Protein AF-0000000069327013 (afdb_homodimer)

InterPro domains:
  IPR001828 Receptor, ligand binding region [PF01094] (124-262)
  IPR028082 Periplasmic binding protein-like I [SSF53822] (98-302)
  IPR052612 Atrial Natriuretic Peptide Clearance Receptor [PTHR44755] (91-295)

Foldseek 3Di:
DPVVVVVCVVVVVVVVVVVVVVPPPPPPPDDPVVVVVVVVVVVVVVVCCVVPPPPQPLFLDDDDDDQLLAQKHFDPPPPDPPPPPDDDDPDDCCVVRDIQGEAEEEEEAACDVLAPPHCVNCVVVVVVVVVVCVVVVVDPPSHHYHYHYAHQNLPQVRLQVSLVCCCPVVVHQAYEDDQAQSNRQVSQQCQCVRGGNGHAYEYQHHAFCLCVDDAPHSPRRRHNYHHPHDHHLLVVLVVVVVVCVVVVNQEEEDEWEQQPPCRHRHHRVRVRSVVRNVVVSVVVNRHYHYDYPPPDDDDPVVVCCVVVVVVPVVPPPPD/DPVVVVVCVVVVVVVVVVVVVVPPPPDPDDDPVVVVVVVVVVVVVVVCVVVPPPPQVLFLDDDDFDQLLAQKHFDPPPPDPPPPPDDDDPDDVCVVRDIQGEAEEEEEAACDVLAPPHCVNCVVVVVVVVVVCVVVVVDPPSHHYHYHYAHQNLPQVRLQVSLVCCCPVVVHQAYEDDQAQSNRQVSQQCQCVRGGNGHAYEYQHNAFCLCVDDAPHSPRRRHRYHHPHDHHLLVVLVVVVVVCVVVVNQEEEDEWEQQPPCRHRHHRVRVRSVVRNVVVSVVVNRHYHYDYPPPPDDDPVVVCCVVVVVVPVVPPPPD

Solvent-accessible surface area (backbone atoms only — not comparable to full-atom values): 34914 Å² total; per-residue (Å²): 120,68,72,64,49,56,59,52,43,54,56,44,47,51,48,44,51,52,46,53,64,62,57,56,73,82,65,82,83,64,56,72,63,60,55,50,50,49,49,50,49,51,51,46,49,51,48,48,47,61,67,61,43,64,78,71,68,71,55,61,35,92,57,86,83,57,80,63,69,48,48,61,40,75,47,78,73,72,73,68,82,69,78,80,70,82,81,76,88,76,71,85,74,73,73,73,79,46,63,50,30,43,47,35,35,26,34,35,23,22,67,54,73,70,29,67,65,8,37,78,67,43,50,62,53,52,53,52,49,50,52,49,36,56,74,68,52,75,51,56,86,74,44,43,78,42,82,44,81,35,69,20,70,58,29,43,37,46,27,36,48,42,52,47,44,32,44,66,76,62,31,36,63,34,34,38,37,34,36,19,39,65,15,26,51,58,40,28,34,31,20,36,60,37,67,35,65,29,33,46,27,36,22,64,33,52,34,48,50,77,71,69,49,79,40,90,44,76,85,25,65,43,17,51,49,43,65,72,39,82,67,34,39,48,58,53,35,50,51,51,50,51,51,29,58,71,70,66,52,59,70,46,74,43,82,36,41,43,64,35,63,35,35,66,34,23,75,43,26,29,49,46,47,48,52,38,32,50,54,54,30,53,75,68,70,34,48,72,45,87,38,65,66,71,63,76,78,75,53,63,66,53,53,44,44,50,58,50,38,64,65,46,57,68,69,69,65,74,128,122,66,74,66,48,55,57,53,42,54,57,46,47,51,48,44,50,53,44,53,65,60,56,56,74,81,66,83,84,66,59,74,63,60,53,50,52,51,49,50,50,50,51,48,50,50,46,49,49,60,68,61,42,64,78,70,70,72,54,62,35,90,57,83,83,56,80,63,68,47,48,61,40,75,47,77,71,73,75,68,83,69,78,81,69,81,78,76,84,73,66,85,73,72,74,72,75,47,63,50,28,43,47,35,36,26,33,35,23,22,66,54,73,70,29,68,68,7,36,77,67,44,49,62,54,50,54,51,47,49,52,51,35,56,74,67,53,73,50,58,86,74,45,43,80,43,83,42,81,36,69,20,70,60,28,44,38,44,28,36,48,42,53,46,45,32,44,65,77,63,33,38,63,33,33,40,38,33,37,19,39,65,15,25,50,59,41,28,33,32,19,35,60,37,67,35,66,29,34,46,26,36,22,64,33,53,37,49,49,79,70,70,50,78,42,87,42,75,85,24,66,44,17,51,50,42,66,72,38,82,66,36,37,48,60,53,35,52,51,50,50,51,52,29,58,72,70,66,50,60,70,47,77,43,81,34,41,45,64,35,64,35,35,64,33,22,75,43,26,29,48,45,46,48,52,37,34,50,55,54,30,53,74,68,69,36,49,71,44,86,41,65,66,72,65,79,74,77,52,63,66,53,53,44,42,51,57,48,37,63,65,42,55,67,69,69,63,76,126

Nearest PDB structures (foldseek):
  4gnr-assembly1_A  TM=6.647E-01  e=6.139E-07  Streptococcus pneumoniae str. Canada MDR_19A
  3n0x-assembly1_A  TM=6.031E-01  e=2.361E-06  Rhodopseudomonas palustris
  3nnd-assembly2_B  TM=5.227E-01  e=4.193E-05  Rhodopseudomonas palustris
  3nnd-assembly3_C  TM=5.342E-01  e=2.797E-04  Rhodopseudomonas palustris
  3nnd-assembly2_A  TM=5.214E-01  e=2.631E-04  Rhodopseudomonas palustris

Secondary structure (DSSP, 8-state):
-HHHHHHHHHHHHHHHHHHHHHT----TTS-HHHHHHHHHHHHHHHHHHHHHS------SS--PPPGGG-SEEE------------------------EEEEEEEEEE--S-TTSTT-HHHHHHHHHHHHHHHHHHTSS-TTEEEEEEEE--TT-HHHHHHHHHHHHHTS--SEEE---SHHHHHHHHHHHTTSTTT---EEES---SGGGGS--SSTTSTTTTEEE-----HHHHHHHHHHHHHHHT--EEEEEE-TTTTHHHH-TTHHHHHHHHHHHHHHHTT-EEEEEES-S-SS-HHHHHHHHHHHHHTTT----/--HHHHHHHHHHHHHHHHHHHHT----TT--HHHHHHHHHHHHHHHHHHHHHS------SS--PPPGGG-SEEE------------------------EEEEEEEEEE--S-TTSTT-HHHHHHHHHHHHHHHHHHTSS-TTEEEEEEEE--TT-HHHHHHHHHHHHHTS--SEEE---SHHHHHHHHHHHTTSTTT---EEES---SGGGGS--SSTTSTTTTEEE-----HHHHHHHHHHHHHHHT--EEEEEE-TTTTHHHH-TTHHHHHHHHHHHHHHHTT-EEEEEES-S-SS-HHHHHHHHHHHHHTTT----

Structure (mmCIF, N/CA/C/O backbone):
data_AF-0000000069327013-model_v1
#
loop_
_entity.id
_entity.type
_entity.pdbx_description
1 polymer 'Uncharacterized protein'
#
loop_
_atom_site.group_PDB
_atom_site.id
_atom_site.type_symbol
_atom_site.label_atom_id
_atom_site.label_alt_id
_atom_site.label_comp_id
_atom_site.label_asym_id
_atom_site.label_entity_id
_atom_site.label_seq_id
_atom_site.pdbx_PDB_ins_code
_atom_site.Cartn_x
_atom_site.Cartn_y
_atom_site.Cartn_z
_atom_site.occupancy
_atom_site.B_iso_or_equiv
_atom_site.auth_seq_id
_atom_site.auth_comp_id
_atom_site.auth_asym_id
_atom_site.auth_atom_id
_atom_site.pdbx_PDB_model_num
ATOM 1 N N . MET A 1 1 ? -34.188 -6.18 1.264 1 25.59 1 MET A N 1
ATOM 2 C CA . MET A 1 1 ? -35.094 -6.238 2.393 1 25.59 1 MET A CA 1
ATOM 3 C C . MET A 1 1 ? -34.781 -7.426 3.297 1 25.59 1 MET A C 1
ATOM 5 O O . MET A 1 1 ? -34.906 -7.328 4.52 1 25.59 1 MET A O 1
ATOM 9 N N . ALA A 1 2 ? -34.188 -8.484 2.586 1 28.56 2 ALA A N 1
ATOM 10 C CA . ALA A 1 2 ? -34.094 -9.742 3.324 1 28.56 2 ALA A CA 1
ATOM 11 C C . ALA A 1 2 ? -32.875 -9.75 4.25 1 28.56 2 ALA A C 1
ATOM 13 O O . ALA A 1 2 ? -32.906 -10.352 5.324 1 28.56 2 ALA A O 1
ATOM 14 N N . LYS A 1 3 ? -31.766 -9.195 3.703 1 30.3 3 LYS A N 1
ATOM 15 C CA . LYS A 1 3 ? -30.516 -9.359 4.434 1 30.3 3 LYS A CA 1
ATOM 16 C C . LYS A 1 3 ? -30.484 -8.492 5.688 1 30.3 3 LYS A C 1
ATOM 18 O O . LYS A 1 3 ? -29.688 -8.734 6.602 1 30.3 3 LYS A O 1
ATOM 23 N N . TRP A 1 4 ? -31.219 -7.348 5.637 1 32.84 4 TRP A N 1
ATOM 24 C CA . TRP A 1 4 ? -31.406 -6.527 6.828 1 32.84 4 TRP A CA 1
ATOM 25 C C . TRP A 1 4 ? -32.094 -7.316 7.93 1 32.84 4 TRP A C 1
ATOM 27 O O . TRP A 1 4 ? -31.859 -7.082 9.117 1 32.84 4 TRP A O 1
ATOM 37 N N . GLU A 1 5 ? -32.906 -8.328 7.52 1 32.25 5 GLU A N 1
ATOM 38 C CA . GLU A 1 5 ? -33.75 -9.039 8.469 1 32.25 5 GLU A CA 1
ATOM 39 C C . GLU A 1 5 ? -32.906 -9.969 9.359 1 32.25 5 GLU A C 1
ATOM 41 O O . GLU A 1 5 ? -33.188 -10.094 10.555 1 32.25 5 GLU A O 1
ATOM 46 N N . LYS A 1 6 ? -31.844 -10.555 8.773 1 35.06 6 LYS A N 1
ATOM 47 C CA . LYS A 1 6 ? -31.156 -11.547 9.586 1 35.06 6 LYS A CA 1
ATOM 48 C C . LYS A 1 6 ? -30.266 -10.883 10.633 1 35.06 6 LYS A C 1
ATOM 50 O O . LYS A 1 6 ? -30.031 -11.445 11.703 1 35.06 6 LYS A O 1
ATOM 55 N N . PHE A 1 7 ? -29.688 -9.758 10.336 1 34.44 7 PHE A N 1
ATOM 56 C CA . PHE A 1 7 ? -28.844 -9.086 11.32 1 34.44 7 PHE A CA 1
ATOM 57 C C . PHE A 1 7 ? -29.672 -8.57 12.484 1 34.44 7 PHE A C 1
ATOM 59 O O . PHE A 1 7 ? -29.234 -8.617 13.641 1 34.44 7 PHE A O 1
ATOM 66 N N . ASN A 1 8 ? -30.906 -8.117 12.117 1 34.62 8 ASN A N 1
ATOM 67 C CA . ASN A 1 8 ? -31.797 -7.672 13.188 1 34.62 8 ASN A CA 1
ATOM 68 C C . ASN A 1 8 ? -32.219 -8.828 14.094 1 34.62 8 ASN A C 1
ATOM 70 O O . ASN A 1 8 ? -32.5 -8.625 15.273 1 34.62 8 ASN A O 1
ATOM 74 N N . VAL A 1 9 ? -32.156 -10.031 13.438 1 38.47 9 VAL A N 1
ATOM 75 C CA . VAL A 1 9 ? -32.688 -11.164 14.203 1 38.47 9 VAL A CA 1
ATOM 76 C C . VAL A 1 9 ? -31.656 -11.586 15.258 1 38.47 9 VAL A C 1
ATOM 78 O O . VAL A 1 9 ? -32.031 -11.922 16.391 1 38.47 9 VAL A O 1
ATOM 81 N N . LYS A 1 10 ? -30.312 -11.523 14.82 1 38.97 10 LYS A N 1
ATOM 82 C CA . LYS A 1 10 ? -29.344 -12.016 15.797 1 38.97 10 LYS A CA 1
ATOM 83 C C . LYS A 1 10 ? -29.203 -11.047 16.969 1 38.97 10 LYS A C 1
ATOM 85 O O . LYS A 1 10 ? -29.062 -11.469 18.109 1 38.97 10 LYS A O 1
ATOM 90 N N . MET A 1 11 ? -29.219 -9.773 16.672 1 38.34 11 MET A N 1
ATOM 91 C CA . MET A 1 11 ? -29.203 -8.805 17.766 1 38.34 11 MET A CA 1
ATOM 92 C C . MET A 1 11 ? -30.469 -8.883 18.594 1 38.34 11 MET A C 1
ATOM 94 O O . MET A 1 11 ? -30.422 -8.766 19.828 1 38.34 11 MET A O 1
ATOM 98 N N . ILE A 1 12 ? -31.594 -9.125 17.828 1 39.12 12 ILE A N 1
ATOM 99 C CA . ILE A 1 12 ? -32.875 -9.25 18.516 1 39.12 12 ILE A CA 1
ATOM 100 C C . ILE A 1 12 ? -32.875 -10.539 19.344 1 39.12 12 ILE A C 1
ATOM 102 O O . ILE A 1 12 ? -33.344 -10.547 20.484 1 39.12 12 ILE A O 1
ATOM 106 N N . GLU A 1 13 ? -32.281 -11.586 18.766 1 43.72 13 GLU A N 1
ATOM 107 C CA . GLU A 1 13 ? -32.25 -12.844 19.5 1 43.72 13 GLU A CA 1
ATOM 108 C C . GLU A 1 13 ? -31.375 -12.734 20.734 1 43.72 13 GLU A C 1
ATOM 110 O O . GLU A 1 13 ? -31.703 -13.266 21.797 1 43.72 13 GLU A O 1
ATOM 115 N N . GLN A 1 14 ? -30.312 -11.945 20.609 1 44.19 14 GLN A N 1
ATOM 116 C CA . GLN A 1 14 ? -29.484 -11.75 21.797 1 44.19 14 GLN A CA 1
ATOM 117 C C . GLN A 1 14 ? -30.203 -10.891 22.828 1 44.19 14 GLN A C 1
ATOM 119 O O . GLN A 1 14 ? -30.062 -11.133 24.031 1 44.19 14 GLN A O 1
ATOM 124 N N . SER A 1 15 ? -30.953 -9.938 22.266 1 43.88 15 SER A N 1
ATOM 125 C CA . SER A 1 15 ? -31.734 -9.117 23.188 1 43.88 15 SER A CA 1
ATOM 126 C C . SER A 1 15 ? -32.844 -9.93 23.859 1 43.88 15 SER A C 1
ATOM 128 O O . SER A 1 15 ? -33.125 -9.734 25.031 1 43.88 15 SER A O 1
ATOM 130 N N . ILE A 1 16 ? -33.406 -10.836 23.031 1 42.12 16 ILE A N 1
ATOM 131 C CA . ILE A 1 16 ? -34.469 -11.68 23.594 1 42.12 16 ILE A CA 1
ATOM 132 C C . ILE A 1 16 ? -33.875 -12.625 24.625 1 42.12 16 ILE A C 1
ATOM 134 O O . ILE A 1 16 ? -34.469 -12.836 25.688 1 42.12 16 ILE A O 1
ATOM 138 N N . PHE A 1 17 ? -32.719 -13.156 24.297 1 42.41 17 PHE A N 1
ATOM 139 C CA . PHE A 1 17 ? -32.094 -14.055 25.266 1 42.41 17 PHE A CA 1
ATOM 140 C C . PHE A 1 17 ? -31.766 -13.312 26.547 1 42.41 17 PHE A C 1
ATOM 142 O O . PHE A 1 17 ? -31.969 -13.836 27.641 1 42.41 17 PHE A O 1
ATOM 149 N N . LEU A 1 18 ? -31.328 -12.062 26.391 1 40.06 18 LEU A N 1
ATOM 150 C CA . LEU A 1 18 ? -31.062 -11.266 27.578 1 40.06 18 LEU A CA 1
ATOM 151 C C . LEU A 1 18 ? -32.344 -10.93 28.312 1 40.06 18 LEU A C 1
ATOM 153 O O . LEU A 1 18 ? -32.406 -10.953 29.547 1 40.06 18 LEU A O 1
ATOM 157 N N . ARG A 1 19 ? -33.375 -10.641 27.5 1 40.34 19 ARG A N 1
ATOM 158 C CA . ARG A 1 19 ? -34.656 -10.359 28.125 1 40.34 19 ARG A CA 1
ATOM 159 C C . ARG A 1 19 ? -35.219 -11.609 28.797 1 40.34 19 ARG A C 1
ATOM 161 O O . ARG A 1 19 ? -35.844 -11.516 29.844 1 40.34 19 ARG A O 1
ATOM 168 N N . GLN A 1 20 ? -35.031 -12.742 28.047 1 38.72 20 GLN A N 1
ATOM 169 C CA . GLN A 1 20 ? -35.562 -13.969 28.641 1 38.72 20 GLN A CA 1
ATOM 170 C C . GLN A 1 20 ? -34.812 -14.305 29.938 1 38.72 20 GLN A C 1
ATOM 172 O O . GLN A 1 20 ? -35.406 -14.883 30.859 1 38.72 20 GLN A O 1
ATOM 177 N N . LEU A 1 21 ? -33.5 -14.039 29.906 1 38.72 21 LEU A N 1
ATOM 178 C CA . LEU A 1 21 ? -32.812 -14.273 31.172 1 38.72 21 LEU A CA 1
ATOM 179 C C . LEU A 1 21 ? -33.375 -13.398 32.281 1 38.72 21 LEU A C 1
ATOM 181 O O . LEU A 1 21 ? -33.438 -13.812 33.438 1 38.72 21 LEU A O 1
ATOM 185 N N . PHE A 1 22 ? -33.75 -12.133 31.828 1 41.22 22 PHE A N 1
ATOM 186 C CA . PHE A 1 22 ? -34.281 -11.242 32.875 1 41.22 22 PHE A CA 1
ATOM 187 C C . PHE A 1 22 ? -35.719 -11.609 33.219 1 41.22 22 PHE A C 1
ATOM 189 O O . PHE A 1 22 ? -36.219 -11.188 34.25 1 41.22 22 PHE A O 1
ATOM 196 N N . CYS A 1 23 ? -36.469 -12.062 32.188 1 35.5 23 CYS A N 1
ATOM 197 C CA . CYS A 1 23 ? -37.844 -12.359 32.562 1 35.5 23 CYS A CA 1
ATOM 198 C C . CYS A 1 23 ? -37.906 -13.547 33.5 1 35.5 23 CYS A C 1
ATOM 200 O O . CYS A 1 23 ? -38.906 -14.258 33.562 1 35.5 23 CYS A O 1
ATOM 202 N N . CYS A 1 24 ? -36.781 -14.133 33.875 1 36.44 24 CYS A N 1
ATOM 203 C CA . CYS A 1 24 ? -37.062 -15.094 34.938 1 36.44 24 CYS A CA 1
ATOM 204 C C . CYS A 1 24 ? -38.031 -14.516 35.938 1 36.44 24 CYS A C 1
ATOM 206 O O . CYS A 1 24 ? -37.875 -13.383 36.406 1 36.44 24 CYS A O 1
ATOM 208 N N . HIS A 1 25 ? -39.281 -15.016 35.844 1 34.75 25 HIS A N 1
ATOM 209 C CA . HIS A 1 25 ? -40.438 -14.898 36.688 1 34.75 25 HIS A CA 1
ATOM 210 C C . HIS A 1 25 ? -40.062 -14.898 38.156 1 34.75 25 HIS A C 1
ATOM 212 O O . HIS A 1 25 ? -39.438 -15.852 38.656 1 34.75 25 HIS A O 1
ATOM 218 N N . TRP A 1 26 ? -39.812 -13.695 38.75 1 35.34 26 TRP A N 1
ATOM 219 C CA . TRP A 1 26 ? -39.875 -13.43 40.188 1 35.34 26 TRP A CA 1
ATOM 220 C C . TRP A 1 26 ? -41.125 -14.086 40.781 1 35.34 26 TRP A C 1
ATOM 222 O O . TRP A 1 26 ? -42.25 -13.586 40.625 1 35.34 26 TRP A O 1
ATOM 232 N N . SER A 1 27 ? -41.438 -15.375 40.531 1 33.5 27 SER A N 1
ATOM 233 C CA . SER A 1 27 ? -42.5 -15.922 41.375 1 33.5 27 SER A CA 1
ATOM 234 C C . SER A 1 27 ? -42.188 -15.648 42.844 1 33.5 27 SER A C 1
ATOM 236 O O . SER A 1 27 ? -41.031 -15.578 43.25 1 33.5 27 SER A O 1
ATOM 238 N N . ARG A 1 28 ? -43.25 -15.164 43.656 1 38.41 28 ARG A N 1
ATOM 239 C CA . ARG A 1 28 ? -43.469 -14.734 45.031 1 38.41 28 ARG A CA 1
ATOM 240 C C . ARG A 1 28 ? -42.75 -15.641 46.031 1 38.41 28 ARG A C 1
ATOM 242 O O . ARG A 1 28 ? -42.219 -15.164 47.031 1 38.41 28 ARG A O 1
ATOM 249 N N . LYS A 1 29 ? -43.188 -17.016 46.094 1 39 29 LYS A N 1
ATOM 250 C CA . LYS A 1 29 ? -42.969 -17.719 47.344 1 39 29 LYS A CA 1
ATOM 251 C C . LYS A 1 29 ? -41.5 -18.094 47.562 1 39 29 LYS A C 1
ATOM 253 O O . LYS A 1 29 ? -41.188 -18.938 48.406 1 39 29 LYS A O 1
ATOM 258 N N . ARG A 1 30 ? -40.625 -17.781 46.625 1 43.84 30 ARG A N 1
ATOM 259 C CA . ARG A 1 30 ? -39.406 -18.516 46.875 1 43.84 30 ARG A CA 1
ATOM 260 C C . ARG A 1 30 ? -38.625 -17.891 48.031 1 43.84 30 ARG A C 1
ATOM 262 O O . ARG A 1 30 ? -38.688 -16.688 48.25 1 43.84 30 ARG A O 1
ATOM 269 N N . LYS A 1 31 ? -38.125 -18.828 48.969 1 53.44 31 LYS A N 1
ATOM 270 C CA . LYS A 1 31 ? -37.344 -18.578 50.188 1 53.44 31 LYS A CA 1
ATOM 271 C C . LYS A 1 31 ? -36.188 -17.609 49.938 1 53.44 31 LYS A C 1
ATOM 273 O O . LYS A 1 31 ? -35.656 -17.594 48.812 1 53.44 31 LYS A O 1
ATOM 278 N N . PRO A 1 32 ? -36.094 -16.5 50.781 1 55.97 32 PRO A N 1
ATOM 279 C CA . PRO A 1 32 ? -35.125 -15.414 50.688 1 55.97 32 PRO A CA 1
ATOM 280 C C . PRO A 1 32 ? -33.75 -15.898 50.281 1 55.97 32 PRO A C 1
ATOM 282 O O . PRO A 1 32 ? -33 -15.18 49.594 1 55.97 32 PRO A O 1
ATOM 285 N N . GLY A 1 33 ? -33.469 -17.172 50.531 1 58.16 33 GLY A N 1
ATOM 286 C CA . GLY A 1 33 ? -32.125 -17.656 50.281 1 58.16 33 GLY A CA 1
ATOM 287 C C . GLY A 1 33 ? -31.828 -17.828 48.812 1 58.16 33 GLY A C 1
ATOM 288 O O . GLY A 1 33 ? -30.703 -17.547 48.375 1 58.16 33 GLY A O 1
ATOM 289 N N . LYS A 1 34 ? -32.875 -18.359 48.062 1 61.66 34 LYS A N 1
ATOM 290 C CA . LYS A 1 34 ? -32.625 -18.641 46.656 1 61.66 34 LYS A CA 1
ATOM 291 C C . LYS A 1 34 ? -32.531 -17.344 45.844 1 61.66 34 LYS A C 1
ATOM 293 O O . LYS A 1 34 ? -31.812 -17.281 44.875 1 61.66 34 LYS A O 1
ATOM 298 N N . ILE A 1 35 ? -33.188 -16.234 46.438 1 61.16 35 ILE A N 1
ATOM 299 C CA . ILE A 1 35 ? -33.094 -14.945 45.781 1 61.16 35 ILE A CA 1
ATOM 300 C C . ILE A 1 35 ? -31.688 -14.383 45.906 1 61.16 35 ILE A C 1
ATOM 302 O O . ILE A 1 35 ? -31.125 -13.844 44.938 1 61.16 35 ILE A O 1
ATOM 306 N N . ILE A 1 36 ? -31.156 -14.641 47.094 1 67.56 36 ILE A N 1
ATOM 307 C CA . ILE A 1 36 ? -29.812 -14.164 47.344 1 67.56 36 ILE A CA 1
ATOM 308 C C . ILE A 1 36 ? -28.828 -14.938 46.469 1 67.56 36 ILE A C 1
ATOM 310 O O . ILE A 1 36 ? -27.891 -14.359 45.875 1 67.56 36 ILE A O 1
ATOM 314 N N . LEU A 1 37 ? -29.125 -16.234 46.281 1 65.81 37 LEU A N 1
ATOM 315 C CA . LEU A 1 37 ? -28.25 -17.062 45.469 1 65.81 37 LEU A CA 1
ATOM 316 C C . LEU A 1 37 ? -28.344 -16.688 44 1 65.81 37 LEU A C 1
ATOM 318 O O . LEU A 1 37 ? -27.328 -16.625 43.281 1 65.81 37 LEU A O 1
ATOM 322 N N . HIS A 1 38 ? -29.531 -16.328 43.625 1 72.38 38 HIS A N 1
ATOM 323 C CA . HIS A 1 38 ? -29.703 -15.914 42.219 1 72.38 38 HIS A CA 1
ATOM 324 C C . HIS A 1 38 ? -29.125 -14.523 42 1 72.38 38 HIS A C 1
ATOM 326 O O . HIS A 1 38 ? -28.562 -14.25 40.938 1 72.38 38 HIS A O 1
ATOM 332 N N . MET A 1 39 ? -29.219 -13.68 43.031 1 71.75 39 MET A N 1
ATOM 333 C CA . MET A 1 39 ? -28.641 -12.352 42.906 1 71.75 39 MET A CA 1
ATOM 334 C C . MET A 1 39 ? -27.109 -12.422 42.875 1 71.75 39 MET A C 1
ATOM 336 O O . MET A 1 39 ? -26.469 -11.727 42.094 1 71.75 39 MET A O 1
ATOM 340 N N . VAL A 1 40 ? -26.609 -13.281 43.688 1 73.56 40 VAL A N 1
ATOM 341 C CA . VAL A 1 40 ? -25.156 -13.453 43.719 1 73.56 40 VAL A CA 1
ATOM 342 C C . VAL A 1 40 ? -24.688 -14.086 42.406 1 73.56 40 VAL A C 1
ATOM 344 O O . VAL A 1 40 ? -23.672 -13.688 41.844 1 73.56 40 VAL A O 1
ATOM 347 N N . ALA A 1 41 ? -25.453 -15.016 41.906 1 74.12 41 ALA A N 1
ATOM 348 C CA . ALA A 1 41 ? -25.109 -15.664 40.625 1 74.12 41 ALA A CA 1
ATOM 349 C C . ALA A 1 41 ? -25.172 -14.688 39.469 1 74.12 41 ALA A C 1
ATOM 351 O O . ALA A 1 41 ? -24.312 -14.695 38.594 1 74.12 41 ALA A O 1
ATOM 352 N N . THR A 1 42 ? -26.156 -13.773 39.531 1 74.5 42 THR A N 1
ATOM 353 C CA . THR A 1 42 ? -26.266 -12.758 38.469 1 74.5 42 THR A CA 1
ATOM 354 C C . THR A 1 42 ? -25.141 -11.742 38.594 1 74.5 42 THR A C 1
ATOM 356 O O . THR A 1 42 ? -24.562 -11.328 37.562 1 74.5 42 THR A O 1
ATOM 359 N N . VAL A 1 43 ? -24.828 -11.391 39.812 1 73.56 43 VAL A N 1
ATOM 360 C CA . VAL A 1 43 ? -23.734 -10.445 40.031 1 73.56 43 VAL A CA 1
ATOM 361 C C . VAL A 1 43 ? -22.422 -11.094 39.625 1 73.56 43 VAL A C 1
ATOM 363 O O . VAL A 1 43 ? -21.578 -10.461 38.969 1 73.56 43 VAL A O 1
ATOM 366 N N . LEU A 1 44 ? -22.25 -12.352 39.875 1 71.69 44 LEU A N 1
ATOM 367 C CA . LEU A 1 44 ? -21.047 -13.07 39.5 1 71.69 44 LEU A CA 1
ATOM 368 C C . LEU A 1 44 ? -20.953 -13.219 38 1 71.69 44 LEU A C 1
ATOM 370 O O . LEU A 1 44 ? -19.875 -13.086 37.406 1 71.69 44 LEU A O 1
ATOM 374 N N . LEU A 1 45 ? -22.031 -13.445 37.344 1 71.88 45 LEU A N 1
ATOM 375 C CA . LEU A 1 45 ? -22.062 -13.555 35.906 1 71.88 45 LEU A CA 1
ATOM 376 C C . LEU A 1 45 ? -21.734 -12.211 35.25 1 71.88 45 LEU A C 1
ATOM 378 O O . LEU A 1 45 ? -21.016 -12.156 34.25 1 71.88 45 LEU A O 1
ATOM 382 N N . VAL A 1 46 ? -22.219 -11.141 35.875 1 71.56 46 VAL A N 1
ATOM 383 C CA . VAL A 1 46 ? -21.906 -9.812 35.375 1 71.56 46 VAL A CA 1
ATOM 384 C C . VAL A 1 46 ? -20.422 -9.508 35.625 1 71.56 46 VAL A C 1
ATOM 386 O O . VAL A 1 46 ? -19.75 -8.953 34.75 1 71.56 46 VAL A O 1
ATOM 389 N N . ILE A 1 47 ? -19.953 -9.906 36.719 1 67.06 47 ILE A N 1
ATOM 390 C CA . ILE A 1 47 ? -18.547 -9.688 37.062 1 67.06 47 ILE A CA 1
ATOM 391 C C . ILE A 1 47 ? -17.672 -10.555 36.156 1 67.06 47 ILE A C 1
ATOM 393 O O . ILE A 1 47 ? -16.641 -10.094 35.625 1 67.06 47 ILE A O 1
ATOM 397 N N . ILE A 1 48 ? -17.969 -11.797 35.969 1 65.31 48 ILE A N 1
ATOM 398 C CA . ILE A 1 48 ? -17.219 -12.656 35.062 1 65.31 48 ILE A CA 1
ATOM 399 C C . ILE A 1 48 ? -17.328 -12.117 33.625 1 65.31 48 ILE A C 1
ATOM 401 O O . ILE A 1 48 ? -16.344 -12.109 32.906 1 65.31 48 ILE A O 1
ATOM 405 N N . GLY A 1 49 ? -18.5 -11.711 33.25 1 61.5 49 GLY A N 1
ATOM 406 C CA . GLY A 1 49 ? -18.641 -11.07 31.969 1 61.5 49 GLY A CA 1
ATOM 407 C C . GLY A 1 49 ? -17.797 -9.82 31.812 1 61.5 49 GLY A C 1
ATOM 408 O O . GLY A 1 49 ? -17.188 -9.602 30.766 1 61.5 49 GLY A O 1
ATOM 409 N N . ALA A 1 50 ? -17.844 -8.992 32.875 1 62.69 50 ALA A N 1
ATOM 410 C CA . ALA A 1 50 ? -17.031 -7.777 32.844 1 62.69 50 ALA A CA 1
ATOM 411 C C . ALA A 1 50 ? -15.539 -8.117 32.875 1 62.69 50 ALA A C 1
ATOM 413 O O . ALA A 1 50 ? -14.727 -7.426 32.281 1 62.69 50 ALA A O 1
ATOM 414 N N . LEU A 1 51 ? -15.156 -9.094 33.625 1 58 51 LEU A N 1
ATOM 415 C CA . LEU A 1 51 ? -13.758 -9.508 33.719 1 58 51 LEU A CA 1
ATOM 416 C C . LEU A 1 51 ? -13.312 -10.219 32.469 1 58 51 LEU A C 1
ATOM 418 O O . LEU A 1 51 ? -12.133 -10.164 32.094 1 58 51 LEU A O 1
ATOM 422 N N . VAL A 1 52 ? -14.188 -11.016 31.969 1 55.59 52 VAL A N 1
ATOM 423 C CA . VAL A 1 52 ? -13.836 -11.758 30.766 1 55.59 52 VAL A CA 1
ATOM 424 C C . VAL A 1 52 ? -13.984 -10.867 29.531 1 55.59 52 VAL A C 1
ATOM 426 O O . VAL A 1 52 ? -13.617 -11.25 28.422 1 55.59 52 VAL A O 1
ATOM 429 N N . LEU A 1 53 ? -14.703 -9.812 29.672 1 49.94 53 LEU A N 1
ATOM 430 C CA . LEU A 1 53 ? -14.695 -8.961 28.484 1 49.94 53 LEU A CA 1
ATOM 431 C C . LEU A 1 53 ? -13.289 -8.453 28.188 1 49.94 53 LEU A C 1
ATOM 433 O O . LEU A 1 53 ? -12.688 -7.754 29 1 49.94 53 LEU A O 1
ATOM 437 N N . PRO A 1 54 ? -12.555 -9.211 27.516 1 48.56 54 PRO A N 1
ATOM 438 C CA . PRO A 1 54 ? -11.297 -8.562 27.141 1 48.56 54 PRO A CA 1
ATOM 439 C C . PRO A 1 54 ? -11.477 -7.098 26.766 1 48.56 54 PRO A C 1
ATOM 441 O O . PRO A 1 54 ? -12.5 -6.727 26.188 1 48.56 54 PRO A O 1
ATOM 444 N N . THR A 1 55 ? -11.078 -6.188 27.578 1 47.59 55 THR A N 1
ATOM 445 C CA . THR A 1 55 ? -10.953 -4.836 27.047 1 47.59 55 THR A CA 1
ATOM 446 C C . THR A 1 55 ? -10.5 -4.871 25.578 1 47.59 55 THR A C 1
ATOM 448 O O . THR A 1 55 ? -9.367 -5.262 25.297 1 47.59 55 THR A O 1
ATOM 451 N N . VAL A 1 56 ? -11.32 -5.305 24.75 1 48.25 56 VAL A N 1
ATOM 452 C CA . VAL A 1 56 ? -10.992 -5.145 23.328 1 48.25 56 VAL A CA 1
ATOM 453 C C . VAL A 1 56 ? -10.414 -3.754 23.094 1 48.25 56 VAL A C 1
ATOM 455 O O . VAL A 1 56 ? -11.117 -2.748 23.234 1 48.25 56 VAL A O 1
ATOM 458 N N . ARG A 1 57 ? -9.297 -3.484 23.672 1 49.44 57 ARG A N 1
ATOM 459 C CA . ARG A 1 57 ? -8.68 -2.236 23.234 1 49.44 57 ARG A CA 1
ATOM 460 C C . ARG A 1 57 ? -8.68 -2.131 21.719 1 49.44 57 ARG A C 1
ATOM 462 O O . ARG A 1 57 ? -8.117 -2.986 21.031 1 49.44 57 ARG A O 1
ATOM 469 N N . GLY A 1 58 ? -9.68 -1.624 21.188 1 54.91 58 GLY A N 1
ATOM 470 C CA . GLY A 1 58 ? -9.891 -1.356 19.766 1 54.91 58 GLY A CA 1
ATOM 471 C C . GLY A 1 58 ? -8.727 -0.626 19.125 1 54.91 58 GLY A C 1
ATOM 472 O O . GLY A 1 58 ? -8.781 -0.296 17.938 1 54.91 58 GLY A O 1
ATOM 473 N N . GLU A 1 59 ? -7.633 -0.315 19.891 1 66.81 59 GLU A N 1
ATOM 474 C CA . GLU A 1 59 ? -6.594 0.528 19.312 1 66.81 59 GLU A CA 1
ATOM 475 C C . GLU A 1 59 ? -5.496 -0.315 18.656 1 66.81 59 GLU A C 1
ATOM 477 O O . GLU A 1 59 ? -4.914 -1.186 19.312 1 66.81 59 GLU A O 1
ATOM 482 N N . CYS A 1 60 ? -5.445 -0.162 17.375 1 80.31 60 CYS A N 1
ATOM 483 C CA . CYS A 1 60 ? -4.414 -0.91 16.656 1 80.31 60 CYS A CA 1
ATOM 484 C C . CYS A 1 60 ? -3.057 -0.233 16.797 1 80.31 60 CYS A C 1
ATOM 486 O O . CYS A 1 60 ? -2.018 -0.883 16.656 1 80.31 60 CYS A O 1
ATOM 488 N N . ARG A 1 61 ? -3.119 1.107 17.047 1 80.94 61 ARG A N 1
ATOM 489 C CA . ARG A 1 61 ? -1.887 1.88 17.156 1 80.94 61 ARG A CA 1
ATOM 490 C C . ARG A 1 61 ? -2.07 3.07 18.094 1 80.94 61 ARG A C 1
ATOM 492 O O . ARG A 1 61 ? -3.104 3.744 18.062 1 80.94 61 ARG A O 1
ATOM 499 N N . ARG A 1 62 ? -1.096 3.297 18.891 1 78.88 62 ARG A N 1
ATOM 500 C CA . ARG A 1 62 ? -1.155 4.441 19.797 1 78.88 62 ARG A CA 1
ATOM 501 C C . ARG A 1 62 ? -0.506 5.668 19.172 1 78.88 62 ARG A C 1
ATOM 503 O O . ARG A 1 62 ? 0.651 5.617 18.75 1 78.88 62 ARG A O 1
ATOM 510 N N . GLN A 1 63 ? -1.297 6.695 18.922 1 80.31 63 GLN A N 1
ATOM 511 C CA . GLN A 1 63 ? -0.809 7.957 18.375 1 80.31 63 GLN A CA 1
ATOM 512 C C . GLN A 1 63 ? -1.457 9.148 19.078 1 80.31 63 GLN A C 1
ATOM 514 O O . GLN A 1 63 ? -2.486 8.992 19.75 1 80.31 63 GLN A O 1
ATOM 519 N N . ASP A 1 64 ? -0.782 10.211 19 1 80.81 64 ASP A N 1
ATOM 520 C CA . ASP A 1 64 ? -1.371 11.445 19.5 1 80.81 64 ASP A CA 1
ATOM 521 C C . ASP A 1 64 ? -2.541 11.891 18.625 1 80.81 64 ASP A C 1
ATOM 523 O O . ASP A 1 64 ? -2.498 11.758 17.406 1 80.81 64 ASP A O 1
ATOM 527 N N . VAL A 1 65 ? -3.518 12.398 19.344 1 83.06 65 VAL A N 1
ATOM 528 C CA . VAL A 1 65 ? -4.715 12.836 18.641 1 83.06 65 VAL A CA 1
ATOM 529 C C . VAL A 1 65 ? -4.523 14.266 18.125 1 83.06 65 VAL A C 1
ATOM 531 O O . VAL A 1 65 ? -4.047 15.133 18.859 1 83.06 65 VAL A O 1
ATOM 534 N N . ARG A 1 66 ? -4.824 14.453 16.922 1 84.12 66 ARG A N 1
ATOM 535 C CA . ARG A 1 66 ? -4.789 15.789 16.328 1 84.12 66 ARG A CA 1
ATOM 536 C C . ARG A 1 66 ? -6.105 16.516 16.562 1 84.12 66 ARG A C 1
ATOM 538 O O . ARG A 1 66 ? -7.168 15.898 16.625 1 84.12 66 ARG A O 1
ATOM 545 N N . GLU A 1 67 ? -6.031 17.797 16.578 1 82.44 67 GLU A N 1
ATOM 546 C CA . GLU A 1 67 ? -7.211 18.609 16.844 1 82.44 67 GLU A CA 1
ATOM 547 C C . GLU A 1 67 ? -8.234 18.484 15.711 1 82.44 67 GLU A C 1
ATOM 549 O O . GLU A 1 67 ? -9.445 18.484 15.961 1 82.44 67 GLU A O 1
ATOM 554 N N . CYS A 1 68 ? -7.719 18.172 14.547 1 85.81 68 CYS A N 1
ATOM 555 C CA . CYS A 1 68 ? -8.617 18.172 13.391 1 85.81 68 CYS A CA 1
ATOM 556 C C . CYS A 1 68 ? -9.391 16.875 13.297 1 85.81 68 CYS A C 1
ATOM 558 O O . CYS A 1 68 ? -10.312 16.75 12.484 1 85.81 68 CYS A O 1
ATOM 560 N N . GLU A 1 69 ? -9.016 15.93 14.102 1 90.19 69 GLU A N 1
ATOM 561 C CA . GLU A 1 69 ? -9.672 14.625 14.039 1 90.19 69 GLU A CA 1
ATOM 562 C C . GLU A 1 69 ? -11.086 14.688 14.617 1 90.19 69 GLU A C 1
ATOM 564 O O . GLU A 1 69 ? -11.906 13.812 14.352 1 90.19 69 GLU A O 1
ATOM 569 N N . ALA A 1 70 ? -11.328 15.734 15.391 1 91.56 70 ALA A N 1
ATOM 570 C CA . ALA A 1 70 ? -12.656 15.883 15.984 1 91.56 70 ALA A CA 1
ATOM 571 C C . ALA A 1 70 ? -13.664 16.391 14.953 1 91.56 70 ALA A C 1
ATOM 573 O O . ALA A 1 70 ? -13.32 17.219 14.102 1 91.56 70 ALA A O 1
ATOM 574 N N . ILE A 1 71 ? -14.891 15.891 15.031 1 93.31 71 ILE A N 1
ATOM 575 C CA . ILE A 1 71 ? -15.953 16.312 14.125 1 93.31 71 ILE A CA 1
ATOM 576 C C . ILE A 1 71 ? -16.391 17.734 14.484 1 93.31 71 ILE A C 1
ATOM 578 O O . ILE A 1 71 ? -16.672 18.547 13.602 1 93.31 71 ILE A O 1
ATOM 582 N N . CYS A 1 72 ? -16.438 17.969 15.82 1 92.62 72 CYS A N 1
ATOM 583 C CA . CYS A 1 72 ? -16.828 19.297 16.297 1 92.62 72 CYS A CA 1
ATOM 584 C C . CYS A 1 72 ? -15.656 20 16.938 1 92.62 72 CYS A C 1
ATOM 586 O O . CYS A 1 72 ? -15.016 19.469 17.844 1 92.62 72 CYS A O 1
ATOM 588 N N . VAL A 1 73 ? -15.258 21.172 16.453 1 89 73 VAL A N 1
ATOM 589 C CA . VAL A 1 73 ? -14.164 21.969 16.984 1 89 73 VAL A CA 1
ATOM 590 C C . VAL A 1 73 ? -14.703 23.328 17.469 1 89 73 VAL A C 1
ATOM 592 O O . VAL A 1 73 ? -15.594 23.906 16.844 1 89 73 VAL A O 1
ATOM 595 N N . PRO A 1 74 ? -14.172 23.766 18.578 1 86 74 PRO A N 1
ATOM 596 C CA . PRO A 1 74 ? -14.641 25.047 19.078 1 86 74 PRO A CA 1
ATOM 597 C C . PRO A 1 74 ? -14.195 26.219 18.203 1 86 74 PRO A C 1
ATOM 599 O O . PRO A 1 74 ? -13.086 26.203 17.672 1 86 74 PRO A O 1
ATOM 602 N N . ILE A 1 75 ? -15.086 27.047 17.844 1 79.75 75 ILE A N 1
ATOM 603 C CA . ILE A 1 75 ? -14.742 28.25 17.094 1 79.75 75 ILE A CA 1
ATOM 604 C C . ILE A 1 75 ? -14.102 29.266 18.031 1 79.75 75 ILE A C 1
ATOM 606 O O . ILE A 1 75 ? -14.656 29.578 19.094 1 79.75 75 ILE A O 1
ATOM 610 N N . PRO A 1 76 ? -12.82 29.469 17.719 1 69.44 76 PRO A N 1
ATOM 611 C CA . PRO A 1 76 ? -12.203 30.453 18.609 1 69.44 76 PRO A CA 1
ATOM 612 C C . PRO A 1 76 ? -13.008 31.75 18.688 1 69.44 76 PRO A C 1
ATOM 614 O O . PRO A 1 76 ? -13.602 32.188 17.688 1 69.44 76 PRO A O 1
ATOM 617 N N . SER A 1 77 ? -13.602 32.031 19.75 1 59.88 77 SER A N 1
ATOM 618 C CA . SER A 1 77 ? -14.25 33.312 19.969 1 59.88 77 SER A CA 1
ATOM 619 C C . SER A 1 77 ? -13.328 34.469 19.578 1 59.88 77 SER A C 1
ATOM 621 O O . SER A 1 77 ? -12.156 34.5 19.953 1 59.88 77 SER A O 1
ATOM 623 N N . PHE A 1 78 ? -13.398 34.844 18.344 1 52.53 78 PHE A N 1
ATOM 624 C CA . PHE A 1 78 ? -12.688 36.094 18.109 1 52.53 78 PHE A CA 1
ATOM 625 C C . PHE A 1 78 ? -12.961 37.062 19.234 1 52.53 78 PHE A C 1
ATOM 627 O O . PHE A 1 78 ? -14.117 37.375 19.547 1 52.53 78 PHE A O 1
ATOM 634 N N . GLU A 1 79 ? -12.273 37.094 20.297 1 45.41 79 GLU A N 1
ATOM 635 C CA . GLU A 1 79 ? -12.344 38.25 21.156 1 45.41 79 GLU A CA 1
ATOM 636 C C . GLU A 1 79 ? -12.352 39.562 20.344 1 45.41 79 GLU A C 1
ATOM 638 O O . GLU A 1 79 ? -11.383 39.844 19.641 1 45.41 79 GLU A O 1
ATOM 643 N N . GLY A 1 80 ? -13.352 39.938 19.672 1 41.12 80 GLY A N 1
ATOM 644 C CA . GLY A 1 80 ? -13.391 41.344 19.328 1 41.12 80 GLY A CA 1
ATOM 645 C C . GLY A 1 80 ? -12.914 42.25 20.438 1 41.12 80 GLY A C 1
ATOM 646 O O . GLY A 1 80 ? -13.094 41.938 21.625 1 41.12 80 GLY A O 1
ATOM 647 N N . GLY A 1 81 ? -11.781 42.938 20.312 1 38.84 81 GLY A N 1
ATOM 648 C CA . GLY A 1 81 ? -11.391 44.125 21.047 1 38.84 81 GLY A CA 1
ATOM 649 C C . GLY A 1 81 ? -12.562 45.031 21.375 1 38.84 81 GLY A C 1
ATOM 650 O O . GLY A 1 81 ? -12.93 45.906 20.594 1 38.84 81 GLY A O 1
ATOM 651 N N . VAL A 1 82 ? -13.703 44.625 21.875 1 36.62 82 VAL A N 1
ATOM 652 C CA . VAL A 1 82 ? -14.539 45.719 22.391 1 36.62 82 VAL A CA 1
ATOM 653 C C . VAL A 1 82 ? -13.727 46.594 23.359 1 36.62 82 VAL A C 1
ATOM 655 O O . VAL A 1 82 ? -13.062 46.062 24.266 1 36.62 82 VAL A O 1
ATOM 658 N N . MET A 1 83 ? -13.312 47.781 22.906 1 36.97 83 MET A N 1
ATOM 659 C CA . MET A 1 83 ? -13.062 48.938 23.766 1 36.97 83 MET A CA 1
ATOM 660 C C . MET A 1 83 ? -14.039 48.938 24.938 1 36.97 83 MET A C 1
ATOM 662 O O . MET A 1 83 ? -15.25 48.906 24.75 1 36.97 83 MET A O 1
ATOM 666 N N . LYS A 1 84 ? -13.641 48.5 26.141 1 38.5 84 LYS A N 1
ATOM 667 C CA . LYS A 1 84 ? -14.195 48.656 27.484 1 38.5 84 LYS A CA 1
ATOM 668 C C . LYS A 1 84 ? -14.828 50.062 27.656 1 38.5 84 LYS A C 1
ATOM 670 O O . LYS A 1 84 ? -14.133 51.031 27.938 1 38.5 84 LYS A O 1
ATOM 675 N N . ASN A 1 85 ? -15.688 50.562 26.781 1 31.03 85 ASN A N 1
ATOM 676 C CA . ASN A 1 85 ? -16.344 51.594 27.547 1 31.03 85 ASN A CA 1
ATOM 677 C C . ASN A 1 85 ? -16.969 51.062 28.828 1 31.03 85 ASN A C 1
ATOM 679 O O . ASN A 1 85 ? -17.344 49.906 28.906 1 31.03 85 ASN A O 1
ATOM 683 N N . ASN A 1 86 ? -16.922 51.75 30.078 1 29.09 86 ASN A N 1
ATOM 684 C CA . ASN A 1 86 ? -17.25 51.688 31.5 1 29.09 86 ASN A CA 1
ATOM 685 C C . ASN A 1 86 ? -18.656 51.125 31.719 1 29.09 86 ASN A C 1
ATOM 687 O O . ASN A 1 86 ? -19.172 51.156 32.844 1 29.09 86 ASN A O 1
ATOM 691 N N . SER A 1 87 ? -19.656 51.406 30.922 1 30.75 87 SER A N 1
ATOM 692 C CA . SER A 1 87 ? -20.922 51.344 31.656 1 30.75 87 SER A CA 1
ATOM 693 C C . SER A 1 87 ? -21.141 49.938 32.219 1 30.75 87 SER A C 1
ATOM 695 O O . SER A 1 87 ? -20.562 48.969 31.719 1 30.75 87 SER A O 1
ATOM 697 N N . THR A 1 88 ? -22.094 49.656 33.188 1 30.17 88 THR A N 1
ATOM 698 C CA . THR A 1 88 ? -22.562 48.781 34.25 1 30.17 88 THR A CA 1
ATOM 699 C C . THR A 1 88 ? -22.812 47.375 33.719 1 30.17 88 THR A C 1
ATOM 701 O O . THR A 1 88 ? -22.75 46.406 34.469 1 30.17 88 THR A O 1
ATOM 704 N N . SER A 1 89 ? -23.828 47.188 32.75 1 33.16 89 SER A N 1
ATOM 705 C CA . SER A 1 89 ? -24.688 46.031 32.875 1 33.16 89 SER A CA 1
ATOM 706 C C . SER A 1 89 ? -23.906 44.719 32.625 1 33.16 89 SER A C 1
ATOM 708 O O . SER A 1 89 ? -23.188 44.625 31.641 1 33.16 89 SER A O 1
ATOM 710 N N . VAL A 1 90 ? -23.531 43.969 33.656 1 32.5 90 VAL A N 1
ATOM 711 C CA . VAL A 1 90 ? -22.984 42.656 33.969 1 32.5 90 VAL A CA 1
ATOM 712 C C . VAL A 1 90 ? -23.453 41.656 32.938 1 32.5 90 VAL A C 1
ATOM 714 O O . VAL A 1 90 ? -22.891 40.562 32.812 1 32.5 90 VAL A O 1
ATOM 717 N N . SER A 1 91 ? -24.797 41.719 32.594 1 33.84 91 SER A N 1
ATOM 718 C CA . SER A 1 91 ? -25.453 40.406 32.562 1 33.84 91 SER A CA 1
ATOM 719 C C . SER A 1 91 ? -24.75 39.438 31.641 1 33.84 91 SER A C 1
ATOM 721 O O . SER A 1 91 ? -24.406 38.312 32.031 1 33.84 91 SER A O 1
ATOM 723 N N . ALA A 1 92 ? -25.406 39.219 30.359 1 34.81 92 ALA A N 1
ATOM 724 C CA . ALA A 1 92 ? -25.625 37.969 29.641 1 34.81 92 ALA A CA 1
ATOM 725 C C . ALA A 1 92 ? -24.344 37.531 28.938 1 34.81 92 ALA A C 1
ATOM 727 O O . ALA A 1 92 ? -23.906 38.156 27.984 1 34.81 92 ALA A O 1
ATOM 728 N N . GLN A 1 93 ? -23.344 37.188 29.625 1 35.25 93 GLN A N 1
ATOM 729 C CA . GLN A 1 93 ? -22.172 36.406 29.234 1 35.25 93 GLN A CA 1
ATOM 730 C C . GLN A 1 93 ? -22.531 35.375 28.188 1 35.25 93 GLN A C 1
ATOM 732 O O . GLN A 1 93 ? -22.938 34.25 28.516 1 35.25 93 GLN A O 1
ATOM 737 N N . LEU A 1 94 ? -23.562 35.438 27.406 1 36.16 94 LEU A N 1
ATOM 738 C CA . LEU A 1 94 ? -23.781 34.375 26.422 1 36.16 94 LEU A CA 1
ATOM 739 C C . LEU A 1 94 ? -22.484 34 25.719 1 36.16 94 LEU A C 1
ATOM 741 O O . LEU A 1 94 ? -21.984 34.75 24.875 1 36.16 94 LEU A O 1
ATOM 745 N N . GLU A 1 95 ? -21.328 33.812 26.328 1 41.03 95 GLU A N 1
ATOM 746 C CA . GLU A 1 95 ? -20.156 33.125 25.797 1 41.03 95 GLU A CA 1
ATOM 747 C C . GLU A 1 95 ? -20.547 32 24.828 1 41.03 95 GLU A C 1
ATOM 749 O O . GLU A 1 95 ? -20.844 30.891 25.25 1 41.03 95 GLU A O 1
ATOM 754 N N . THR A 1 96 ? -21.578 31.984 24.016 1 45.72 96 THR A N 1
ATOM 755 C CA . THR A 1 96 ? -22.031 30.922 23.125 1 45.72 96 THR A CA 1
ATOM 756 C C . THR A 1 96 ? -20.844 30.234 22.453 1 45.72 96 THR A C 1
ATOM 758 O O . THR A 1 96 ? -20.125 30.875 21.672 1 45.72 96 THR A O 1
ATOM 761 N N . ASN A 1 97 ? -19.953 29.484 23.078 1 53.19 97 ASN A N 1
ATOM 762 C CA . ASN A 1 97 ? -18.984 28.5 22.594 1 53.19 97 ASN A CA 1
ATOM 763 C C . ASN A 1 97 ? -19.438 27.859 21.281 1 53.19 97 ASN A C 1
ATOM 765 O O . ASN A 1 97 ? -20.328 27.016 21.281 1 53.19 97 ASN A O 1
ATOM 769 N N . GLN A 1 98 ? -19.531 28.516 20.172 1 72.88 98 GLN A N 1
ATOM 770 C CA . GLN A 1 98 ? -19.969 28.031 18.875 1 72.88 98 GLN A CA 1
ATOM 771 C C . GLN A 1 98 ? -19.047 26.938 18.359 1 72.88 98 GLN A C 1
ATOM 773 O O . GLN A 1 98 ? -17.828 27.016 18.531 1 72.88 98 GLN A O 1
ATOM 778 N N . TRP A 1 99 ? -19.625 25.688 18.297 1 83.31 99 TRP A N 1
ATOM 779 C CA . TRP A 1 99 ? -18.938 24.531 17.734 1 83.31 99 TRP A CA 1
ATOM 780 C C . TRP A 1 99 ? -19.172 24.438 16.234 1 83.31 99 TRP A C 1
ATOM 782 O O . TRP A 1 99 ? -20.281 24.688 15.758 1 83.31 99 TRP A O 1
ATOM 792 N N . LYS A 1 100 ? -18.125 24.422 15.484 1 89.38 100 LYS A N 1
ATOM 793 C CA . LYS A 1 100 ? -18.219 24.062 14.078 1 89.38 100 LYS A CA 1
ATOM 794 C C . LYS A 1 100 ? -18.094 22.547 13.883 1 89.38 100 LYS A C 1
ATOM 796 O O . LYS A 1 100 ? -17.047 21.969 14.211 1 89.38 100 LYS A O 1
ATOM 801 N N . CYS A 1 101 ? -19.188 21.969 13.461 1 93.62 101 CYS A N 1
ATOM 802 C CA . CYS A 1 101 ? -19.203 20.516 13.297 1 93.62 101 CYS A CA 1
ATOM 803 C C . CYS A 1 101 ? -19.234 20.141 11.828 1 93.62 101 CYS A C 1
ATOM 805 O O . CYS A 1 101 ? -20.094 20.609 11.078 1 93.62 101 CYS A O 1
ATOM 807 N N . GLU A 1 102 ? -18.281 19.312 11.43 1 95.69 102 GLU A N 1
ATOM 808 C CA . GLU A 1 102 ? -18.188 18.906 10.031 1 95.69 102 GLU A CA 1
ATOM 809 C C . GLU A 1 102 ? -17.75 17.453 9.914 1 95.69 102 GLU A C 1
ATOM 811 O O . GLU A 1 102 ? -16.781 17.031 10.547 1 95.69 102 GLU A O 1
ATOM 816 N N . LEU A 1 103 ? -18.531 16.719 9.211 1 96.38 103 LEU A N 1
ATOM 817 C CA . LEU A 1 103 ? -18.156 15.352 8.844 1 96.38 103 LEU A CA 1
ATOM 818 C C . LEU A 1 103 ? -17.469 15.32 7.488 1 96.38 103 LEU A C 1
ATOM 820 O O . LEU A 1 103 ? -18.094 15.594 6.461 1 96.38 103 LEU A O 1
ATOM 824 N N . ARG A 1 104 ? -16.188 14.984 7.484 1 97.75 104 ARG A N 1
ATOM 825 C CA . ARG A 1 104 ? -15.406 14.945 6.258 1 97.75 104 ARG A CA 1
ATOM 826 C C . ARG A 1 104 ? -15.305 13.523 5.719 1 97.75 104 ARG A C 1
ATOM 828 O O . ARG A 1 104 ? -14.773 12.633 6.391 1 97.75 104 ARG A O 1
ATOM 835 N N . ILE A 1 105 ? -15.828 13.328 4.539 1 97.75 105 ILE A N 1
ATOM 836 C CA . ILE A 1 105 ? -15.852 12.016 3.904 1 97.75 105 ILE A CA 1
ATOM 837 C C . ILE A 1 105 ? -14.906 12 2.709 1 97.75 105 ILE A C 1
ATOM 839 O O . ILE A 1 105 ? -15.078 12.773 1.763 1 97.75 105 ILE A O 1
ATOM 843 N N . ILE A 1 106 ? -13.914 11.133 2.799 1 98.31 106 ILE A N 1
ATOM 844 C CA . ILE A 1 106 ? -12.961 10.969 1.705 1 98.31 106 ILE A CA 1
ATOM 845 C C . ILE A 1 106 ? -13.516 9.977 0.685 1 98.31 106 ILE A C 1
ATOM 847 O O . ILE A 1 106 ? -13.836 8.836 1.03 1 98.31 106 ILE A O 1
ATOM 851 N N . VAL A 1 107 ? -13.672 10.398 -0.56 1 98.38 107 VAL A N 1
ATOM 852 C CA . VAL A 1 107 ? -14.164 9.539 -1.626 1 98.38 107 VAL A CA 1
ATOM 853 C C . VAL A 1 107 ? -13.047 9.242 -2.617 1 98.38 107 VAL A C 1
ATOM 855 O O . VAL A 1 107 ? -12.547 10.148 -3.291 1 98.38 107 VAL A O 1
ATOM 858 N N . ILE A 1 108 ? -12.625 8 -2.67 1 98.19 108 ILE A N 1
ATOM 859 C CA . ILE A 1 108 ? -11.562 7.586 -3.58 1 98.19 108 ILE A CA 1
ATOM 860 C C . ILE A 1 108 ? -12.148 6.723 -4.695 1 98.19 108 ILE A C 1
ATOM 862 O O . ILE A 1 108 ? -12.383 5.527 -4.508 1 98.19 108 ILE A O 1
ATOM 866 N N . LEU A 1 109 ? -12.359 7.336 -5.855 1 97.62 109 LEU A N 1
ATOM 867 C CA . LEU A 1 109 ? -12.953 6.68 -7.016 1 97.62 109 LEU A CA 1
ATOM 868 C C . LEU A 1 109 ? -12.289 7.148 -8.305 1 97.62 109 LEU A C 1
ATOM 870 O O . LEU A 1 109 ? -11.883 8.312 -8.414 1 97.62 109 LEU A O 1
ATOM 874 N N . PRO A 1 110 ? -12.18 6.23 -9.258 1 96.06 110 PRO A N 1
ATOM 875 C CA . PRO A 1 110 ? -11.602 6.66 -10.531 1 96.06 110 PRO A CA 1
ATOM 876 C C . PRO A 1 110 ? -12.508 7.629 -11.289 1 96.06 110 PRO A C 1
ATOM 878 O O . PRO A 1 110 ? -13.734 7.508 -11.242 1 96.06 110 PRO A O 1
ATOM 881 N N . ALA A 1 111 ? -11.867 8.516 -12.008 1 94.69 111 ALA A N 1
ATOM 882 C CA . ALA A 1 111 ? -12.609 9.469 -12.828 1 94.69 111 ALA A CA 1
ATOM 883 C C . ALA A 1 111 ? -13.039 8.828 -14.148 1 94.69 111 ALA A C 1
ATOM 885 O O . ALA A 1 111 ? -14.016 9.266 -14.773 1 94.69 111 ALA A O 1
ATOM 886 N N . ASN A 1 112 ? -12.336 7.82 -14.5 1 90.94 112 ASN A N 1
ATOM 887 C CA . ASN A 1 112 ? -12.617 7.121 -15.75 1 90.94 112 ASN A CA 1
ATOM 888 C C . ASN A 1 112 ? -13.938 6.367 -15.688 1 90.94 112 ASN A C 1
ATOM 890 O O . ASN A 1 112 ? -14.102 5.461 -14.859 1 90.94 112 ASN A O 1
ATOM 894 N N . THR A 1 113 ? -14.797 6.539 -16.641 1 90.31 113 THR A N 1
ATOM 895 C CA . THR A 1 113 ? -16.156 6 -16.609 1 90.31 113 THR A CA 1
ATOM 896 C C . THR A 1 113 ? -16.188 4.574 -17.156 1 90.31 113 THR A C 1
ATOM 898 O O . THR A 1 113 ? -17.234 3.932 -17.156 1 90.31 113 THR A O 1
ATOM 901 N N . SER A 1 114 ? -15.031 4.082 -17.5 1 88.62 114 SER A N 1
ATOM 902 C CA . SER A 1 114 ? -14.969 2.682 -17.906 1 88.62 114 SER A CA 1
ATOM 903 C C . SER A 1 114 ? -15.211 1.751 -16.719 1 88.62 114 SER A C 1
ATOM 905 O O . SER A 1 114 ? -15.578 0.589 -16.906 1 88.62 114 SER A O 1
ATOM 907 N N . ILE A 1 115 ? -15 2.332 -15.617 1 89.81 115 ILE A N 1
ATOM 908 C CA . ILE A 1 115 ? -15.289 1.589 -14.398 1 89.81 115 ILE A CA 1
ATOM 909 C C . ILE A 1 115 ? -16.719 1.88 -13.938 1 89.81 115 ILE A C 1
ATOM 911 O O . ILE A 1 115 ? -17.156 3.029 -13.969 1 89.81 115 ILE A O 1
ATOM 915 N N . GLU A 1 116 ? -17.469 0.892 -13.555 1 88.19 116 GLU A N 1
ATOM 916 C CA . GLU A 1 116 ? -18.859 1.056 -13.164 1 88.19 116 GLU A CA 1
ATOM 917 C C . GLU A 1 116 ? -19 2.012 -11.984 1 88.19 116 GLU A C 1
ATOM 919 O O . GLU A 1 116 ? -19.797 2.953 -12.023 1 88.19 116 GLU A O 1
ATOM 924 N N . ALA A 1 117 ? -18.25 1.764 -10.969 1 91 117 ALA A N 1
ATOM 925 C CA . ALA A 1 117 ? -18.281 2.623 -9.789 1 91 117 ALA A CA 1
ATOM 926 C C . ALA A 1 117 ? -17.266 3.748 -9.898 1 91 117 ALA A C 1
ATOM 928 O O . ALA A 1 117 ? -16.312 3.818 -9.109 1 91 117 ALA A O 1
ATOM 929 N N . SER A 1 118 ? -17.5 4.652 -10.867 1 94.38 118 SER A N 1
ATOM 930 C CA . SER A 1 118 ? -16.625 5.801 -11.094 1 94.38 118 SER A CA 1
ATOM 931 C C . SER A 1 118 ? -17.188 7.055 -10.438 1 94.38 118 SER A C 1
ATOM 933 O O . SER A 1 118 ? -18.375 7.109 -10.094 1 94.38 118 SER A O 1
ATOM 935 N N . SER A 1 119 ? -16.312 8.023 -10.25 1 95.81 119 SER A N 1
ATOM 936 C CA . SER A 1 119 ? -16.672 9.234 -9.516 1 95.81 119 SER A CA 1
ATOM 937 C C . SER A 1 119 ? -17.844 9.961 -10.188 1 95.81 119 SER A C 1
ATOM 939 O O . SER A 1 119 ? -18.812 10.328 -9.523 1 95.81 119 SER A O 1
ATOM 941 N N . PRO A 1 120 ? -17.812 10.164 -11.516 1 95.44 120 PRO A N 1
ATOM 942 C CA . PRO A 1 120 ? -18.922 10.867 -12.148 1 95.44 120 PRO A CA 1
ATOM 943 C C . PRO A 1 120 ? -20.25 10.133 -12 1 95.44 120 PRO A C 1
ATOM 945 O O . PRO A 1 120 ? -21.312 10.758 -11.953 1 95.44 120 PRO A O 1
ATOM 948 N N . ARG A 1 121 ? -20.25 8.867 -11.922 1 93.75 121 ARG A N 1
ATOM 949 C CA . ARG A 1 121 ? -21.453 8.07 -11.805 1 93.75 121 ARG A CA 1
ATOM 950 C C . ARG A 1 121 ? -21.938 8.008 -10.352 1 93.75 121 ARG A C 1
ATOM 952 O O . ARG A 1 121 ? -23.141 7.938 -10.094 1 93.75 121 ARG A O 1
ATOM 959 N N . VAL A 1 122 ? -21.047 8.039 -9.453 1 94.38 122 VAL A N 1
ATOM 960 C CA . VAL A 1 122 ? -21.359 7.848 -8.039 1 94.38 122 VAL A CA 1
ATOM 961 C C . VAL A 1 122 ? -21.734 9.188 -7.406 1 94.38 122 VAL A C 1
ATOM 963 O O . VAL A 1 122 ? -22.531 9.242 -6.473 1 94.38 122 VAL A O 1
ATOM 966 N N . HIS A 1 123 ? -21.188 10.266 -7.895 1 95.31 123 HIS A N 1
ATOM 967 C CA . HIS A 1 123 ? -21.344 11.594 -7.301 1 95.31 123 HIS A CA 1
ATOM 968 C C . HIS A 1 123 ? -22.828 11.953 -7.145 1 95.31 123 HIS A C 1
ATOM 970 O O . HIS A 1 123 ? -23.266 12.344 -6.059 1 95.31 123 HIS A O 1
ATOM 976 N N . PRO A 1 124 ? -23.641 11.812 -8.172 1 94.94 124 PRO A N 1
ATOM 977 C CA . PRO A 1 124 ? -25.047 12.148 -8.016 1 94.94 124 PRO A CA 1
ATOM 978 C C . PRO A 1 124 ? -25.75 11.281 -6.965 1 94.94 124 PRO A C 1
ATOM 980 O O . PRO A 1 124 ? -26.672 11.75 -6.285 1 94.94 124 PRO A O 1
ATOM 983 N N . VAL A 1 125 ? -25.375 10.055 -6.887 1 94.06 125 VAL A N 1
ATOM 984 C CA . VAL A 1 125 ? -25.953 9.141 -5.91 1 94.06 125 VAL A CA 1
ATOM 985 C C . VAL A 1 125 ? -25.625 9.609 -4.496 1 94.06 125 VAL A C 1
ATOM 987 O O . VAL A 1 125 ? -26.453 9.539 -3.596 1 94.06 125 VAL A O 1
ATOM 990 N N . LEU A 1 126 ? -24.391 10.086 -4.289 1 95.19 126 LEU A N 1
ATOM 991 C CA . LEU A 1 126 ? -23.969 10.578 -2.982 1 95.19 126 LEU A CA 1
ATOM 992 C C . LEU A 1 126 ? -24.75 11.828 -2.594 1 95.19 126 LEU A C 1
ATOM 994 O O . LEU A 1 126 ? -25.094 12.016 -1.425 1 95.19 126 LEU A O 1
ATOM 998 N N . LEU A 1 127 ? -25.031 12.664 -3.574 1 94.81 127 LEU A N 1
ATOM 999 C CA . LEU A 1 127 ? -25.828 13.859 -3.303 1 94.81 127 LEU A CA 1
ATOM 1000 C C . LEU A 1 127 ? -27.25 13.5 -2.896 1 94.81 127 LEU A C 1
ATOM 1002 O O . LEU A 1 127 ? -27.812 14.102 -1.978 1 94.81 127 LEU A O 1
ATOM 1006 N N . LYS A 1 128 ? -27.781 12.523 -3.584 1 95.88 128 LYS A N 1
ATOM 1007 C CA . LYS A 1 128 ? -29.109 12.039 -3.213 1 95.88 128 LYS A CA 1
ATOM 1008 C C . LYS A 1 128 ? -29.109 11.422 -1.818 1 95.88 128 LYS A C 1
ATOM 1010 O O . LYS A 1 128 ? -30.062 11.586 -1.057 1 95.88 128 LYS A O 1
ATOM 1015 N N . ALA A 1 129 ? -28.094 10.68 -1.526 1 94.31 129 ALA A N 1
ATOM 1016 C CA . ALA A 1 129 ? -27.938 10.078 -0.205 1 94.31 129 ALA A CA 1
ATOM 1017 C C . ALA A 1 129 ? -27.875 11.148 0.882 1 94.31 129 ALA A C 1
ATOM 1019 O O . ALA A 1 129 ? -28.438 10.969 1.969 1 94.31 129 ALA A O 1
ATOM 1020 N N . GLU A 1 130 ? -27.125 12.195 0.598 1 95.81 130 GLU A N 1
ATOM 1021 C CA . GLU A 1 130 ? -27.047 13.289 1.562 1 95.81 130 GLU A CA 1
ATOM 1022 C C . GLU A 1 130 ? -28.422 13.891 1.844 1 95.81 130 GLU A C 1
ATOM 1024 O O . GLU A 1 130 ? -28.75 14.188 2.994 1 95.81 130 GLU A O 1
ATOM 1029 N N . ASP A 1 131 ? -29.203 14.094 0.782 1 95.19 131 ASP A N 1
ATOM 1030 C CA . ASP A 1 131 ? -30.562 14.594 0.936 1 95.19 131 ASP A CA 1
ATOM 1031 C C . ASP A 1 131 ? -31.391 13.68 1.835 1 95.19 131 ASP A C 1
ATOM 1033 O O . ASP A 1 131 ? -32.125 14.148 2.691 1 95.19 131 ASP A O 1
ATOM 1037 N N . TYR A 1 132 ? -31.266 12.414 1.558 1 94.81 132 TYR A N 1
ATOM 1038 C CA . TYR A 1 132 ? -31.984 11.414 2.346 1 94.81 132 TYR A CA 1
ATOM 1039 C C . TYR A 1 132 ? -31.562 11.469 3.809 1 94.81 132 TYR A C 1
ATOM 1041 O O . TYR A 1 132 ? -32.406 11.398 4.707 1 94.81 132 TYR A O 1
ATOM 1049 N N . ILE A 1 133 ? -30.266 11.555 4.098 1 93.94 133 ILE A N 1
ATOM 1050 C CA . ILE A 1 133 ? -29.703 11.625 5.441 1 93.94 133 ILE A CA 1
ATOM 1051 C C . ILE A 1 133 ? -30.266 12.836 6.18 1 93.94 133 ILE A C 1
ATOM 1053 O O . ILE A 1 133 ? -30.625 12.742 7.352 1 93.94 133 ILE A O 1
ATOM 1057 N N . ARG A 1 134 ? -30.375 13.945 5.441 1 94.75 134 ARG A N 1
ATOM 1058 C CA . ARG A 1 134 ? -30.906 15.172 6.027 1 94.75 134 ARG A CA 1
ATOM 1059 C C . ARG A 1 134 ? -32.406 15.055 6.285 1 94.75 134 ARG A C 1
ATOM 1061 O O . ARG A 1 134 ? -32.875 15.453 7.352 1 94.75 134 ARG A O 1
ATOM 1068 N N . ALA A 1 135 ? -33.094 14.477 5.383 1 94.81 135 ALA A N 1
ATOM 1069 C CA . ALA A 1 135 ? -34.531 14.328 5.492 1 94.81 135 ALA A CA 1
ATOM 1070 C C . ALA A 1 135 ? -34.906 13.414 6.66 1 94.81 135 ALA A C 1
ATOM 1072 O O . ALA A 1 135 ? -35.875 13.672 7.375 1 94.81 135 ALA A O 1
ATOM 1073 N N . GLN A 1 136 ? -34.094 12.367 6.848 1 94.56 136 GLN A N 1
ATOM 1074 C CA . GLN A 1 136 ? -34.375 11.391 7.895 1 94.56 136 GLN A CA 1
ATOM 1075 C C . GLN A 1 136 ? -33.688 11.781 9.203 1 94.56 136 GLN A C 1
ATOM 1077 O O . GLN A 1 136 ? -33.844 11.094 10.219 1 94.56 136 GLN A O 1
ATOM 1082 N N . GLN A 1 137 ? -32.906 12.805 9.195 1 92 137 GLN A N 1
ATOM 1083 C CA . GLN A 1 137 ? -32.219 13.328 10.367 1 92 137 GLN A CA 1
ATOM 1084 C C . GLN A 1 137 ? -31.297 12.273 10.984 1 92 137 GLN A C 1
ATOM 1086 O O . GLN A 1 137 ? -31.281 12.086 12.203 1 92 137 GLN A O 1
ATOM 1091 N N . ILE A 1 138 ? -30.703 11.516 10.094 1 92 138 ILE A N 1
ATOM 1092 C CA . ILE A 1 138 ? -29.719 10.531 10.539 1 92 138 ILE A CA 1
ATOM 1093 C C . ILE A 1 138 ? -28.516 11.242 11.133 1 92 138 ILE A C 1
ATOM 1095 O O . ILE A 1 138 ? -28 10.836 12.18 1 92 138 ILE A O 1
ATOM 1099 N N . ILE A 1 139 ? -28.016 12.312 10.5 1 92.38 139 ILE A N 1
ATOM 1100 C CA . ILE A 1 139 ? -26.969 13.219 10.977 1 92.38 139 ILE A CA 1
ATOM 1101 C C . ILE A 1 139 ? -27.594 14.57 11.328 1 92.38 139 ILE A C 1
ATOM 1103 O O . ILE A 1 139 ? -28.344 15.141 10.539 1 92.38 139 ILE A O 1
ATOM 1107 N N . PRO A 1 140 ? -27.297 14.969 12.562 1 91.19 140 PRO A N 1
ATOM 1108 C CA . PRO A 1 140 ? -27.875 16.25 12.969 1 91.19 140 PRO A CA 1
ATOM 1109 C C . PRO A 1 140 ? -27.609 17.375 11.961 1 91.19 140 PRO A C 1
ATOM 1111 O O . PRO A 1 140 ? -26.547 17.391 11.328 1 91.19 140 PRO A O 1
ATOM 1114 N N . SER A 1 141 ? -28.516 18.281 11.867 1 90.06 141 SER A N 1
ATOM 1115 C CA . SER A 1 141 ? -28.422 19.375 10.906 1 90.06 141 SER A CA 1
ATOM 1116 C C . SER A 1 141 ? -27.266 20.297 11.227 1 90.06 141 SER A C 1
ATOM 1118 O O . SER A 1 141 ? -26.766 21.016 10.352 1 90.06 141 SER A O 1
ATOM 1120 N N . SER A 1 142 ? -26.781 20.219 12.484 1 90.06 142 SER A N 1
ATOM 1121 C CA . SER A 1 142 ? -25.703 21.094 12.906 1 90.06 142 SER A CA 1
ATOM 1122 C C . SER A 1 142 ? -24.359 20.594 12.406 1 90.06 142 SER A C 1
ATOM 1124 O O . SER A 1 142 ? -23.359 21.312 12.445 1 90.06 142 SER A O 1
ATOM 1126 N N . VAL A 1 143 ? -24.391 19.391 11.883 1 93.75 143 VAL A N 1
ATOM 1127 C CA . VAL A 1 143 ? -23.141 18.812 11.406 1 93.75 143 VAL A CA 1
ATOM 1128 C C . VAL A 1 143 ? -23.094 18.891 9.875 1 93.75 143 VAL A C 1
ATOM 1130 O O . VAL A 1 143 ? -23.891 18.266 9.195 1 93.75 143 VAL A O 1
ATOM 1133 N N . ALA A 1 144 ? -22.172 19.672 9.344 1 95 144 ALA A N 1
ATOM 1134 C CA . ALA A 1 144 ? -22 19.781 7.895 1 95 144 ALA A CA 1
ATOM 1135 C C . ALA A 1 144 ? -21.328 18.531 7.332 1 95 144 ALA A C 1
ATOM 1137 O O . ALA A 1 144 ? -20.516 17.891 8.008 1 95 144 ALA A O 1
ATOM 1138 N N . ILE A 1 145 ? -21.75 18.156 6.113 1 95.81 145 ILE A N 1
ATOM 1139 C CA . ILE A 1 145 ? -21.109 17.047 5.418 1 95.81 145 ILE A CA 1
ATOM 1140 C C . ILE A 1 145 ? -20.25 17.562 4.277 1 95.81 145 ILE A C 1
ATOM 1142 O O . ILE A 1 145 ? -20.719 18.297 3.412 1 95.81 145 ILE A O 1
ATOM 1146 N N . ARG A 1 146 ? -18.984 17.25 4.324 1 96.38 146 ARG A N 1
ATOM 1147 C CA . ARG A 1 146 ? -18.047 17.641 3.266 1 96.38 146 ARG A CA 1
ATOM 1148 C C . ARG A 1 146 ? -17.531 16.422 2.51 1 96.38 146 ARG A C 1
ATOM 1150 O O . ARG A 1 146 ? -16.922 15.531 3.104 1 96.38 146 ARG A O 1
ATOM 1157 N N . TRP A 1 147 ? -17.781 16.438 1.206 1 96.75 147 TRP A N 1
ATOM 1158 C CA . TRP A 1 147 ? -17.281 15.375 0.328 1 96.75 147 TRP A CA 1
ATOM 1159 C C . TRP A 1 147 ? -15.938 15.766 -0.28 1 96.75 147 TRP A C 1
ATOM 1161 O O . TRP A 1 147 ? -15.82 16.812 -0.932 1 96.75 147 TRP A O 1
ATOM 1171 N N . ILE A 1 148 ? -14.922 14.969 -0.059 1 97.31 148 ILE A N 1
ATOM 1172 C CA . ILE A 1 148 ? -13.602 15.227 -0.62 1 97.31 148 ILE A CA 1
ATOM 1173 C C . ILE A 1 148 ? -13.234 14.117 -1.603 1 97.31 148 ILE A C 1
ATOM 1175 O O . ILE A 1 148 ? -12.992 12.977 -1.2 1 97.31 148 ILE A O 1
ATOM 1179 N N . PHE A 1 149 ? -13.102 14.484 -2.867 1 97.31 149 PHE A N 1
ATOM 1180 C CA . PHE A 1 149 ? -12.938 13.484 -3.922 1 97.31 149 PHE A CA 1
ATOM 1181 C C . PHE A 1 149 ? -11.477 13.367 -4.332 1 97.31 149 PHE A C 1
ATOM 1183 O O . PHE A 1 149 ? -10.781 14.375 -4.453 1 97.31 149 PHE A O 1
ATOM 1190 N N . TYR A 1 150 ? -11.016 12.156 -4.453 1 96.81 150 TYR A N 1
ATOM 1191 C CA . TYR A 1 150 ? -9.703 11.812 -4.992 1 96.81 150 TYR A CA 1
ATOM 1192 C C . TYR A 1 150 ? -9.828 10.828 -6.145 1 96.81 150 TYR A C 1
ATOM 1194 O O . TYR A 1 150 ? -10.641 9.906 -6.094 1 96.81 150 TYR A O 1
ATOM 1202 N N . ASP A 1 151 ? -9 11.031 -7.176 1 95.56 151 ASP A N 1
ATOM 1203 C CA . ASP A 1 151 ? -8.953 10.133 -8.32 1 95.56 151 ASP A CA 1
ATOM 1204 C C . ASP A 1 151 ? -7.789 9.148 -8.195 1 95.56 151 ASP A C 1
ATOM 1206 O O . ASP A 1 151 ? -6.625 9.523 -8.359 1 95.56 151 ASP A O 1
ATOM 1210 N N . ASP A 1 152 ? -8.094 7.859 -8.016 1 94.5 152 ASP A N 1
ATOM 1211 C CA . ASP A 1 152 ? -7.023 6.883 -7.84 1 94.5 152 ASP A CA 1
ATOM 1212 C C . ASP A 1 152 ? -6.633 6.25 -9.172 1 94.5 152 ASP A C 1
ATOM 1214 O O . ASP A 1 152 ? -5.633 5.539 -9.266 1 94.5 152 ASP A O 1
ATOM 1218 N N . LYS A 1 153 ? -7.434 6.465 -10.266 1 93.19 153 LYS A N 1
ATOM 1219 C CA . LYS A 1 153 ? -7.168 5.918 -11.594 1 93.19 153 LYS A CA 1
ATOM 1220 C C . LYS A 1 153 ? -6.977 4.406 -11.531 1 93.19 153 LYS A C 1
ATOM 1222 O O . LYS A 1 153 ? -6.156 3.85 -12.266 1 93.19 153 LYS A O 1
ATOM 1227 N N . CYS A 1 154 ? -7.582 3.789 -10.492 1 93.12 154 CYS A N 1
ATOM 1228 C CA . CYS A 1 154 ? -7.504 2.352 -10.25 1 93.12 154 CYS A CA 1
ATOM 1229 C C . CYS A 1 154 ? -6.055 1.903 -10.102 1 93.12 154 CYS A C 1
ATOM 1231 O O . CYS A 1 154 ? -5.688 0.81 -10.531 1 93.12 154 CYS A O 1
ATOM 1233 N N . ASP A 1 155 ? -5.242 2.854 -9.617 1 92.69 155 ASP A N 1
ATOM 1234 C CA . ASP A 1 155 ? -3.836 2.59 -9.336 1 92.69 155 ASP A CA 1
ATOM 1235 C C . ASP A 1 155 ? -3.592 2.451 -7.84 1 92.69 155 ASP A C 1
ATOM 1237 O O . ASP A 1 155 ? -4.07 3.268 -7.047 1 92.69 155 ASP A O 1
ATOM 1241 N N . GLN A 1 156 ? -2.855 1.417 -7.484 1 93.62 156 GLN A N 1
ATOM 1242 C CA . GLN A 1 156 ? -2.633 1.099 -6.078 1 93.62 156 GLN A CA 1
ATOM 1243 C C . GLN A 1 156 ? -1.934 2.248 -5.359 1 93.62 156 GLN A C 1
ATOM 1245 O O . GLN A 1 156 ? -2.316 2.615 -4.246 1 93.62 156 GLN A O 1
ATOM 1250 N N . ALA A 1 157 ? -0.92 2.791 -5.992 1 94.06 157 ALA A N 1
ATOM 1251 C CA . ALA A 1 157 ? -0.124 3.848 -5.375 1 94.06 157 ALA A CA 1
ATOM 1252 C C . ALA A 1 157 ? -0.939 5.129 -5.215 1 94.06 157 ALA A C 1
ATOM 1254 O O . ALA A 1 157 ? -0.912 5.766 -4.16 1 94.06 157 ALA A O 1
ATOM 1255 N N . ARG A 1 158 ? -1.691 5.438 -6.227 1 93.56 158 ARG A N 1
ATOM 1256 C CA . ARG A 1 158 ? -2.508 6.645 -6.188 1 93.56 158 ARG A CA 1
ATOM 1257 C C . ARG A 1 158 ? -3.602 6.535 -5.129 1 93.56 158 ARG A C 1
ATOM 1259 O O . ARG A 1 158 ? -3.914 7.512 -4.445 1 93.56 158 ARG A O 1
ATOM 1266 N N . ALA A 1 159 ? -4.172 5.371 -5.039 1 97 159 ALA A N 1
ATOM 1267 C CA . ALA A 1 159 ? -5.203 5.156 -4.027 1 97 159 ALA A CA 1
ATOM 1268 C C . ALA A 1 159 ? -4.641 5.34 -2.621 1 97 159 ALA A C 1
ATOM 1270 O O . ALA A 1 159 ? -5.27 5.977 -1.772 1 97 159 ALA A O 1
ATOM 1271 N N . THR A 1 160 ? -3.482 4.781 -2.395 1 96.81 160 THR A N 1
ATOM 1272 C CA . THR A 1 160 ? -2.84 4.871 -1.088 1 96.81 160 THR A CA 1
ATOM 1273 C C . THR A 1 160 ? -2.506 6.32 -0.746 1 96.81 160 THR A C 1
ATOM 1275 O O . THR A 1 160 ? -2.777 6.781 0.365 1 96.81 160 THR A O 1
ATOM 1278 N N . VAL A 1 161 ? -1.99 7.027 -1.687 1 95.06 161 VAL A N 1
ATOM 1279 C CA . VAL A 1 161 ? -1.619 8.422 -1.459 1 95.06 161 VAL A CA 1
ATOM 1280 C C . VAL A 1 161 ? -2.875 9.266 -1.259 1 95.06 161 VAL A C 1
ATOM 1282 O O . VAL A 1 161 ? -2.877 10.211 -0.466 1 95.06 161 VAL A O 1
ATOM 1285 N N . SER A 1 162 ? -3.906 8.898 -1.955 1 96 162 SER A N 1
ATOM 1286 C CA . SER A 1 162 ? -5.18 9.586 -1.755 1 96 162 SER A CA 1
ATOM 1287 C C . SER A 1 162 ? -5.676 9.422 -0.323 1 96 162 SER A C 1
ATOM 1289 O O . SER A 1 162 ? -6.176 10.375 0.278 1 96 162 SER A O 1
ATOM 1291 N N . ALA A 1 163 ? -5.539 8.203 0.162 1 96.94 163 ALA A N 1
ATOM 1292 C CA . ALA A 1 163 ? -5.906 7.953 1.553 1 96.94 163 ALA A CA 1
ATOM 1293 C C . ALA A 1 163 ? -5.012 8.742 2.508 1 96.94 163 ALA A C 1
ATOM 1295 O O . ALA A 1 163 ? -5.484 9.289 3.502 1 96.94 163 ALA A O 1
ATOM 1296 N N . MET A 1 164 ? -3.779 8.773 2.146 1 93.44 164 MET A N 1
ATOM 1297 C CA . MET A 1 164 ? -2.799 9.516 2.936 1 93.44 164 MET A CA 1
ATOM 1298 C C . MET A 1 164 ? -3.139 11.008 2.969 1 93.44 164 MET A C 1
ATOM 1300 O O . MET A 1 164 ? -3.197 11.609 4.043 1 93.44 164 MET A O 1
ATOM 1304 N N . ASP A 1 165 ? -3.377 11.578 1.837 1 92.62 165 ASP A N 1
ATOM 1305 C CA . ASP A 1 165 ? -3.721 12.992 1.745 1 92.62 165 ASP A CA 1
ATOM 1306 C C . ASP A 1 165 ? -5.066 13.273 2.41 1 92.62 165 ASP A C 1
ATOM 1308 O O . ASP A 1 165 ? -5.211 14.266 3.129 1 92.62 165 ASP A O 1
ATOM 1312 N N . GLY A 1 166 ? -6 12.406 2.184 1 95.06 166 GLY A N 1
ATOM 1313 C CA . GLY A 1 166 ? -7.336 12.578 2.732 1 95.06 166 GLY A CA 1
ATOM 1314 C C . GLY A 1 166 ? -7.363 12.57 4.25 1 95.06 166 GLY A C 1
ATOM 1315 O O . GLY A 1 166 ? -8.117 13.32 4.867 1 95.06 166 GLY A O 1
ATOM 1316 N N . THR A 1 167 ? -6.527 11.797 4.844 1 93.69 167 THR A N 1
ATOM 1317 C CA . THR A 1 167 ? -6.527 11.688 6.301 1 93.69 167 THR A CA 1
ATOM 1318 C C . THR A 1 167 ? -5.484 12.625 6.91 1 93.69 167 THR A C 1
ATOM 1320 O O . THR A 1 167 ? -5.664 13.117 8.023 1 93.69 167 THR A O 1
ATOM 1323 N N . GLY A 1 168 ? -4.457 12.859 6.199 1 88.88 168 GLY A N 1
ATOM 1324 C CA . GLY A 1 168 ? -3.395 13.719 6.703 1 88.88 168 GLY A CA 1
ATOM 1325 C C . GLY A 1 168 ? -3.693 15.195 6.535 1 88.88 168 GLY A C 1
ATOM 1326 O O . GLY A 1 168 ? -3.699 15.953 7.512 1 88.88 168 GLY A O 1
ATOM 1327 N N . ARG A 1 169 ? -3.945 15.562 5.348 1 87.44 169 ARG A N 1
ATOM 1328 C CA . ARG A 1 169 ? -4.18 16.969 5.016 1 87.44 169 ARG A CA 1
ATOM 1329 C C . ARG A 1 169 ? -5.621 17.359 5.309 1 87.44 169 ARG A C 1
ATOM 1331 O O . ARG A 1 169 ? -5.867 18.422 5.91 1 87.44 169 ARG A O 1
ATOM 1338 N N . ASP A 1 170 ? -6.516 16.453 5.023 1 92.12 170 ASP A N 1
ATOM 1339 C CA . ASP A 1 170 ? -7.926 16.828 5.074 1 92.12 170 ASP A CA 1
ATOM 1340 C C . ASP A 1 170 ? -8.586 16.312 6.348 1 92.12 170 ASP A C 1
ATOM 1342 O O . ASP A 1 170 ? -9.727 16.672 6.652 1 92.12 170 ASP A O 1
ATOM 1346 N N . CYS A 1 171 ? -7.938 15.492 7.098 1 93.94 171 CYS A N 1
ATOM 1347 C CA . CYS A 1 171 ? -8.43 14.945 8.359 1 93.94 171 CYS A CA 1
ATOM 1348 C C . CYS A 1 171 ? -9.781 14.273 8.164 1 93.94 171 CYS A C 1
ATOM 1350 O O . CYS A 1 171 ? -10.727 14.539 8.914 1 93.94 171 CYS A O 1
ATOM 1352 N N . GLY A 1 172 ? -9.844 13.43 7.188 1 96.69 172 GLY A N 1
ATOM 1353 C CA . GLY A 1 172 ? -11.078 12.719 6.898 1 96.69 172 GLY A CA 1
ATOM 1354 C C . GLY A 1 172 ? -11.484 11.758 8 1 96.69 172 GLY A C 1
ATOM 1355 O O . GLY A 1 172 ? -10.625 11.242 8.727 1 96.69 172 GLY A O 1
ATOM 1356 N N . HIS A 1 173 ? -12.828 11.492 8.086 1 96.81 173 HIS A N 1
ATOM 1357 C CA . HIS A 1 173 ? -13.352 10.656 9.164 1 96.81 173 HIS A CA 1
ATOM 1358 C C . HIS A 1 173 ? -13.75 9.281 8.648 1 96.81 173 HIS A C 1
ATOM 1360 O O . HIS A 1 173 ? -13.852 8.328 9.422 1 96.81 173 HIS A O 1
ATOM 1366 N N . VAL A 1 174 ? -14.031 9.203 7.336 1 97.38 174 VAL A N 1
ATOM 1367 C CA . VAL A 1 174 ? -14.445 7.961 6.695 1 97.38 174 VAL A CA 1
ATOM 1368 C C . VAL A 1 174 ? -13.969 7.941 5.246 1 97.38 174 VAL A C 1
ATOM 1370 O O . VAL A 1 174 ? -13.867 8.984 4.602 1 97.38 174 VAL A O 1
ATOM 1373 N N . ILE A 1 175 ? -13.602 6.777 4.773 1 98.25 175 ILE A N 1
ATOM 1374 C CA . ILE A 1 175 ? -13.195 6.617 3.383 1 98.25 175 ILE A CA 1
ATOM 1375 C C . ILE A 1 175 ? -14.258 5.828 2.621 1 98.25 175 ILE A C 1
ATOM 1377 O O . ILE A 1 175 ? -14.656 4.746 3.051 1 98.25 175 ILE A O 1
ATOM 1381 N N . LEU A 1 176 ? -14.773 6.383 1.572 1 97.88 176 LEU A N 1
ATOM 1382 C CA . LEU A 1 176 ? -15.648 5.695 0.632 1 97.88 176 LEU A CA 1
ATOM 1383 C C . LEU A 1 176 ? -14.883 5.273 -0.617 1 97.88 176 LEU A C 1
ATOM 1385 O O . LEU A 1 176 ? -14.227 6.098 -1.258 1 97.88 176 LEU A O 1
ATOM 1389 N N . GLY A 1 177 ? -14.945 4.074 -0.938 1 95.75 177 GLY A N 1
ATOM 1390 C CA . GLY A 1 177 ? -14.078 3.492 -1.945 1 95.75 177 GLY A CA 1
ATOM 1391 C C . GLY A 1 177 ? -12.844 2.836 -1.358 1 95.75 177 GLY A C 1
ATOM 1392 O O . GLY A 1 177 ? -12.781 2.586 -0.152 1 95.75 177 GLY A O 1
ATOM 1393 N N . PRO A 1 178 ? -11.898 2.551 -2.264 1 96.75 178 PRO A N 1
ATOM 1394 C CA . PRO A 1 178 ? -11.82 2.535 -3.727 1 96.75 178 PRO A CA 1
ATOM 1395 C C . PRO A 1 178 ? -12.742 1.497 -4.355 1 96.75 178 PRO A C 1
ATOM 1397 O O . PRO A 1 178 ? -13.266 0.627 -3.658 1 96.75 178 PRO A O 1
ATOM 1400 N N . ALA A 1 179 ? -12.945 1.639 -5.668 1 93.81 179 ALA A N 1
ATOM 1401 C CA . ALA A 1 179 ? -13.867 0.751 -6.375 1 93.81 179 ALA A CA 1
ATOM 1402 C C . ALA A 1 179 ? -13.117 -0.404 -7.031 1 93.81 179 ALA A C 1
ATOM 1404 O O . ALA A 1 179 ? -13.711 -1.44 -7.344 1 93.81 179 ALA A O 1
ATOM 1405 N N . CYS A 1 180 ? -11.859 -0.243 -7.285 1 93.62 180 CYS A N 1
ATOM 1406 C CA . CYS A 1 180 ? -11.047 -1.282 -7.906 1 93.62 180 CYS A CA 1
ATOM 1407 C C . CYS A 1 180 ? -10.328 -2.117 -6.852 1 93.62 180 CYS A C 1
ATOM 1409 O O . CYS A 1 180 ? -9.773 -1.576 -5.895 1 93.62 180 CYS A O 1
ATOM 1411 N N . ASP A 1 181 ? -10.242 -3.426 -7.035 1 92.44 181 ASP A N 1
ATOM 1412 C CA . ASP A 1 181 ? -9.734 -4.336 -6.016 1 92.44 181 ASP A CA 1
ATOM 1413 C C . ASP A 1 181 ? -8.258 -4.07 -5.727 1 92.44 181 ASP A C 1
ATOM 1415 O O . ASP A 1 181 ? -7.836 -4.074 -4.566 1 92.44 181 ASP A O 1
ATOM 1419 N N . LEU A 1 182 ? -7.512 -3.867 -6.734 1 91.19 182 LEU A N 1
ATOM 1420 C CA . LEU A 1 182 ? -6.086 -3.648 -6.543 1 91.19 182 LEU A CA 1
ATOM 1421 C C . LEU A 1 182 ? -5.832 -2.346 -5.789 1 91.19 182 LEU A C 1
ATOM 1423 O O . LEU A 1 182 ? -4.848 -2.232 -5.051 1 91.19 182 LEU A O 1
ATOM 1427 N N . SER A 1 183 ? -6.707 -1.366 -5.953 1 94.94 183 SER A N 1
ATOM 1428 C CA . SER A 1 183 ? -6.621 -0.099 -5.234 1 94.94 183 SER A CA 1
ATOM 1429 C C . SER A 1 183 ? -7.176 -0.228 -3.82 1 94.94 183 SER A C 1
ATOM 1431 O O . SER A 1 183 ? -6.68 0.413 -2.893 1 94.94 183 SER A O 1
ATOM 1433 N N . LEU A 1 184 ? -8.141 -1.04 -3.684 1 95.75 184 LEU A N 1
ATOM 1434 C CA . LEU A 1 184 ? -8.828 -1.209 -2.408 1 95.75 184 LEU A CA 1
ATOM 1435 C C . LEU A 1 184 ? -7.918 -1.88 -1.385 1 95.75 184 LEU A C 1
ATOM 1437 O O . LEU A 1 184 ? -7.918 -1.506 -0.21 1 95.75 184 LEU A O 1
ATOM 1441 N N . ALA A 1 185 ? -7.137 -2.814 -1.823 1 94.81 185 ALA A N 1
ATOM 1442 C CA . ALA A 1 185 ? -6.363 -3.666 -0.923 1 94.81 185 ALA A CA 1
ATOM 1443 C C . ALA A 1 185 ? -5.418 -2.838 -0.061 1 94.81 185 ALA A C 1
ATOM 1445 O O . ALA A 1 185 ? -5.484 -2.883 1.169 1 94.81 185 ALA A O 1
ATOM 1446 N N . PRO A 1 186 ? -4.613 -1.99 -0.643 1 95.81 186 PRO A N 1
ATOM 1447 C CA . PRO A 1 186 ? -3.689 -1.231 0.206 1 95.81 186 PRO A CA 1
ATOM 1448 C C . PRO A 1 186 ? -4.402 -0.207 1.084 1 95.81 186 PRO A C 1
ATOM 1450 O O . PRO A 1 186 ? -4 0.017 2.229 1 95.81 186 PRO A O 1
ATOM 1453 N N . VAL A 1 187 ? -5.391 0.411 0.607 1 97.25 187 VAL A N 1
ATOM 1454 C CA . VAL A 1 187 ? -6.129 1.403 1.382 1 97.25 187 VAL A CA 1
ATOM 1455 C C . VAL A 1 187 ? -6.789 0.732 2.584 1 97.25 187 VAL A C 1
ATOM 1457 O O . VAL A 1 187 ? -6.711 1.239 3.705 1 97.25 187 VAL A O 1
ATOM 1460 N N . ALA A 1 188 ? -7.422 -0.413 2.35 1 96.12 188 ALA A N 1
ATOM 1461 C CA . ALA A 1 188 ? -8.102 -1.148 3.414 1 96.12 188 ALA A CA 1
ATOM 1462 C C . ALA A 1 188 ? -7.102 -1.674 4.441 1 96.12 188 ALA A C 1
ATOM 1464 O O . ALA A 1 188 ? -7.414 -1.769 5.629 1 96.12 188 ALA A O 1
ATOM 1465 N N . ARG A 1 189 ? -5.926 -1.992 3.984 1 94.44 189 ARG A N 1
ATOM 1466 C CA . ARG A 1 189 ? -4.898 -2.504 4.887 1 94.44 189 ARG A CA 1
ATOM 1467 C C . ARG A 1 189 ? -4.43 -1.423 5.852 1 94.44 189 ARG A C 1
ATOM 1469 O O . ARG A 1 189 ? -4.176 -1.699 7.027 1 94.44 189 ARG A O 1
ATOM 1476 N N . ILE A 1 190 ? -4.312 -0.181 5.387 1 95.56 190 ILE A N 1
ATOM 1477 C CA . ILE A 1 190 ? -3.725 0.853 6.23 1 95.56 190 ILE A CA 1
ATOM 1478 C C . ILE A 1 190 ? -4.82 1.517 7.066 1 95.56 190 ILE A C 1
ATOM 1480 O O . ILE A 1 190 ? -4.527 2.223 8.031 1 95.56 190 ILE A O 1
ATOM 1484 N N . GLY A 1 191 ? -6.102 1.241 6.734 1 94.75 191 GLY A N 1
ATOM 1485 C CA . GLY A 1 191 ? -7.211 1.868 7.434 1 94.75 191 GLY A CA 1
ATOM 1486 C C . GLY A 1 191 ? -7.152 1.674 8.938 1 94.75 191 GLY A C 1
ATOM 1487 O O . GLY A 1 191 ? -7.449 2.598 9.703 1 94.75 191 GLY A O 1
ATOM 1488 N N . ARG A 1 192 ? -6.68 0.553 9.383 1 92.44 192 ARG A N 1
ATOM 1489 C CA . ARG A 1 192 ? -6.664 0.214 10.805 1 92.44 192 ARG A CA 1
ATOM 1490 C C . ARG A 1 192 ? -5.562 0.975 11.539 1 92.44 192 ARG A C 1
ATOM 1492 O O . ARG A 1 192 ? -5.602 1.104 12.766 1 92.44 192 ARG A O 1
ATOM 1499 N N . PHE A 1 193 ? -4.629 1.555 10.789 1 92.06 193 PHE A N 1
ATOM 1500 C CA . PHE A 1 193 ? -3.488 2.205 11.422 1 92.06 193 PHE A CA 1
ATOM 1501 C C . PHE A 1 193 ? -3.568 3.719 11.266 1 92.06 193 PHE A C 1
ATOM 1503 O O . PHE A 1 193 ? -2.666 4.441 11.688 1 92.06 193 PHE A O 1
ATOM 1510 N N . ILE A 1 194 ? -4.613 4.129 10.57 1 91.88 194 ILE A N 1
ATOM 1511 C CA . ILE A 1 194 ? -4.82 5.57 10.438 1 91.88 194 ILE A CA 1
ATOM 1512 C C . ILE A 1 194 ? -5.449 6.121 11.711 1 91.88 194 ILE A C 1
ATOM 1514 O O . ILE A 1 194 ? -6.449 5.59 12.203 1 91.88 194 ILE A O 1
ATOM 1518 N N . TYR A 1 195 ? -4.883 7.176 12.273 1 88.56 195 TYR A N 1
ATOM 1519 C CA . TYR A 1 195 ? -5.297 7.742 13.555 1 88.56 195 TYR A CA 1
ATOM 1520 C C . TYR A 1 195 ? -5.109 6.734 14.68 1 88.56 195 TYR A C 1
ATOM 1522 O O . TYR A 1 195 ? -4.289 5.82 14.57 1 88.56 195 TYR A O 1
ATOM 1530 N N . ASN A 1 196 ? -5.645 6.891 15.805 1 83.19 196 ASN A N 1
ATOM 1531 C CA . ASN A 1 196 ? -5.496 5.996 16.953 1 83.19 196 ASN A CA 1
ATOM 1532 C C . ASN A 1 196 ? -6.434 4.797 16.844 1 83.19 196 ASN A C 1
ATOM 1534 O O . ASN A 1 196 ? -6.066 3.682 17.219 1 83.19 196 ASN A O 1
ATOM 1538 N N . ASP A 1 197 ? -7.57 5.047 16.266 1 82.81 197 ASP A N 1
ATOM 1539 C CA . ASP A 1 197 ? -8.594 4.008 16.281 1 82.81 197 ASP A CA 1
ATOM 1540 C C . ASP A 1 197 ? -8.859 3.469 14.875 1 82.81 197 ASP A C 1
ATOM 1542 O O . ASP A 1 197 ? -9.75 2.639 14.68 1 82.81 197 ASP A O 1
ATOM 1546 N N . GLY A 1 198 ? -8.148 3.939 13.93 1 90.44 198 GLY A N 1
ATOM 1547 C CA . GLY A 1 198 ? -8.406 3.521 12.562 1 90.44 198 GLY A CA 1
ATOM 1548 C C . GLY A 1 198 ? -9.469 4.363 11.875 1 90.44 198 GLY A C 1
ATOM 1549 O O . GLY A 1 198 ? -10.062 5.254 12.492 1 90.44 198 GLY A O 1
ATOM 1550 N N . ILE A 1 199 ? -9.641 4.152 10.656 1 94.25 199 ILE A N 1
ATOM 1551 C CA . ILE A 1 199 ? -10.641 4.836 9.852 1 94.25 199 ILE A CA 1
ATOM 1552 C C . ILE A 1 199 ? -11.469 3.814 9.07 1 94.25 199 ILE A C 1
ATOM 1554 O O . ILE A 1 199 ? -10.914 2.91 8.445 1 94.25 199 ILE A O 1
ATOM 1558 N N . PRO A 1 200 ? -12.773 3.859 9.18 1 95.31 200 PRO A N 1
ATOM 1559 C CA . PRO A 1 200 ? -13.586 2.918 8.406 1 95.31 200 PRO A CA 1
ATOM 1560 C C . PRO A 1 200 ? -13.469 3.129 6.898 1 95.31 200 PRO A C 1
ATOM 1562 O O . PRO A 1 200 ? -13.43 4.27 6.434 1 95.31 200 PRO A O 1
ATOM 1565 N N . VAL A 1 201 ? -13.32 2.047 6.199 1 97.25 201 VAL A N 1
ATOM 1566 C CA . VAL A 1 201 ? -13.297 2.027 4.742 1 97.25 201 VAL A CA 1
ATOM 1567 C C . VAL A 1 201 ? -14.539 1.308 4.215 1 97.25 201 VAL A C 1
ATOM 1569 O O . VAL A 1 201 ? -14.719 0.114 4.461 1 97.25 201 VAL A O 1
ATOM 1572 N N . ILE A 1 202 ? -15.398 2.047 3.51 1 96.25 202 ILE A N 1
ATOM 1573 C CA . ILE A 1 202 ? -16.656 1.498 3.008 1 96.25 202 ILE A CA 1
ATOM 1574 C C . ILE A 1 202 ? -16.609 1.42 1.482 1 96.25 202 ILE A C 1
ATOM 1576 O O . ILE A 1 202 ? -16.266 2.398 0.814 1 96.25 202 ILE A O 1
ATOM 1580 N N . THR A 1 203 ? -16.891 0.304 0.979 1 95.06 203 THR A N 1
ATOM 1581 C CA . THR A 1 203 ? -16.859 0.161 -0.472 1 95.06 203 THR A CA 1
ATOM 1582 C C . THR A 1 203 ? -17.938 -0.802 -0.943 1 95.06 203 THR A C 1
ATOM 1584 O O . THR A 1 203 ? -18.359 -1.695 -0.199 1 95.06 203 THR A O 1
ATOM 1587 N N . GLY A 1 204 ? -18.484 -0.511 -2.104 1 89.69 204 GLY A N 1
ATOM 1588 C CA . GLY A 1 204 ? -19.391 -1.454 -2.75 1 89.69 204 GLY A CA 1
ATOM 1589 C C . GLY A 1 204 ? -18.656 -2.535 -3.527 1 89.69 204 GLY A C 1
ATOM 1590 O O . GLY A 1 204 ? -19.281 -3.455 -4.055 1 89.69 204 GLY A O 1
ATOM 1591 N N . ALA A 1 205 ? -17.375 -2.428 -3.545 1 90.5 205 ALA A N 1
ATOM 1592 C CA . ALA A 1 205 ? -16.531 -3.352 -4.309 1 90.5 205 ALA A CA 1
ATOM 1593 C C . ALA A 1 205 ? -15.867 -4.379 -3.396 1 90.5 205 ALA A C 1
ATOM 1595 O O . ALA A 1 205 ? -16.484 -4.863 -2.445 1 90.5 205 ALA A O 1
ATOM 1596 N N . GLY A 1 206 ? -14.648 -4.832 -3.783 1 89.75 206 GLY A N 1
ATOM 1597 C CA . GLY A 1 206 ? -14 -5.879 -3.014 1 89.75 206 GLY A CA 1
ATOM 1598 C C . GLY A 1 206 ? -14.484 -7.273 -3.373 1 89.75 206 GLY A C 1
ATOM 1599 O O . GLY A 1 206 ? -15.047 -7.973 -2.533 1 89.75 206 GLY A O 1
ATOM 1600 N N . TYR A 1 207 ? -14.141 -7.68 -4.473 1 87.88 207 TYR A N 1
ATOM 1601 C CA . TYR A 1 207 ? -14.719 -8.891 -5.039 1 87.88 207 TYR A CA 1
ATOM 1602 C C . TYR A 1 207 ? -13.867 -10.109 -4.711 1 87.88 207 TYR A C 1
ATOM 1604 O O . TYR A 1 207 ? -14.359 -11.242 -4.715 1 87.88 207 TYR A O 1
ATOM 1612 N N . THR A 1 208 ? -12.688 -9.891 -4.48 1 87.56 208 THR A N 1
ATOM 1613 C CA . THR A 1 208 ? -11.758 -10.992 -4.242 1 87.56 208 THR A CA 1
ATOM 1614 C C . THR A 1 208 ? -11.992 -11.609 -2.865 1 87.56 208 THR A C 1
ATOM 1616 O O . THR A 1 208 ? -12.445 -10.93 -1.943 1 87.56 208 THR A O 1
ATOM 1619 N N . PHE A 1 209 ? -11.68 -12.82 -2.691 1 84.44 209 PHE A N 1
ATOM 1620 C CA . PHE A 1 209 ? -12 -13.594 -1.498 1 84.44 209 PHE A CA 1
ATOM 1621 C C . PHE A 1 209 ? -11.25 -13.055 -0.284 1 84.44 209 PHE A C 1
ATOM 1623 O O . PHE A 1 209 ? -11.703 -13.227 0.853 1 84.44 209 PHE A O 1
ATOM 1630 N N . ASP A 1 210 ? -10.18 -12.383 -0.441 1 84.81 210 ASP A N 1
ATOM 1631 C CA . ASP A 1 210 ? -9.383 -11.852 0.663 1 84.81 210 ASP A CA 1
ATOM 1632 C C . ASP A 1 210 ? -10.188 -10.852 1.491 1 84.81 210 ASP A C 1
ATOM 1634 O O . ASP A 1 210 ? -10.008 -10.758 2.707 1 84.81 210 ASP A O 1
ATOM 1638 N N . PHE A 1 211 ? -11.062 -10.195 0.835 1 88.56 211 PHE A N 1
ATOM 1639 C CA . PHE A 1 211 ? -11.812 -9.117 1.479 1 88.56 211 PHE A CA 1
ATOM 1640 C C . PHE A 1 211 ? -12.953 -9.672 2.32 1 88.56 211 PHE A C 1
ATOM 1642 O O . PHE A 1 211 ? -13.586 -8.938 3.084 1 88.56 211 PHE A O 1
ATOM 1649 N N . GLU A 1 212 ? -13.188 -10.961 2.186 1 79.88 212 GLU A N 1
ATOM 1650 C CA . GLU A 1 212 ? -14.305 -11.578 2.883 1 79.88 212 GLU A CA 1
ATOM 1651 C C . GLU A 1 212 ? -13.836 -12.328 4.125 1 79.88 212 GLU A C 1
ATOM 1653 O O . GLU A 1 212 ? -14.656 -12.828 4.902 1 79.88 212 GLU A O 1
ATOM 1658 N N . GLN A 1 213 ? -12.594 -12.367 4.336 1 80.94 213 GLN A N 1
ATOM 1659 C CA . GLN A 1 213 ? -12.047 -13.07 5.488 1 80.94 213 GLN A CA 1
ATOM 1660 C C . GLN A 1 213 ? -12.391 -12.352 6.789 1 80.94 213 GLN A C 1
ATOM 1662 O O . GLN A 1 213 ? -12.914 -11.234 6.766 1 80.94 213 GLN A O 1
ATOM 1667 N N . ASN A 1 214 ? -12.148 -13.062 7.875 1 79.19 214 ASN A N 1
ATOM 1668 C CA . ASN A 1 214 ? -12.438 -12.492 9.188 1 79.19 214 ASN A CA 1
ATOM 1669 C C . ASN A 1 214 ? -11.703 -11.172 9.398 1 79.19 214 ASN A C 1
ATOM 1671 O O . ASN A 1 214 ? -10.516 -11.055 9.086 1 79.19 214 ASN A O 1
ATOM 1675 N N . LYS A 1 215 ? -12.523 -10.219 9.914 1 83.25 215 LYS A N 1
ATOM 1676 C CA . LYS A 1 215 ? -11.984 -8.867 10.086 1 83.25 215 LYS A CA 1
ATOM 1677 C C . LYS A 1 215 ? -12.43 -8.266 11.414 1 83.25 215 LYS A C 1
ATOM 1679 O O . LYS A 1 215 ? -12.711 -7.074 11.5 1 83.25 215 LYS A O 1
ATOM 1684 N N . THR A 1 216 ? -12.375 -8.984 12.469 1 78.12 216 THR A N 1
ATOM 1685 C CA . THR A 1 216 ? -12.945 -8.539 13.734 1 78.12 216 THR A CA 1
ATOM 1686 C C . THR A 1 216 ? -11.852 -8.047 14.68 1 78.12 216 THR A C 1
ATOM 1688 O O . THR A 1 216 ? -12.141 -7.418 15.695 1 78.12 216 THR A O 1
ATOM 1691 N N . ARG A 1 217 ? -10.641 -8.359 14.32 1 84.5 217 ARG A N 1
ATOM 1692 C CA . ARG A 1 217 ? -9.539 -7.961 15.195 1 84.5 217 ARG A CA 1
ATOM 1693 C C . ARG A 1 217 ? -8.531 -7.094 14.445 1 84.5 217 ARG A C 1
ATOM 1695 O O . ARG A 1 217 ? -8.438 -7.164 13.211 1 84.5 217 ARG A O 1
ATOM 1702 N N . CYS A 1 218 ? -7.727 -6.371 15.125 1 84 218 CYS A N 1
ATOM 1703 C CA . CYS A 1 218 ? -6.703 -5.496 14.562 1 84 218 CYS A CA 1
ATOM 1704 C C . CYS A 1 218 ? -5.668 -6.297 13.781 1 84 218 CYS A C 1
ATOM 1706 O O . CYS A 1 218 ? -5.043 -5.777 12.859 1 84 218 CYS A O 1
ATOM 1708 N N . GLU A 1 219 ? -5.551 -7.52 14.117 1 82.06 219 GLU A N 1
ATOM 1709 C CA . GLU A 1 219 ? -4.547 -8.367 13.477 1 82.06 219 GLU A CA 1
ATOM 1710 C C . GLU A 1 219 ? -5.016 -8.836 12.102 1 82.06 219 GLU A C 1
ATOM 1712 O O . GLU A 1 219 ? -4.207 -9.281 11.289 1 82.06 219 GLU A O 1
ATOM 1717 N N . ASP A 1 220 ? -6.293 -8.609 11.891 1 86.69 220 ASP A N 1
ATOM 1718 C CA . ASP A 1 220 ? -6.828 -9.016 10.594 1 86.69 220 ASP A CA 1
ATOM 1719 C C . ASP A 1 220 ? -6.473 -7.996 9.516 1 86.69 220 ASP A C 1
ATOM 1721 O O . ASP A 1 220 ? -6.523 -6.789 9.75 1 86.69 220 ASP A O 1
ATOM 1725 N N . GLU A 1 221 ? -6.117 -8.453 8.398 1 88.12 221 GLU A N 1
ATOM 1726 C CA . GLU A 1 221 ? -5.562 -7.637 7.324 1 88.12 221 GLU A CA 1
ATOM 1727 C C . GLU A 1 221 ? -6.516 -6.508 6.941 1 88.12 221 GLU A C 1
ATOM 1729 O O . GLU A 1 221 ? -6.086 -5.379 6.691 1 88.12 221 GLU A O 1
ATOM 1734 N N . PHE A 1 222 ? -7.758 -6.777 6.859 1 92.69 222 PHE A N 1
ATOM 1735 C CA . PHE A 1 222 ? -8.727 -5.797 6.395 1 92.69 222 PHE A CA 1
ATOM 1736 C C . PHE A 1 222 ? -9.727 -5.449 7.496 1 92.69 222 PHE A C 1
ATOM 1738 O O . PHE A 1 222 ? -10.93 -5.41 7.254 1 92.69 222 PHE A O 1
ATOM 1745 N N . TYR A 1 223 ? -9 -5.082 8.609 1 88.81 223 TYR A N 1
ATOM 1746 C CA . TYR A 1 223 ? -9.781 -4.633 9.758 1 88.81 223 TYR A CA 1
ATOM 1747 C C . TYR A 1 223 ? -10.492 -3.32 9.445 1 88.81 223 TYR A C 1
ATOM 1749 O O . TYR A 1 223 ? -9.93 -2.432 8.812 1 88.81 223 TYR A O 1
ATOM 1757 N N . LEU A 1 224 ? -11.734 -3.086 9.555 1 92.19 224 LEU A N 1
ATOM 1758 C CA . LEU A 1 224 ? -12.578 -1.901 9.453 1 92.19 224 LEU A CA 1
ATOM 1759 C C . LEU A 1 224 ? -13.102 -1.727 8.031 1 92.19 224 LEU A C 1
ATOM 1761 O O . LEU A 1 224 ? -13.719 -0.708 7.715 1 92.19 224 LEU A O 1
ATOM 1765 N N . LEU A 1 225 ? -12.625 -2.645 7.105 1 94.31 225 LEU A N 1
ATOM 1766 C CA . LEU A 1 225 ? -13.227 -2.635 5.777 1 94.31 225 LEU A CA 1
ATOM 1767 C C . LEU A 1 225 ? -14.672 -3.125 5.828 1 94.31 225 LEU A C 1
ATOM 1769 O O . LEU A 1 225 ? -14.945 -4.195 6.379 1 94.31 225 LEU A O 1
ATOM 1773 N N . ILE A 1 226 ? -15.547 -2.344 5.367 1 92.25 226 ILE A N 1
ATOM 1774 C CA . ILE A 1 226 ? -16.953 -2.707 5.281 1 92.25 226 ILE A CA 1
ATOM 1775 C C . ILE A 1 226 ? -17.375 -2.791 3.814 1 92.25 226 ILE A C 1
ATOM 1777 O O . ILE A 1 226 ? -17.328 -1.794 3.092 1 92.25 226 ILE A O 1
ATOM 1781 N N . ARG A 1 227 ? -17.719 -3.898 3.393 1 91.06 227 ARG A N 1
ATOM 1782 C CA . ARG A 1 227 ? -18.203 -4.109 2.031 1 91.06 227 ARG A CA 1
ATOM 1783 C C . ARG A 1 227 ? -19.719 -4.07 1.973 1 91.06 227 ARG A C 1
ATOM 1785 O O . ARG A 1 227 ? -20.391 -4.781 2.727 1 91.06 227 ARG A O 1
ATOM 1792 N N . THR A 1 228 ? -20.172 -3.297 1.126 1 86.88 228 THR A N 1
ATOM 1793 C CA . THR A 1 228 ? -21.625 -3.186 0.99 1 86.88 228 THR A CA 1
ATOM 1794 C C . THR A 1 228 ? -22.109 -3.92 -0.256 1 86.88 228 THR A C 1
ATOM 1796 O O . THR A 1 228 ? -23.312 -4.145 -0.423 1 86.88 228 THR A O 1
ATOM 1799 N N . GLY A 1 229 ? -21.188 -4.344 -1.065 1 80.5 229 GLY A N 1
ATOM 1800 C CA . GLY A 1 229 ? -21.562 -5.031 -2.289 1 80.5 229 GLY A CA 1
ATOM 1801 C C . GLY A 1 229 ? -21.844 -6.508 -2.084 1 80.5 229 GLY A C 1
ATOM 1802 O O . GLY A 1 229 ? -21.234 -7.141 -1.21 1 80.5 229 GLY A O 1
ATOM 1803 N N . TRP A 1 230 ? -22.641 -7.043 -2.984 1 74.06 230 TRP A N 1
ATOM 1804 C CA . TRP A 1 230 ? -23.062 -8.438 -2.873 1 74.06 230 TRP A CA 1
ATOM 1805 C C . TRP A 1 230 ? -22.172 -9.344 -3.723 1 74.06 230 TRP A C 1
ATOM 1807 O O . TRP A 1 230 ? -21.984 -10.516 -3.398 1 74.06 230 TRP A O 1
ATOM 1817 N N . LEU A 1 231 ? -21.688 -8.773 -4.707 1 79.56 231 LEU A N 1
ATOM 1818 C CA . LEU A 1 231 ? -20.906 -9.586 -5.637 1 79.56 231 LEU A CA 1
ATOM 1819 C C . LEU A 1 231 ? -19.562 -9.969 -5.027 1 79.56 231 LEU A C 1
ATOM 1821 O O . LEU A 1 231 ? -18.906 -9.141 -4.391 1 79.56 231 LEU A O 1
ATOM 1825 N N . SER A 1 232 ? -19.266 -11.273 -5.051 1 84.44 232 SER A N 1
ATOM 1826 C CA . SER A 1 232 ? -18 -11.812 -4.578 1 84.44 232 SER A CA 1
ATOM 1827 C C . SER A 1 232 ? -17.516 -12.945 -5.477 1 84.44 232 SER A C 1
ATOM 1829 O O . SER A 1 232 ? -18.297 -13.789 -5.91 1 84.44 232 SER A O 1
ATOM 1831 N N . PHE A 1 233 ? -16.281 -12.875 -5.789 1 85.62 233 PHE A N 1
ATOM 1832 C CA . PHE A 1 233 ? -15.703 -13.938 -6.605 1 85.62 233 PHE A CA 1
ATOM 1833 C C . PHE A 1 233 ? -15.766 -15.273 -5.875 1 85.62 233 PHE A C 1
ATOM 1835 O O . PHE A 1 233 ? -15.844 -16.328 -6.508 1 85.62 233 PHE A O 1
ATOM 1842 N N . GLN A 1 234 ? -15.828 -15.172 -4.594 1 84 234 GLN A N 1
ATOM 1843 C CA . GLN A 1 234 ? -15.953 -16.391 -3.789 1 84 234 GLN A CA 1
ATOM 1844 C C . GLN A 1 234 ? -17.297 -17.062 -4.027 1 84 234 GLN A C 1
ATOM 1846 O O . GLN A 1 234 ? -17.375 -18.281 -4.145 1 84 234 GLN A O 1
ATOM 1851 N N . ARG A 1 235 ? -18.297 -16.266 -4.043 1 80 235 ARG A N 1
ATOM 1852 C CA . ARG A 1 235 ? -19.625 -16.812 -4.297 1 80 235 ARG A CA 1
ATOM 1853 C C . ARG A 1 235 ? -19.703 -17.438 -5.684 1 80 235 ARG A C 1
ATOM 1855 O O . ARG A 1 235 ? -20.344 -18.484 -5.867 1 80 235 ARG A O 1
ATOM 1862 N N . ILE A 1 236 ? -19.078 -16.797 -6.609 1 82.81 236 ILE A N 1
ATOM 1863 C CA . ILE A 1 236 ? -19.031 -17.328 -7.965 1 82.81 236 ILE A CA 1
ATOM 1864 C C . ILE A 1 236 ? -18.281 -18.656 -7.961 1 82.81 236 ILE A C 1
ATOM 1866 O O . ILE A 1 236 ? -18.688 -19.609 -8.625 1 82.81 236 ILE A O 1
ATOM 1870 N N . ALA A 1 237 ? -17.203 -18.719 -7.207 1 85.25 237 ALA A N 1
ATOM 1871 C CA . ALA A 1 237 ? -16.422 -19.938 -7.098 1 85.25 237 ALA A CA 1
ATOM 1872 C C . ALA A 1 237 ? -17.25 -21.078 -6.523 1 85.25 237 ALA A C 1
ATOM 1874 O O . ALA A 1 237 ? -17.234 -22.203 -7.039 1 85.25 237 ALA A O 1
ATOM 1875 N N . TYR A 1 238 ? -18.078 -20.797 -5.543 1 85.75 238 TYR A N 1
ATOM 1876 C CA . TYR A 1 238 ? -18.922 -21.812 -4.93 1 85.75 238 TYR A CA 1
ATOM 1877 C C . TYR A 1 238 ? -20 -22.297 -5.898 1 85.75 238 TYR A C 1
ATOM 1879 O O . TYR A 1 238 ? -20.312 -23.484 -5.938 1 85.75 238 TYR A O 1
ATOM 1887 N N . PHE A 1 239 ? -20.516 -21.453 -6.66 1 86.62 239 PHE A N 1
ATOM 1888 C CA . PHE A 1 239 ? -21.484 -21.812 -7.68 1 86.62 239 PHE A CA 1
ATOM 1889 C C . PHE A 1 239 ? -20.875 -22.781 -8.688 1 86.62 239 PHE A C 1
ATOM 1891 O O . PHE A 1 239 ? -21.5 -23.781 -9.055 1 86.62 239 PHE A O 1
ATOM 1898 N N . MET A 1 240 ? -19.656 -22.438 -9.039 1 85.06 240 MET A N 1
ATOM 1899 C CA . MET A 1 240 ? -18.969 -23.281 -10.008 1 85.06 240 MET A CA 1
ATOM 1900 C C . MET A 1 240 ? -18.688 -24.656 -9.422 1 85.06 240 MET A C 1
ATOM 1902 O O . MET A 1 240 ? -18.859 -25.672 -10.094 1 85.06 240 MET A O 1
ATOM 1906 N N . ILE A 1 241 ? -18.281 -24.688 -8.219 1 88 241 ILE A N 1
ATOM 1907 C CA . ILE A 1 241 ? -18 -25.953 -7.543 1 88 241 ILE A CA 1
ATOM 1908 C C . ILE A 1 241 ? -19.266 -26.797 -7.461 1 88 241 ILE A C 1
ATOM 1910 O O . ILE A 1 241 ? -19.234 -28 -7.715 1 88 241 ILE A O 1
ATOM 1914 N N . ASP A 1 242 ? -20.375 -26.094 -7.121 1 88.19 242 ASP A N 1
ATOM 1915 C CA . ASP A 1 242 ? -21.656 -26.797 -7.051 1 88.19 242 ASP A CA 1
ATOM 1916 C C . ASP A 1 242 ? -22.031 -27.391 -8.406 1 88.19 242 ASP A C 1
ATOM 1918 O O . ASP A 1 242 ? -22.547 -28.5 -8.484 1 88.19 242 ASP A O 1
ATOM 1922 N N . LEU A 1 243 ? -21.781 -26.641 -9.414 1 87.5 243 LEU A N 1
ATOM 1923 C CA . LEU A 1 243 ? -22.047 -27.109 -10.766 1 87.5 243 LEU A CA 1
ATOM 1924 C C . LEU A 1 243 ? -21.188 -28.312 -11.117 1 87.5 243 LEU A C 1
ATOM 1926 O O . LEU A 1 243 ? -21.656 -29.281 -11.703 1 87.5 243 LEU A O 1
ATOM 1930 N N . LEU A 1 244 ? -19.875 -28.25 -10.742 1 86.56 244 LEU A N 1
ATOM 1931 C CA . LEU A 1 244 ? -18.938 -29.344 -11.016 1 86.56 244 LEU A CA 1
ATOM 1932 C C . LEU A 1 244 ? -19.328 -30.609 -10.258 1 86.56 244 LEU A C 1
ATOM 1934 O O . LEU A 1 244 ? -19.266 -31.703 -10.805 1 86.56 244 LEU A O 1
ATOM 1938 N N . LYS A 1 245 ? -19.75 -30.422 -9.039 1 88.12 245 LYS A N 1
ATOM 1939 C CA . LYS A 1 245 ? -20.172 -31.562 -8.227 1 88.12 245 LYS A CA 1
ATOM 1940 C C . LYS A 1 245 ? -21.453 -32.156 -8.773 1 88.12 245 LYS A C 1
ATOM 1942 O O . LYS A 1 245 ? -21.609 -33.406 -8.781 1 88.12 245 LYS A O 1
ATOM 1947 N N . HIS A 1 246 ? -22.297 -31.297 -9.156 1 89 246 HIS A N 1
ATOM 1948 C CA . HIS A 1 246 ? -23.562 -31.75 -9.703 1 89 246 HIS A CA 1
ATOM 1949 C C . HIS A 1 246 ? -23.359 -32.656 -10.914 1 89 246 HIS A C 1
ATOM 1951 O O . HIS A 1 246 ? -24.031 -33.688 -11.062 1 89 246 HIS A O 1
ATOM 1957 N N . PHE A 1 247 ? -22.453 -32.281 -11.758 1 88.88 247 PHE A N 1
ATOM 1958 C CA . PHE A 1 247 ? -22.188 -33.031 -12.992 1 88.88 247 PHE A CA 1
ATOM 1959 C C . PHE A 1 247 ? -21.047 -34 -12.797 1 88.88 247 PHE A C 1
ATOM 1961 O O . PHE A 1 247 ? -20.656 -34.719 -13.734 1 88.88 247 PHE A O 1
ATOM 1968 N N . LYS A 1 248 ? -20.375 -34.031 -11.648 1 86.88 248 LYS A N 1
ATOM 1969 C CA . LYS A 1 248 ? -19.312 -34.938 -11.266 1 86.88 248 LYS A CA 1
ATOM 1970 C C . LYS A 1 248 ? -18.062 -34.688 -12.109 1 86.88 248 LYS A C 1
ATOM 1972 O O . LYS A 1 248 ? -17.469 -35.656 -12.625 1 86.88 248 LYS A O 1
ATOM 1977 N N . TRP A 1 249 ? -17.875 -33.5 -12.414 1 82.56 249 TRP A N 1
ATOM 1978 C CA . TRP A 1 249 ? -16.625 -33.125 -13.078 1 82.56 249 TRP A CA 1
ATOM 1979 C C . TRP A 1 249 ? -15.523 -32.875 -12.055 1 82.56 249 TRP A C 1
ATOM 1981 O O . TRP A 1 249 ? -15.766 -32.281 -11.008 1 82.56 249 TRP A O 1
ATOM 1991 N N . ASN A 1 250 ? -14.32 -33.375 -12.242 1 77.19 250 ASN A N 1
ATOM 1992 C CA . ASN A 1 250 ? -13.25 -33.188 -11.266 1 77.19 250 ASN A CA 1
ATOM 1993 C C . ASN A 1 250 ? -12.07 -32.406 -11.867 1 77.19 250 ASN A C 1
ATOM 1995 O O . ASN A 1 250 ? -11.109 -32.094 -11.164 1 77.19 250 ASN A O 1
ATOM 1999 N N . ARG A 1 251 ? -12.188 -32.125 -13.156 1 75.62 251 ARG A N 1
ATOM 2000 C CA . ARG A 1 251 ? -11.125 -31.375 -13.812 1 75.62 251 ARG A CA 1
ATOM 2001 C C . ARG A 1 251 ? -11.688 -30.188 -14.586 1 75.62 251 ARG A C 1
ATOM 2003 O O . ARG A 1 251 ? -12.719 -30.312 -15.258 1 75.62 251 ARG A O 1
ATOM 2010 N N . VAL A 1 252 ? -11.078 -29.047 -14.375 1 77.69 252 VAL A N 1
ATOM 2011 C CA . VAL A 1 252 ? -11.586 -27.844 -15.023 1 77.69 252 VAL A CA 1
ATOM 2012 C C . VAL A 1 252 ? -10.438 -27.078 -15.664 1 77.69 252 VAL A C 1
ATOM 2014 O O . VAL A 1 252 ? -9.344 -26.984 -15.086 1 77.69 252 VAL A O 1
ATOM 2017 N N . VAL A 1 253 ? -10.625 -26.703 -16.906 1 73.94 253 VAL A N 1
ATOM 2018 C CA . VAL A 1 253 ? -9.695 -25.812 -17.594 1 73.94 253 VAL A CA 1
ATOM 2019 C C . VAL A 1 253 ? -10.297 -24.422 -17.703 1 73.94 253 VAL A C 1
ATOM 2021 O O . VAL A 1 253 ? -11.422 -24.266 -18.172 1 73.94 253 VAL A O 1
ATOM 2024 N N . TYR A 1 254 ? -9.562 -23.438 -17.234 1 73.38 254 TYR A N 1
ATOM 2025 C CA . TYR A 1 254 ? -10.047 -22.062 -17.266 1 73.38 254 TYR A CA 1
ATOM 2026 C C . TYR A 1 254 ? -9.32 -21.25 -18.328 1 73.38 254 TYR A C 1
ATOM 2028 O O . TYR A 1 254 ? -8.086 -21.172 -18.344 1 73.38 254 TYR A O 1
ATOM 2036 N N . PHE A 1 255 ? -10.18 -20.766 -19.219 1 70 255 PHE A N 1
ATOM 2037 C CA . PHE A 1 255 ? -9.688 -19.766 -20.156 1 70 255 PHE A CA 1
ATOM 2038 C C . PHE A 1 255 ? -10.031 -18.359 -19.672 1 70 255 PHE A C 1
ATOM 2040 O O . PHE A 1 255 ? -11.188 -18.078 -19.344 1 70 255 PHE A O 1
ATOM 2047 N N . TYR A 1 256 ? -8.898 -17.656 -19.453 1 70.19 256 TYR A N 1
ATOM 2048 C CA . TYR A 1 256 ? -9.234 -16.328 -18.938 1 70.19 256 TYR A CA 1
ATOM 2049 C C . TYR A 1 256 ? -8.398 -15.258 -19.625 1 70.19 256 TYR A C 1
ATOM 2051 O O . TYR A 1 256 ? -7.332 -15.547 -20.172 1 70.19 256 TYR A O 1
ATOM 2059 N N . GLU A 1 257 ? -9.102 -14.148 -19.703 1 70.62 257 GLU A N 1
ATOM 2060 C CA . GLU A 1 257 ? -8.414 -12.93 -20.094 1 70.62 257 GLU A CA 1
ATOM 2061 C C . GLU A 1 257 ? -7.965 -12.117 -18.891 1 70.62 257 GLU A C 1
ATOM 2063 O O . GLU A 1 257 ? -8.797 -11.672 -18.094 1 70.62 257 GLU A O 1
ATOM 2068 N N . ARG A 1 258 ? -6.633 -11.945 -18.797 1 70.06 258 ARG A N 1
ATOM 2069 C CA . ARG A 1 258 ? -6.062 -11.312 -17.625 1 70.06 258 ARG A CA 1
ATOM 2070 C C . ARG A 1 258 ? -6.691 -9.945 -17.375 1 70.06 258 ARG A C 1
ATOM 2072 O O . ARG A 1 258 ? -6.953 -9.57 -16.234 1 70.06 258 ARG A O 1
ATOM 2079 N N . HIS A 1 259 ? -7.004 -9.273 -18.438 1 70.44 259 HIS A N 1
ATOM 2080 C CA . HIS A 1 259 ? -7.508 -7.914 -18.297 1 70.44 259 HIS A CA 1
ATOM 2081 C C . HIS A 1 259 ? -8.992 -7.836 -18.641 1 70.44 259 HIS A C 1
ATOM 2083 O O . HIS A 1 259 ? -9.523 -6.754 -18.906 1 70.44 259 HIS A O 1
ATOM 2089 N N . GLY A 1 260 ? -9.609 -9 -18.609 1 71.44 260 GLY A N 1
ATOM 2090 C CA . GLY A 1 260 ? -11.039 -9.008 -18.859 1 71.44 260 GLY A CA 1
ATOM 2091 C C . GLY A 1 260 ? -11.844 -8.414 -17.719 1 71.44 260 GLY A C 1
ATOM 2092 O O . GLY A 1 260 ? -11.352 -8.312 -16.594 1 71.44 260 GLY A O 1
ATOM 2093 N N . TYR A 1 261 ? -13.039 -7.934 -18.062 1 74.5 261 TYR A N 1
ATOM 2094 C CA . TYR A 1 261 ? -13.984 -7.414 -17.078 1 74.5 261 TYR A CA 1
ATOM 2095 C C . TYR A 1 261 ? -13.375 -6.262 -16.297 1 74.5 261 TYR A C 1
ATOM 2097 O O . TYR A 1 261 ? -13.531 -6.18 -15.078 1 74.5 261 TYR A O 1
ATOM 2105 N N . PHE A 1 262 ? -12.617 -5.496 -16.984 1 81.25 262 PHE A N 1
ATOM 2106 C CA . PHE A 1 262 ? -11.953 -4.305 -16.469 1 81.25 262 PHE A CA 1
ATOM 2107 C C . PHE A 1 262 ? -12.961 -3.379 -15.789 1 81.25 262 PHE A C 1
ATOM 2109 O O . PHE A 1 262 ? -12.633 -2.707 -14.812 1 81.25 262 PHE A O 1
ATOM 2116 N N . ASN A 1 263 ? -14.164 -3.408 -16.156 1 82.06 263 ASN A N 1
ATOM 2117 C CA . ASN A 1 263 ? -15.195 -2.486 -15.688 1 82.06 263 ASN A CA 1
ATOM 2118 C C . ASN A 1 263 ? -15.672 -2.836 -14.281 1 82.06 263 ASN A C 1
ATOM 2120 O O . ASN A 1 263 ? -16.25 -1.997 -13.586 1 82.06 263 ASN A O 1
ATOM 2124 N N . VAL A 1 264 ? -15.414 -4.027 -13.883 1 83 264 VAL A N 1
ATOM 2125 C CA . VAL A 1 264 ? -15.945 -4.496 -12.602 1 83 264 VAL A CA 1
ATOM 2126 C C . VAL A 1 264 ? -14.93 -4.223 -11.492 1 83 264 VAL A C 1
ATOM 2128 O O . VAL A 1 264 ? -15.141 -3.342 -10.656 1 83 264 VAL A O 1
ATOM 2131 N N . ALA A 1 265 ? -13.805 -4.828 -11.586 1 83.56 265 ALA A N 1
ATOM 2132 C CA . ALA A 1 265 ? -12.852 -4.758 -10.484 1 83.56 265 ALA A CA 1
ATOM 2133 C C . ALA A 1 265 ? -11.57 -4.039 -10.906 1 83.56 265 ALA A C 1
ATOM 2135 O O . ALA A 1 265 ? -10.602 -3.973 -10.141 1 83.56 265 ALA A O 1
ATOM 2136 N N . GLY A 1 266 ? -11.594 -3.518 -12.141 1 85.75 266 GLY A N 1
ATOM 2137 C CA . GLY A 1 266 ? -10.43 -2.775 -12.594 1 85.75 266 GLY A CA 1
ATOM 2138 C C . GLY A 1 266 ? -9.367 -3.658 -13.219 1 85.75 266 GLY A C 1
ATOM 2139 O O . GLY A 1 266 ? -9.68 -4.707 -13.789 1 85.75 266 GLY A O 1
ATOM 2140 N N . PRO A 1 267 ? -8.062 -3.203 -13.094 1 82.81 267 PRO A N 1
ATOM 2141 C CA . PRO A 1 267 ? -6.984 -3.953 -13.734 1 82.81 267 PRO A CA 1
ATOM 2142 C C . PRO A 1 267 ? -6.832 -5.363 -13.172 1 82.81 267 PRO A C 1
ATOM 2144 O O . PRO A 1 267 ? -7.004 -5.574 -11.969 1 82.81 267 PRO A O 1
ATOM 2147 N N . GLN A 1 268 ? -6.59 -6.379 -14.055 1 82.12 268 GLN A N 1
ATOM 2148 C CA . GLN A 1 268 ? -6.258 -7.758 -13.719 1 82.12 268 GLN A CA 1
ATOM 2149 C C . GLN A 1 268 ? -7.457 -8.477 -13.102 1 82.12 268 GLN A C 1
ATOM 2151 O O . GLN A 1 268 ? -7.289 -9.383 -12.281 1 82.12 268 GLN A O 1
ATOM 2156 N N . THR A 1 269 ? -8.57 -8.023 -13.438 1 81.88 269 THR A N 1
ATOM 2157 C CA . THR A 1 269 ? -9.781 -8.648 -12.906 1 81.88 269 THR A CA 1
ATOM 2158 C C . THR A 1 269 ? -9.805 -10.141 -13.234 1 81.88 269 THR A C 1
ATOM 2160 O O . THR A 1 269 ? -10.125 -10.969 -12.375 1 81.88 269 THR A O 1
ATOM 2163 N N . GLY A 1 270 ? -9.484 -10.461 -14.445 1 77.81 270 GLY A N 1
ATOM 2164 C CA . GLY A 1 270 ? -9.461 -11.859 -14.836 1 77.81 270 GLY A CA 1
ATOM 2165 C C . GLY A 1 270 ? -8.531 -12.703 -13.977 1 77.81 270 GLY A C 1
ATOM 2166 O O . GLY A 1 270 ? -8.891 -13.805 -13.562 1 77.81 270 GLY A O 1
ATOM 2167 N N . HIS A 1 271 ? -7.402 -12.203 -13.719 1 78.44 271 HIS A N 1
ATOM 2168 C CA . HIS A 1 271 ? -6.449 -12.891 -12.859 1 78.44 271 HIS A CA 1
ATOM 2169 C C . HIS A 1 271 ? -7 -13.047 -11.445 1 78.44 271 HIS A C 1
ATOM 2171 O O . HIS A 1 271 ? -6.816 -14.094 -10.82 1 78.44 271 HIS A O 1
ATOM 2177 N N . LEU A 1 272 ? -7.691 -12.078 -11 1 81.62 272 LEU A N 1
ATOM 2178 C CA . LEU A 1 272 ? -8.219 -12.102 -9.641 1 81.62 272 LEU A CA 1
ATOM 2179 C C . LEU A 1 272 ? -9.336 -13.141 -9.516 1 81.62 272 LEU A C 1
ATOM 2181 O O . LEU A 1 272 ? -9.414 -13.852 -8.508 1 81.62 272 LEU A O 1
ATOM 2185 N N . VAL A 1 273 ? -10.125 -13.172 -10.5 1 81.44 273 VAL A N 1
ATOM 2186 C CA . VAL A 1 273 ? -11.188 -14.172 -10.5 1 81.44 273 VAL A CA 1
ATOM 2187 C C . VAL A 1 273 ? -10.578 -15.57 -10.477 1 81.44 273 VAL A C 1
ATOM 2189 O O . VAL A 1 273 ? -10.977 -16.422 -9.664 1 81.44 273 VAL A O 1
ATOM 2192 N N . LEU A 1 274 ? -9.602 -15.742 -11.312 1 78.31 274 LEU A N 1
ATOM 2193 C CA . LEU A 1 274 ? -8.977 -17.047 -11.422 1 78.31 274 LEU A CA 1
ATOM 2194 C C . LEU A 1 274 ? -8.289 -17.438 -10.125 1 78.31 274 LEU A C 1
ATOM 2196 O O . LEU A 1 274 ? -8.359 -18.594 -9.695 1 78.31 274 LEU A O 1
ATOM 2200 N N . SER A 1 275 ? -7.629 -16.484 -9.57 1 79.38 275 SER A N 1
ATOM 2201 C CA . SER A 1 275 ? -6.938 -16.75 -8.312 1 79.38 275 SER A CA 1
ATOM 2202 C C . SER A 1 275 ? -7.918 -17.141 -7.207 1 79.38 275 SER A C 1
ATOM 2204 O O . SER A 1 275 ? -7.625 -18 -6.383 1 79.38 275 SER A O 1
ATOM 2206 N N . THR A 1 276 ? -9.031 -16.5 -7.219 1 83.31 276 THR A N 1
ATOM 2207 C CA . THR A 1 276 ? -10.062 -16.828 -6.238 1 83.31 276 THR A CA 1
ATOM 2208 C C . THR A 1 276 ? -10.609 -18.234 -6.477 1 83.31 276 THR A C 1
ATOM 2210 O O . THR A 1 276 ? -10.719 -19.031 -5.543 1 83.31 276 THR A O 1
ATOM 2213 N N . MET A 1 277 ? -10.859 -18.516 -7.688 1 83.06 277 MET A N 1
ATOM 2214 C CA . MET A 1 277 ? -11.383 -19.828 -8.039 1 83.06 277 MET A CA 1
ATOM 2215 C C . MET A 1 277 ? -10.383 -20.922 -7.68 1 83.06 277 MET A C 1
ATOM 2217 O O . MET A 1 277 ? -10.758 -21.953 -7.105 1 83.06 277 MET A O 1
ATOM 2221 N N . ALA A 1 278 ? -9.164 -20.641 -8.031 1 78.75 278 ALA A N 1
ATOM 2222 C CA . ALA A 1 278 ? -8.102 -21.609 -7.773 1 78.75 278 ALA A CA 1
ATOM 2223 C C . ALA A 1 278 ? -7.996 -21.938 -6.285 1 78.75 278 ALA A C 1
ATOM 2225 O O . ALA A 1 278 ? -7.793 -23.094 -5.906 1 78.75 278 ALA A O 1
ATOM 2226 N N . GLU A 1 279 ? -8.188 -20.922 -5.52 1 80.1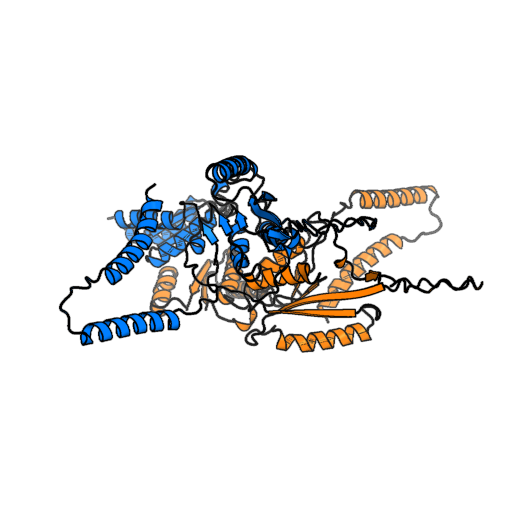9 279 GLU A N 1
ATOM 2227 C CA . GLU A 1 279 ? -8.102 -21.109 -4.074 1 80.19 279 GLU A CA 1
ATOM 2228 C C . GLU A 1 279 ? -9.188 -22.062 -3.576 1 80.19 279 GLU A C 1
ATOM 2230 O O . GLU A 1 279 ? -8.906 -22.984 -2.801 1 80.19 279 GLU A O 1
ATOM 2235 N N . PHE A 1 280 ? -10.32 -21.969 -4.031 1 84.62 280 PHE A N 1
ATOM 2236 C CA . PHE A 1 280 ? -11.43 -22.766 -3.523 1 84.62 280 PHE A CA 1
ATOM 2237 C C . PHE A 1 280 ? -11.477 -24.125 -4.211 1 84.62 280 PHE A C 1
ATOM 2239 O O . PHE A 1 280 ? -11.898 -25.109 -3.609 1 84.62 280 PHE A O 1
ATOM 2246 N N . PHE A 1 281 ? -10.969 -24.203 -5.395 1 80.31 281 PHE A N 1
ATOM 2247 C CA . PHE A 1 281 ? -10.859 -25.5 -6.055 1 80.31 281 PHE A CA 1
ATOM 2248 C C . PHE A 1 281 ? -9.859 -26.406 -5.328 1 80.31 281 PHE A C 1
ATOM 2250 O O . PHE A 1 281 ? -10.102 -27.594 -5.16 1 80.31 281 PHE A O 1
ATOM 2257 N N . ARG A 1 282 ? -8.828 -25.719 -4.938 1 75.69 282 ARG A N 1
ATOM 2258 C CA . ARG A 1 282 ? -7.809 -26.453 -4.191 1 75.69 282 ARG A CA 1
ATOM 2259 C C . ARG A 1 282 ? -8.375 -27 -2.885 1 75.69 282 ARG A C 1
ATOM 2261 O O . ARG A 1 282 ? -8.07 -28.125 -2.496 1 75.69 282 ARG A O 1
ATOM 2268 N N . ARG A 1 283 ? -9.188 -26.219 -2.285 1 77.69 283 ARG A N 1
ATOM 2269 C CA . ARG A 1 283 ? -9.789 -26.641 -1.022 1 77.69 283 ARG A CA 1
ATOM 2270 C C . ARG A 1 283 ? -10.719 -27.828 -1.223 1 77.69 283 ARG A C 1
ATOM 2272 O O . ARG A 1 283 ? -10.852 -28.672 -0.334 1 77.69 283 ARG A O 1
ATOM 2279 N N . GLU A 1 284 ? -11.336 -27.922 -2.402 1 80.94 284 GLU A N 1
ATOM 2280 C CA . GLU A 1 284 ? -12.281 -28.984 -2.699 1 80.94 284 GLU A CA 1
ATOM 2281 C C . GLU A 1 284 ? -11.617 -30.109 -3.498 1 80.94 284 GLU A C 1
ATOM 2283 O O . GLU A 1 284 ? -12.289 -31 -4.008 1 80.94 284 GLU A O 1
ATOM 2288 N N . ASN A 1 285 ? -10.32 -30.016 -3.662 1 77.31 285 ASN A N 1
ATOM 2289 C CA . ASN A 1 285 ? -9.508 -31.016 -4.359 1 77.31 285 ASN A CA 1
ATOM 2290 C C . ASN A 1 285 ? -9.93 -31.156 -5.82 1 77.31 285 ASN A C 1
ATOM 2292 O O . ASN A 1 285 ? -10.055 -32.281 -6.332 1 77.31 285 ASN A O 1
ATOM 2296 N N . ILE A 1 286 ? -10.352 -30.156 -6.387 1 78 286 ILE A N 1
ATOM 2297 C CA . ILE A 1 286 ? -10.641 -30.109 -7.812 1 78 286 ILE A CA 1
ATOM 2298 C C . ILE A 1 286 ? -9.391 -29.688 -8.578 1 78 286 ILE A C 1
ATOM 2300 O O . ILE A 1 286 ? -8.711 -28.719 -8.203 1 78 286 ILE A O 1
ATOM 2304 N N . THR A 1 287 ? -9.023 -30.406 -9.523 1 73.56 287 THR A N 1
ATOM 2305 C CA . THR A 1 287 ? -7.871 -30.078 -10.352 1 73.56 287 THR A CA 1
ATOM 2306 C C . THR A 1 287 ? -8.219 -29 -11.375 1 73.56 287 THR A C 1
ATOM 2308 O O . THR A 1 287 ? -9.242 -29.109 -12.055 1 73.56 287 THR A O 1
ATOM 2311 N N . TYR A 1 288 ? -7.445 -27.984 -11.297 1 73.69 288 TYR A N 1
ATOM 2312 C CA . TYR A 1 288 ? -7.723 -26.891 -12.227 1 73.69 288 TYR A CA 1
ATOM 2313 C C . TYR A 1 288 ? -6.473 -26.516 -13.016 1 73.69 288 TYR A C 1
ATOM 2315 O O . TYR A 1 288 ? -5.352 -26.672 -12.523 1 73.69 288 TYR A O 1
ATOM 2323 N N . LEU A 1 289 ? -6.641 -26.172 -14.344 1 66.06 289 LEU A N 1
ATOM 2324 C CA . LEU A 1 289 ? -5.574 -25.688 -15.211 1 66.06 289 LEU A CA 1
ATOM 2325 C C . LEU A 1 289 ? -5.906 -24.312 -15.766 1 66.06 289 LEU A C 1
ATOM 2327 O O . LEU A 1 289 ? -6.898 -24.156 -16.484 1 66.06 289 LEU A O 1
ATOM 2331 N N . PRO A 1 290 ? -5.086 -23.297 -15.305 1 66 290 PRO A N 1
ATOM 2332 C CA . PRO A 1 290 ? -5.328 -21.953 -15.836 1 66 290 PRO A CA 1
ATOM 2333 C C . PRO A 1 290 ? -4.672 -21.734 -17.203 1 66 290 PRO A C 1
ATOM 2335 O O . PRO A 1 290 ? -3.547 -22.188 -17.422 1 66 290 PRO A O 1
ATOM 2338 N N . PHE A 1 291 ? -5.453 -21.125 -18.188 1 63.03 291 PHE A N 1
ATOM 2339 C CA . PHE A 1 291 ? -4.934 -20.75 -19.5 1 63.03 291 PHE A CA 1
ATOM 2340 C C . PHE A 1 291 ? -5.23 -19.281 -19.797 1 63.03 291 PHE A C 1
ATOM 2342 O O . PHE A 1 291 ? -6.391 -18.875 -19.844 1 63.03 291 PHE A O 1
ATOM 2349 N N . SER A 1 292 ? -4.094 -18.531 -19.781 1 62.16 292 SER A N 1
ATOM 2350 C CA . SER A 1 292 ? -4.277 -17.125 -20.141 1 62.16 292 SER A CA 1
ATOM 2351 C C . SER A 1 292 ? -4.352 -16.938 -21.656 1 62.16 292 SER A C 1
ATOM 2353 O O . SER A 1 292 ? -3.535 -17.5 -22.391 1 62.16 292 SER A O 1
ATOM 2355 N N . THR A 1 293 ? -5.363 -16.266 -22.109 1 59.97 293 THR A N 1
ATOM 2356 C CA . THR A 1 293 ? -5.527 -16.047 -23.547 1 59.97 293 THR A CA 1
ATOM 2357 C C . THR A 1 293 ? -4.594 -14.945 -24.031 1 59.97 293 THR A C 1
ATOM 2359 O O . THR A 1 293 ? -4.457 -14.727 -25.25 1 59.97 293 THR A O 1
ATOM 2362 N N . ASP A 1 294 ? -4.086 -14.094 -23.141 1 54.69 294 ASP A N 1
ATOM 2363 C CA . ASP A 1 294 ? -3.182 -13.031 -23.578 1 54.69 294 ASP A CA 1
ATOM 2364 C C . ASP A 1 294 ? -1.859 -13.609 -24.078 1 54.69 294 ASP A C 1
ATOM 2366 O O . ASP A 1 294 ? -1.06 -12.898 -24.688 1 54.69 294 ASP A O 1
ATOM 2370 N N . SER A 1 295 ? -1.425 -14.617 -23.609 1 49.84 295 SER A N 1
ATOM 2371 C CA . SER A 1 295 ? -0.154 -15.172 -24.062 1 49.84 295 SER A CA 1
ATOM 2372 C C . SER A 1 295 ? -0.189 -15.492 -25.547 1 49.84 295 SER A C 1
ATOM 2374 O O . SER A 1 295 ? -1.209 -15.953 -26.062 1 49.84 295 SER A O 1
ATOM 2376 N N . THR A 1 296 ? 0.498 -14.688 -26.312 1 43.44 296 THR A N 1
ATOM 2377 C CA . THR A 1 296 ? 0.616 -14.766 -27.766 1 43.44 296 THR A CA 1
ATOM 2378 C C . THR A 1 296 ? 0.179 -16.141 -28.266 1 43.44 296 THR A C 1
ATOM 2380 O O . THR A 1 296 ? -0.657 -16.234 -29.172 1 43.44 296 THR A O 1
ATOM 2383 N N . ARG A 1 297 ? 1.265 -16.75 -29 1 40.94 297 ARG A N 1
ATOM 2384 C CA . ARG A 1 297 ? 1.446 -17.453 -30.25 1 40.94 297 ARG A CA 1
ATOM 2385 C C . ARG A 1 297 ? 0.739 -18.812 -30.234 1 40.94 297 ARG A C 1
ATOM 2387 O O . ARG A 1 297 ? 0.711 -19.531 -31.234 1 40.94 297 ARG A O 1
ATOM 2394 N N . THR A 1 298 ? 0.868 -19.656 -29.172 1 43.31 298 THR A N 1
ATOM 2395 C CA . THR A 1 298 ? 0.737 -21.047 -29.625 1 43.31 298 THR A CA 1
ATOM 2396 C C . THR A 1 298 ? -0.73 -21.406 -29.828 1 43.31 298 THR A C 1
ATOM 2398 O O . THR A 1 298 ? -1.618 -20.797 -29.234 1 43.31 298 THR A O 1
ATOM 2401 N N . ASN A 1 299 ? -1.084 -21.969 -30.922 1 42.34 299 ASN A N 1
ATOM 2402 C CA . ASN A 1 299 ? -2.312 -22.594 -31.406 1 42.34 299 ASN A CA 1
ATOM 2403 C C . ASN A 1 299 ? -3.148 -23.141 -30.25 1 42.34 299 ASN A C 1
ATOM 2405 O O . ASN A 1 299 ? -2.699 -24.031 -29.516 1 42.34 299 ASN A O 1
ATOM 2409 N N . PHE A 1 300 ? -4.141 -22.281 -29.797 1 46.97 300 PHE A N 1
ATOM 2410 C CA . PHE A 1 300 ? -5.133 -22.688 -28.812 1 46.97 300 PHE A CA 1
ATOM 2411 C C . PHE A 1 300 ? -5.316 -24.203 -28.828 1 46.97 300 PHE A C 1
ATOM 2413 O O . PHE A 1 300 ? -5.344 -24.844 -27.766 1 46.97 300 PHE A O 1
ATOM 2420 N N . THR A 1 301 ? -5.59 -24.562 -30.016 1 47.56 301 THR A N 1
ATOM 2421 C CA . THR A 1 301 ? -5.898 -25.969 -30.234 1 47.56 301 THR A CA 1
ATOM 2422 C C . THR A 1 301 ? -4.723 -26.844 -29.812 1 47.56 301 THR A C 1
ATOM 2424 O O . THR A 1 301 ? -4.918 -27.906 -29.203 1 47.56 301 THR A O 1
ATOM 2427 N N . GLU A 1 302 ? -3.68 -26.297 -30.062 1 47.78 302 GLU A N 1
ATOM 2428 C CA . GLU A 1 302 ? -2.518 -27.141 -29.766 1 47.78 302 GLU A CA 1
ATOM 2429 C C . GLU A 1 302 ? -2.209 -27.156 -28.281 1 47.78 302 GLU A C 1
ATOM 2431 O O . GLU A 1 302 ? -1.854 -28.188 -27.719 1 47.78 302 GLU A O 1
ATOM 2436 N N . SER A 1 303 ? -2.43 -26.062 -27.672 1 49.59 303 SER A N 1
ATOM 2437 C CA . SER A 1 303 ? -2.178 -26 -26.234 1 49.59 303 SER A CA 1
ATOM 2438 C C . SER A 1 303 ? -3.213 -26.797 -25.453 1 49.59 303 SER A C 1
ATOM 2440 O O . SER A 1 303 ? -2.889 -27.422 -24.438 1 49.59 303 SER A O 1
ATOM 2442 N N . LEU A 1 304 ? -4.438 -26.703 -25.922 1 51.28 304 LEU A N 1
ATOM 2443 C CA . LEU A 1 304 ? -5.508 -27.516 -25.344 1 51.28 304 LEU A CA 1
ATOM 2444 C C . LEU A 1 304 ? -5.25 -29 -25.547 1 51.28 304 LEU A C 1
ATOM 2446 O O . LEU A 1 304 ? -5.48 -29.812 -24.656 1 51.28 304 LEU A O 1
ATOM 2450 N N . LYS A 1 305 ? -4.895 -29.297 -26.812 1 49.16 305 LYS A N 1
ATOM 2451 C CA . LYS A 1 305 ? -4.586 -30.688 -27.109 1 49.16 305 LYS A CA 1
ATOM 2452 C C . LYS A 1 305 ? -3.422 -31.188 -26.25 1 49.16 305 LYS A C 1
ATOM 2454 O O . LYS A 1 305 ? -3.43 -32.344 -25.781 1 49.16 305 LYS A O 1
ATOM 2459 N N . GLU A 1 306 ? -2.572 -30.359 -26.156 1 47.41 306 GLU A N 1
ATOM 2460 C CA . GLU A 1 306 ? -1.376 -30.75 -25.422 1 47.41 306 GLU A CA 1
ATOM 2461 C C . GLU A 1 306 ? -1.67 -30.922 -23.938 1 47.41 306 GLU A C 1
ATOM 2463 O O . GLU A 1 306 ? -1.261 -31.906 -23.328 1 47.41 306 GLU A O 1
ATOM 2468 N N . LYS A 1 307 ? -2.293 -29.922 -23.453 1 48.91 307 LYS A N 1
ATOM 2469 C CA . LYS A 1 307 ? -2.463 -29.969 -22 1 48.91 307 LYS A CA 1
ATOM 2470 C C . LYS A 1 307 ? -3.668 -30.812 -21.609 1 48.91 307 LYS A C 1
ATOM 2472 O O . LYS A 1 307 ? -3.611 -31.594 -20.656 1 48.91 307 LYS A O 1
ATOM 2477 N N . VAL A 1 308 ? -4.82 -30.609 -22.281 1 49.72 308 VAL A N 1
ATOM 2478 C CA . VAL A 1 308 ? -5.977 -31.469 -22.062 1 49.72 308 VAL A CA 1
ATOM 2479 C C . VAL A 1 308 ? -5.711 -32.875 -22.609 1 49.72 308 VAL A C 1
ATOM 2481 O O . VAL A 1 308 ? -6.109 -33.875 -22.016 1 49.72 308 VAL A O 1
ATOM 2484 N N . GLY A 1 309 ? -5.227 -32.875 -23.859 1 43.59 309 GLY A N 1
ATOM 2485 C CA . GLY A 1 309 ? -4.949 -34.156 -24.469 1 43.59 309 GLY A CA 1
ATOM 2486 C C . GLY A 1 309 ? -4.035 -35.031 -23.641 1 43.59 309 GLY A C 1
ATOM 2487 O O . GLY A 1 309 ? -4.238 -36.25 -23.547 1 43.59 309 GLY A O 1
ATOM 2488 N N . LEU A 1 310 ? -2.984 -34.469 -23.188 1 40.56 310 LEU A N 1
ATOM 2489 C CA . LEU A 1 310 ? -2.068 -35.281 -22.406 1 40.56 310 LEU A CA 1
ATOM 2490 C C . LEU A 1 310 ? -2.75 -35.781 -21.141 1 40.56 310 LEU A C 1
ATOM 2492 O O . LEU A 1 310 ? -2.506 -36.938 -20.719 1 40.56 310 LEU A O 1
ATOM 2496 N N . SER A 1 311 ? -3.531 -34.969 -20.547 1 40.72 311 SER A N 1
ATOM 2497 C CA . SER A 1 311 ? -4.172 -35.469 -19.328 1 40.72 311 SER A CA 1
ATOM 2498 C C . SER A 1 311 ? -5.328 -36.406 -19.656 1 40.72 311 SER A C 1
ATOM 2500 O O . SER A 1 311 ? -5.594 -37.375 -18.922 1 40.72 311 SER A O 1
ATOM 2502 N N . HIS A 1 312 ? -6.102 -36.188 -20.719 1 38.97 312 HIS A N 1
ATOM 2503 C CA . HIS A 1 312 ? -7.227 -37.062 -21.031 1 38.97 312 HIS A CA 1
ATOM 2504 C C . HIS A 1 312 ? -6.789 -38.25 -21.891 1 38.97 312 HIS A C 1
ATOM 2506 O O . HIS A 1 312 ? -7.598 -39.094 -22.234 1 38.97 312 HIS A O 1
ATOM 2512 N N . SER A 1 313 ? -5.66 -38.344 -22.531 1 36.12 313 SER A N 1
ATOM 2513 C CA . SER A 1 313 ? -5.375 -39.625 -23.188 1 36.12 313 SER A CA 1
ATOM 2514 C C . SER A 1 313 ? -5.5 -40.781 -22.219 1 36.12 313 SER A C 1
ATOM 2516 O O . SER A 1 313 ? -5.391 -41.938 -22.609 1 36.12 313 SER A O 1
ATOM 2518 N N . SER A 1 314 ? -5.562 -40.656 -20.938 1 33.75 314 SER A N 1
ATOM 2519 C CA . SER A 1 314 ? -5.852 -41.906 -20.25 1 33.75 314 SER A CA 1
ATOM 2520 C C . SER A 1 314 ? -7.273 -42.375 -20.547 1 33.75 314 SER A C 1
ATOM 2522 O O . SER A 1 314 ? -7.516 -43.562 -20.688 1 33.75 314 SER A O 1
ATOM 2524 N N . GLU A 1 315 ? -8.375 -41.656 -20.406 1 33.53 315 GLU A N 1
ATOM 2525 C CA . GLU A 1 315 ? -9.625 -42.406 -20.516 1 33.53 315 GLU A CA 1
ATOM 2526 C C . GLU A 1 315 ? -10.023 -42.625 -21.969 1 33.53 315 GLU A C 1
ATOM 2528 O O . GLU A 1 315 ? -10.812 -43.531 -22.266 1 33.53 315 GLU A O 1
ATOM 2533 N N . TYR A 1 316 ? -9.789 -41.844 -23.016 1 29.44 316 TYR A N 1
ATOM 2534 C CA . TYR A 1 316 ? -10.352 -42.312 -24.266 1 29.44 316 TYR A CA 1
ATOM 2535 C C . TYR A 1 316 ? -9.508 -43.438 -24.875 1 29.44 316 TYR A C 1
ATOM 2537 O O . TYR A 1 316 ? -8.633 -43.156 -25.703 1 29.44 316 TYR A O 1
ATOM 2545 N N . GLN A 1 317 ? -8.891 -44.375 -24.172 1 26.86 317 GLN A N 1
ATOM 2546 C CA . GLN A 1 317 ? -8.961 -45.688 -24.844 1 26.86 317 GLN A CA 1
ATOM 2547 C C . GLN A 1 317 ? -10.398 -46 -25.25 1 26.86 317 GLN A C 1
ATOM 2549 O O . GLN A 1 317 ? -11.281 -46.094 -24.391 1 26.86 317 GLN A O 1
ATOM 2554 N N . LEU A 1 318 ? -10.875 -45.594 -26.359 1 24.59 318 LEU A N 1
ATOM 2555 C CA . LEU A 1 318 ? -11.969 -46.156 -27.156 1 24.59 318 LEU A CA 1
ATOM 2556 C C . LEU A 1 318 ? -12.141 -47.656 -26.906 1 24.59 318 LEU A C 1
ATOM 2558 O O . LEU A 1 318 ? -11.18 -48.406 -27 1 24.59 318 LEU A O 1
ATOM 2562 N N . THR A 1 319 ? -13.188 -48.062 -26.266 1 22.59 319 THR A N 1
ATOM 2563 C CA . THR A 1 319 ? -13.828 -49.25 -26.797 1 22.59 319 THR A CA 1
ATOM 2564 C C . THR A 1 319 ? -14.289 -49.031 -28.234 1 22.59 319 THR A C 1
ATOM 2566 O O . THR A 1 319 ? -14.773 -47.969 -28.578 1 22.59 319 THR A O 1
ATOM 2569 N N . MET B 1 1 ? 34.844 -2.707 -5.359 1 25.34 1 MET B N 1
ATOM 2570 C CA . MET B 1 1 ? 35.781 -1.789 -6.008 1 25.34 1 MET B CA 1
ATOM 2571 C C . MET B 1 1 ? 35.531 -1.761 -7.516 1 25.34 1 MET B C 1
ATOM 2573 O O . MET B 1 1 ? 35.688 -0.714 -8.148 1 25.34 1 MET B O 1
ATOM 2577 N N . ALA B 1 2 ? 35 -2.938 -8.008 1 31.14 2 ALA B N 1
ATOM 2578 C CA . ALA B 1 2 ? 35 -3.102 -9.461 1 31.14 2 ALA B CA 1
ATOM 2579 C C . ALA B 1 2 ? 33.812 -2.375 -10.094 1 31.14 2 ALA B C 1
ATOM 2581 O O . ALA B 1 2 ? 33.938 -1.789 -11.172 1 31.14 2 ALA B O 1
ATOM 2582 N N . LYS B 1 3 ? 32.656 -2.574 -9.43 1 31.06 3 LYS B N 1
ATOM 2583 C CA . LYS B 1 3 ? 31.438 -2.139 -10.109 1 31.06 3 LYS B CA 1
ATOM 2584 C C . LYS B 1 3 ? 31.297 -0.62 -10.07 1 31.06 3 LYS B C 1
ATOM 2586 O O . LYS B 1 3 ? 30.5 -0.044 -10.82 1 31.06 3 LYS B O 1
ATOM 2591 N N . TRP B 1 4 ? 31.891 0 -9.078 1 33.88 4 TRP B N 1
ATOM 2592 C CA . TRP B 1 4 ? 31.984 1.456 -9.031 1 33.88 4 TRP B CA 1
ATOM 2593 C C . TRP B 1 4 ? 32.75 1.992 -10.242 1 33.88 4 TRP B C 1
ATOM 2595 O O . TRP B 1 4 ? 32.469 3.1 -10.711 1 33.88 4 TRP B O 1
ATOM 2605 N N . GLU B 1 5 ? 33.625 1.127 -10.812 1 34.41 5 GLU B N 1
ATOM 2606 C CA . GLU B 1 5 ? 34.531 1.56 -11.875 1 34.41 5 GLU B CA 1
ATOM 2607 C C . GLU B 1 5 ? 33.781 1.712 -13.203 1 34.41 5 GLU B C 1
ATOM 2609 O O . GLU B 1 5 ? 34.062 2.633 -13.969 1 34.41 5 GLU B O 1
ATOM 2614 N N . LYS B 1 6 ? 32.75 0.849 -13.43 1 36.09 6 LYS B N 1
ATOM 2615 C CA . LYS B 1 6 ? 32.125 0.91 -14.75 1 36.09 6 LYS B CA 1
ATOM 2616 C C . LYS B 1 6 ? 31.188 2.104 -14.859 1 36.09 6 LYS B C 1
ATOM 2618 O O . LYS B 1 6 ? 31.062 2.701 -15.93 1 36.09 6 LYS B O 1
ATOM 2623 N N . PHE B 1 7 ? 30.547 2.492 -13.797 1 36.81 7 PHE B N 1
ATOM 2624 C CA . PHE B 1 7 ? 29.625 3.617 -13.867 1 36.81 7 PHE B CA 1
ATOM 2625 C C . PHE B 1 7 ? 30.375 4.926 -14.055 1 36.81 7 PHE B C 1
ATOM 2627 O O . PHE B 1 7 ? 29.922 5.809 -14.789 1 36.81 7 PHE B O 1
ATOM 2634 N N . ASN B 1 8 ? 31.562 5.012 -13.414 1 35.59 8 ASN B N 1
ATOM 2635 C CA . ASN B 1 8 ? 32.375 6.195 -13.617 1 35.59 8 ASN B CA 1
ATOM 2636 C C . ASN B 1 8 ? 32.906 6.273 -15.055 1 35.59 8 ASN B C 1
ATOM 2638 O O . ASN B 1 8 ? 33.188 7.363 -15.555 1 35.59 8 ASN B O 1
ATOM 2642 N N . VAL B 1 9 ? 32.969 5.043 -15.648 1 38.56 9 VAL B N 1
ATOM 2643 C CA . VAL B 1 9 ? 33.562 5.02 -16.984 1 38.56 9 VAL B CA 1
ATOM 2644 C C . VAL B 1 9 ? 32.562 5.551 -18 1 38.56 9 VAL B C 1
ATOM 2646 O O . VAL B 1 9 ? 32.938 6.281 -18.922 1 38.56 9 VAL B O 1
ATOM 2649 N N . LYS B 1 10 ? 31.25 5.207 -17.781 1 39.31 10 LYS B N 1
ATOM 2650 C CA . LYS B 1 10 ? 30.297 5.656 -18.797 1 39.31 10 LYS B CA 1
ATOM 2651 C C . LYS B 1 10 ? 30.078 7.164 -18.719 1 39.31 10 LYS B C 1
ATOM 2653 O O . LYS B 1 10 ? 29.953 7.836 -19.734 1 39.31 10 LYS B O 1
ATOM 2658 N N . MET B 1 11 ? 30 7.672 -17.516 1 38.56 11 MET B N 1
ATOM 2659 C CA . MET B 1 11 ? 29.875 9.125 -17.391 1 38.56 11 MET B CA 1
ATOM 2660 C C . MET B 1 11 ? 31.141 9.82 -17.875 1 38.56 11 MET B C 1
ATOM 2662 O O . MET B 1 11 ? 31.078 10.867 -18.516 1 38.56 11 MET B O 1
ATOM 2666 N N . ILE B 1 12 ? 32.281 9.133 -17.547 1 39.84 12 ILE B N 1
ATOM 2667 C CA . ILE B 1 12 ? 33.562 9.68 -18 1 39.84 12 ILE B CA 1
ATOM 2668 C C . ILE B 1 12 ? 33.656 9.562 -19.516 1 39.84 12 ILE B C 1
ATOM 2670 O O . ILE B 1 12 ? 34.125 10.492 -20.188 1 39.84 12 ILE B O 1
ATOM 2674 N N . GLU B 1 13 ? 33.156 8.445 -20.047 1 44.03 13 GLU B N 1
ATOM 2675 C CA . GLU B 1 13 ? 33.219 8.281 -21.5 1 44.03 13 GLU B CA 1
ATOM 2676 C C . GLU B 1 13 ? 32.281 9.273 -22.203 1 44.03 13 GLU B C 1
ATOM 2678 O O . GLU B 1 13 ? 32.656 9.812 -23.25 1 44.03 13 GLU B O 1
ATOM 2683 N N . GLN B 1 14 ? 31.188 9.578 -21.547 1 44.69 14 GLN B N 1
ATOM 2684 C CA . GLN B 1 14 ? 30.312 10.586 -22.156 1 44.69 14 GLN B CA 1
ATOM 2685 C C . GLN B 1 14 ? 30.938 11.969 -22.062 1 44.69 14 GLN B C 1
ATOM 2687 O O . GLN B 1 14 ? 30.812 12.773 -22.984 1 44.69 14 GLN B O 1
ATOM 2692 N N . SER B 1 15 ? 31.641 12.141 -20.922 1 43.97 15 SER B N 1
ATOM 2693 C CA . SER B 1 15 ? 32.344 13.414 -20.797 1 43.97 15 SER B CA 1
ATOM 2694 C C . SER B 1 15 ? 33.5 13.5 -21.781 1 43.97 15 SER B C 1
ATOM 2696 O O . SER B 1 15 ? 33.781 14.562 -22.344 1 43.97 15 SER B O 1
ATOM 2698 N N . ILE B 1 16 ? 34.156 12.336 -21.953 1 42.5 16 ILE B N 1
ATOM 2699 C CA . ILE B 1 16 ? 35.25 12.297 -22.891 1 42.5 16 ILE B CA 1
ATOM 2700 C C . ILE B 1 16 ? 34.719 12.492 -24.312 1 42.5 16 ILE B C 1
ATOM 2702 O O . ILE B 1 16 ? 35.312 13.219 -25.109 1 42.5 16 ILE B O 1
ATOM 2706 N N . PHE B 1 17 ? 33.594 11.852 -24.562 1 42.53 17 PHE B N 1
ATOM 2707 C CA . PHE B 1 17 ? 33 12.016 -25.891 1 42.53 17 PHE B CA 1
ATOM 2708 C C . PHE B 1 17 ? 32.625 13.469 -26.125 1 42.53 17 PHE B C 1
ATOM 2710 O O . PHE B 1 17 ? 32.844 14.008 -27.219 1 42.53 17 PHE B O 1
ATOM 2717 N N . LEU B 1 18 ? 32.094 14.07 -25.047 1 40.44 18 LEU B N 1
ATOM 2718 C CA . LEU B 1 18 ? 31.766 15.484 -25.188 1 40.44 18 LEU B CA 1
ATOM 2719 C C . LEU B 1 18 ? 33.031 16.328 -25.328 1 40.44 18 LEU B C 1
ATOM 2721 O O . LEU B 1 18 ? 33.062 17.281 -26.109 1 40.44 18 LEU B O 1
ATOM 2725 N N . ARG B 1 19 ? 34 15.898 -24.547 1 39.88 19 ARG B N 1
ATOM 2726 C CA . ARG B 1 19 ? 35.281 16.625 -24.672 1 39.88 19 ARG B CA 1
ATOM 2727 C C . ARG B 1 19 ? 35.906 16.391 -26.031 1 39.88 19 ARG B C 1
ATOM 2729 O O . ARG B 1 19 ? 36.531 17.297 -26.594 1 39.88 19 ARG B O 1
ATOM 2736 N N . GLN B 1 20 ? 35.812 15.094 -26.438 1 39.47 20 GLN B N 1
ATOM 2737 C CA . GLN B 1 20 ? 36.406 14.812 -27.734 1 39.47 20 GLN B CA 1
ATOM 2738 C C . GLN B 1 20 ? 35.688 15.586 -28.844 1 39.47 20 GLN B C 1
ATOM 2740 O O . GLN B 1 20 ? 36.312 15.977 -29.844 1 39.47 20 GLN B O 1
ATOM 2745 N N . LEU B 1 21 ? 34.344 15.688 -28.672 1 39.34 21 LEU B N 1
ATOM 2746 C CA . LEU B 1 21 ? 33.656 16.516 -29.672 1 39.34 21 LEU B CA 1
ATOM 2747 C C . LEU B 1 21 ? 34.188 17.938 -29.641 1 39.34 21 LEU B C 1
ATOM 2749 O O . LEU B 1 21 ? 34.281 18.594 -30.672 1 39.34 21 LEU B O 1
ATOM 2753 N N . PHE B 1 22 ? 34.5 18.359 -28.344 1 42.19 22 PHE B N 1
ATOM 2754 C CA . PHE B 1 22 ? 35 19.734 -28.266 1 42.19 22 PHE B CA 1
ATOM 2755 C C . PHE B 1 22 ? 36.438 19.828 -28.719 1 42.19 22 PHE B C 1
ATOM 2757 O O . PHE B 1 22 ? 36.938 20.922 -29 1 42.19 22 PHE B O 1
ATOM 2764 N N . CYS B 1 23 ? 37.188 18.734 -28.375 1 35.59 23 CYS B N 1
ATOM 2765 C CA . CYS B 1 23 ? 38.594 18.875 -28.781 1 35.59 23 CYS B CA 1
ATOM 2766 C C . CYS B 1 23 ? 38.719 18.891 -30.297 1 35.59 23 CYS B C 1
ATOM 2768 O O . CYS B 1 23 ? 39.688 18.359 -30.844 1 35.59 23 CYS B O 1
ATOM 2770 N N . CYS B 1 24 ? 37.625 18.797 -31.031 1 36.53 24 CYS B N 1
ATOM 2771 C CA . CYS B 1 24 ? 37.969 19.031 -32.438 1 36.53 24 CYS B CA 1
ATOM 2772 C C . CYS B 1 24 ? 38.938 20.172 -32.562 1 36.53 24 CYS B C 1
ATOM 2774 O O . CYS B 1 24 ? 38.781 21.234 -31.953 1 36.53 24 CYS B O 1
ATOM 2776 N N . HIS B 1 25 ? 40.188 19.766 -32.844 1 35.12 25 HIS B N 1
ATOM 2777 C CA . HIS B 1 25 ? 41.375 20.516 -33.25 1 35.12 25 HIS B CA 1
ATOM 2778 C C . HIS B 1 25 ? 41 21.688 -34.156 1 35.12 25 HIS B C 1
ATOM 2780 O O . HIS B 1 25 ? 40.438 21.484 -35.219 1 35.12 25 HIS B O 1
ATOM 2786 N N . TRP B 1 26 ? 40.719 22.875 -33.594 1 35.72 26 TRP B N 1
ATOM 2787 C CA . TRP B 1 26 ? 40.844 24.156 -34.25 1 35.72 26 TRP B CA 1
ATOM 2788 C C . TRP B 1 26 ? 42.125 24.234 -35.094 1 35.72 26 TRP B C 1
ATOM 2790 O O . TRP B 1 26 ? 43.219 24.422 -34.531 1 35.72 26 TRP B O 1
ATOM 2800 N N . SER B 1 27 ? 42.469 23.266 -35.938 1 33.66 27 SER B N 1
ATOM 2801 C CA . SER B 1 27 ? 43.562 23.625 -36.844 1 33.66 27 SER B CA 1
ATOM 2802 C C . SER B 1 27 ? 43.281 24.938 -37.562 1 33.66 27 SER B C 1
ATOM 2804 O O . SER B 1 27 ? 42.125 25.297 -37.781 1 33.66 27 SER B O 1
ATOM 2806 N N . ARG B 1 28 ? 44.344 25.875 -37.688 1 38.31 28 ARG B N 1
ATOM 2807 C CA . ARG B 1 28 ? 44.625 27.219 -38.188 1 38.31 28 ARG B CA 1
ATOM 2808 C C . ARG B 1 28 ? 43.875 27.484 -39.5 1 38.31 28 ARG B C 1
ATOM 2810 O O . ARG B 1 28 ? 43.406 28.578 -39.75 1 38.31 28 ARG B O 1
ATOM 2817 N N . LYS B 1 29 ? 44.281 26.719 -40.656 1 39.06 29 LYS B N 1
ATOM 2818 C CA . LYS B 1 29 ? 44.125 27.328 -41.969 1 39.06 29 LYS B CA 1
ATOM 2819 C C . LYS B 1 29 ? 42.688 27.281 -42.438 1 39.06 29 LYS B C 1
ATOM 2821 O O . LYS B 1 29 ? 42.406 27.438 -43.625 1 39.06 29 LYS B O 1
ATOM 2826 N N . ARG B 1 30 ? 41.75 26.781 -41.625 1 44.25 30 ARG B N 1
ATOM 2827 C CA . ARG B 1 30 ? 40.531 26.547 -42.406 1 44.25 30 ARG B CA 1
ATOM 2828 C C . ARG B 1 30 ? 39.781 27.859 -42.625 1 44.25 30 ARG B C 1
ATOM 2830 O O . ARG B 1 30 ? 39.844 28.766 -41.812 1 44.25 30 ARG B O 1
ATOM 2837 N N . LYS B 1 31 ? 39.344 28.031 -43.969 1 53.62 31 LYS B N 1
ATOM 2838 C CA . LYS B 1 31 ? 38.594 29.156 -44.531 1 53.62 31 LYS B CA 1
ATOM 2839 C C . LYS B 1 31 ? 37.406 29.531 -43.625 1 53.62 31 LYS B C 1
ATOM 2841 O O . LYS B 1 31 ? 36.844 28.672 -42.938 1 53.62 31 LYS B O 1
ATOM 2846 N N . PRO B 1 32 ? 37.25 30.906 -43.312 1 55.88 32 PRO B N 1
ATOM 2847 C CA . PRO B 1 32 ? 36.281 31.484 -42.375 1 55.88 32 PRO B CA 1
ATOM 2848 C C . PRO B 1 32 ? 34.875 30.891 -42.594 1 55.88 32 PRO B C 1
ATOM 2850 O O . PRO B 1 32 ? 34.094 30.828 -41.625 1 55.88 32 PRO B O 1
ATOM 2853 N N . GLY B 1 33 ? 34.625 30.328 -43.75 1 57.38 33 GLY B N 1
ATOM 2854 C CA . GLY B 1 33 ? 33.281 29.844 -44.031 1 57.38 33 GLY B CA 1
ATOM 2855 C C . GLY B 1 33 ? 32.938 28.578 -43.281 1 57.38 33 GLY B C 1
ATOM 2856 O O . GLY B 1 33 ? 31.797 28.391 -42.844 1 57.38 33 GLY B O 1
ATOM 2857 N N . LYS B 1 34 ? 33.969 27.688 -43.281 1 61.47 34 LYS B N 1
ATOM 2858 C CA . LYS B 1 34 ? 33.719 26.391 -42.656 1 61.47 34 LYS B CA 1
ATOM 2859 C C . LYS B 1 34 ? 33.562 26.516 -41.156 1 61.47 34 LYS B C 1
ATOM 2861 O O . LYS B 1 34 ? 32.812 25.766 -40.5 1 61.47 34 LYS B O 1
ATOM 2866 N N . ILE B 1 35 ? 34.156 27.609 -40.625 1 61.66 35 ILE B N 1
ATOM 2867 C CA . ILE B 1 35 ? 34.031 27.875 -39.188 1 61.66 35 ILE B CA 1
ATOM 2868 C C . ILE B 1 35 ? 32.625 28.312 -38.844 1 61.66 35 ILE B C 1
ATOM 2870 O O . ILE B 1 35 ? 32.031 27.875 -37.844 1 61.66 35 ILE B O 1
ATOM 2874 N N . ILE B 1 36 ? 32.094 29.062 -39.781 1 68.38 36 ILE B N 1
ATOM 2875 C CA . ILE B 1 36 ? 30.734 29.547 -39.594 1 68.38 36 ILE B CA 1
ATOM 2876 C C . ILE B 1 36 ? 29.734 28.391 -39.688 1 68.38 36 ILE B C 1
ATOM 2878 O O . ILE B 1 36 ? 28.797 28.297 -38.906 1 68.38 36 ILE B O 1
ATOM 2882 N N . LEU B 1 37 ? 30.062 27.453 -40.656 1 65.88 37 LEU B N 1
ATOM 2883 C CA . LEU B 1 37 ? 29.188 26.297 -40.844 1 65.88 37 LEU B CA 1
ATOM 2884 C C . LEU B 1 37 ? 29.25 25.359 -39.625 1 65.88 37 LEU B C 1
ATOM 2886 O O . LEU B 1 37 ? 28.234 24.828 -39.188 1 65.88 37 LEU B O 1
ATOM 2890 N N . HIS B 1 38 ? 30.422 25.266 -39.062 1 73 38 HIS B N 1
ATOM 2891 C CA . HIS B 1 38 ? 30.562 24.422 -37.906 1 73 38 HIS B CA 1
ATOM 2892 C C . HIS B 1 38 ? 29.953 25.078 -36.656 1 73 38 HIS B C 1
ATOM 2894 O O . HIS B 1 38 ? 29.375 24.391 -35.812 1 73 38 HIS B O 1
ATOM 2900 N N . MET B 1 39 ? 30.016 26.406 -36.625 1 73.12 39 MET B N 1
ATOM 2901 C CA . MET B 1 39 ? 29.391 27.125 -35.531 1 73.12 39 MET B CA 1
ATOM 2902 C C . MET B 1 39 ? 27.875 27.031 -35.594 1 73.12 39 MET B C 1
ATOM 2904 O O . MET B 1 39 ? 27.203 26.828 -34.562 1 73.12 39 MET B O 1
ATOM 2908 N N . VAL B 1 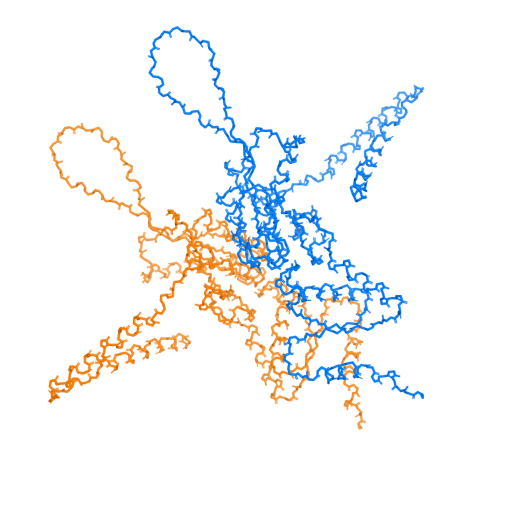40 ? 27.391 27.141 -36.781 1 74.12 40 VAL B N 1
ATOM 2909 C CA . VAL B 1 40 ? 25.938 27.047 -36.969 1 74.12 40 VAL B CA 1
ATOM 2910 C C . VAL B 1 40 ? 25.469 25.625 -36.688 1 74.12 40 VAL B C 1
ATOM 2912 O O . VAL B 1 40 ? 24.438 2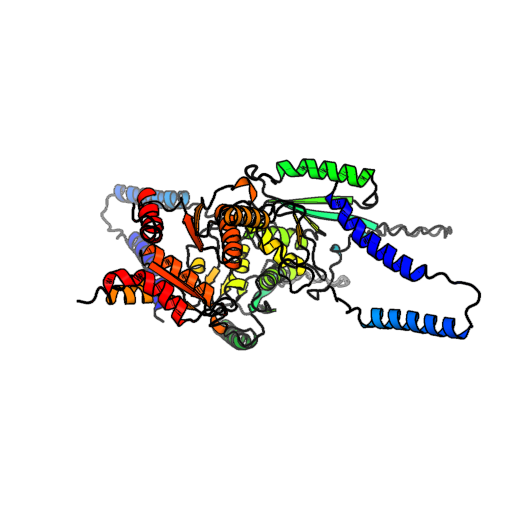5.422 -36.062 1 74.12 40 VAL B O 1
ATOM 2915 N N . ALA B 1 41 ? 26.266 24.656 -37.094 1 73.69 41 ALA B N 1
ATOM 2916 C CA . ALA B 1 41 ? 25.906 23.25 -36.844 1 73.69 41 ALA B CA 1
ATOM 2917 C C . ALA B 1 41 ? 25.938 22.922 -35.375 1 73.69 41 ALA B C 1
ATOM 2919 O O . ALA B 1 41 ? 25.062 22.203 -34.875 1 73.69 41 ALA B O 1
ATOM 2920 N N . THR B 1 42 ? 26.875 23.531 -34.656 1 75.12 42 THR B N 1
ATOM 2921 C CA . THR B 1 42 ? 26.953 23.312 -33.188 1 75.12 42 THR B CA 1
ATOM 2922 C C . THR B 1 42 ? 25.797 24 -32.5 1 75.12 42 THR B C 1
ATOM 2924 O O . THR B 1 42 ? 25.203 23.438 -31.562 1 75.12 42 THR B O 1
ATOM 2927 N N . VAL B 1 43 ? 25.484 25.172 -32.969 1 74.06 43 VAL B N 1
ATOM 2928 C CA . VAL B 1 43 ? 24.375 25.906 -32.375 1 74.06 43 VAL B CA 1
ATOM 2929 C C . VAL B 1 43 ? 23.062 25.172 -32.688 1 74.06 43 VAL B C 1
ATOM 2931 O O . VAL B 1 43 ? 22.203 25.047 -31.812 1 74.06 43 VAL B O 1
ATOM 2934 N N . LEU B 1 44 ? 22.922 24.625 -33.844 1 73.06 44 LEU B N 1
ATOM 2935 C CA . LEU B 1 44 ? 21.734 23.875 -34.219 1 73.06 44 LEU B CA 1
ATOM 2936 C C . LEU B 1 44 ? 21.641 22.578 -33.406 1 73.06 44 LEU B C 1
ATOM 2938 O O . LEU B 1 44 ? 20.547 22.188 -32.969 1 73.06 44 LEU B O 1
ATOM 2942 N N . LEU B 1 45 ? 22.719 21.953 -33.188 1 72.38 45 LEU B N 1
ATOM 2943 C CA . LEU B 1 45 ? 22.734 20.734 -32.375 1 72.38 45 LEU B CA 1
ATOM 2944 C C . LEU B 1 45 ? 22.344 21.031 -30.938 1 72.38 45 LEU B C 1
ATOM 2946 O O . LEU B 1 45 ? 21.625 20.266 -30.312 1 72.38 45 LEU B O 1
ATOM 2950 N N . VAL B 1 46 ? 22.797 22.188 -30.453 1 71.81 46 VAL B N 1
ATOM 2951 C CA . VAL B 1 46 ? 22.438 22.578 -29.094 1 71.81 46 VAL B CA 1
ATOM 2952 C C . VAL B 1 46 ? 20.953 22.938 -29.047 1 71.81 46 VAL B C 1
ATOM 2954 O O . VAL B 1 46 ? 20.266 22.578 -28.094 1 71.81 46 VAL B O 1
ATOM 2957 N N . ILE B 1 47 ? 20.516 23.578 -30.047 1 68.25 47 ILE B N 1
ATOM 2958 C CA . ILE B 1 47 ? 19.109 23.953 -30.109 1 68.25 47 ILE B CA 1
ATOM 2959 C C . ILE B 1 47 ? 18.25 22.703 -30.281 1 68.25 47 ILE B C 1
ATOM 2961 O O . ILE B 1 47 ? 17.219 22.562 -29.625 1 68.25 47 ILE B O 1
ATOM 2965 N N . ILE B 1 48 ? 18.578 21.812 -31.141 1 65.94 48 ILE B N 1
ATOM 2966 C CA . ILE B 1 48 ? 17.844 20.547 -31.297 1 65.94 48 ILE B CA 1
ATOM 2967 C C . ILE B 1 48 ? 17.922 19.75 -30.016 1 65.94 48 ILE B C 1
ATOM 2969 O O . ILE B 1 48 ? 16.938 19.141 -29.578 1 65.94 48 ILE B O 1
ATOM 2973 N N . GLY B 1 49 ? 19.078 19.719 -29.422 1 62 49 GLY B N 1
ATOM 2974 C CA . GLY B 1 49 ? 19.219 19.062 -28.125 1 62 49 GLY B CA 1
ATOM 2975 C C . GLY B 1 49 ? 18.328 19.688 -27.062 1 62 49 GLY B C 1
ATOM 2976 O O . GLY B 1 49 ? 17.703 18.969 -26.266 1 62 49 GLY B O 1
ATOM 2977 N N . ALA B 1 50 ? 18.359 21.016 -27.062 1 63.88 50 ALA B N 1
ATOM 2978 C CA . ALA B 1 50 ? 17.5 21.734 -26.109 1 63.88 50 ALA B CA 1
ATOM 2979 C C . ALA B 1 50 ? 16.031 21.516 -26.422 1 63.88 50 ALA B C 1
ATOM 2981 O O . ALA B 1 50 ? 15.195 21.438 -25.516 1 63.88 50 ALA B O 1
ATOM 2982 N N . LEU B 1 51 ? 15.664 21.531 -27.641 1 58.53 51 LEU B N 1
ATOM 2983 C CA . LEU B 1 51 ? 14.281 21.344 -28.062 1 58.53 51 LEU B CA 1
ATOM 2984 C C . LEU B 1 51 ? 13.852 19.891 -27.875 1 58.53 51 LEU B C 1
ATOM 2986 O O . LEU B 1 51 ? 12.672 19.609 -27.641 1 58.53 51 LEU B O 1
ATOM 2990 N N . VAL B 1 52 ? 14.719 19.031 -28.188 1 56.03 52 VAL B N 1
ATOM 2991 C CA . VAL B 1 52 ? 14.391 17.609 -28.062 1 56.03 52 VAL B CA 1
ATOM 2992 C C . VAL B 1 52 ? 14.516 17.188 -26.594 1 56.03 52 VAL B C 1
ATOM 2994 O O . VAL B 1 52 ? 14.141 16.062 -26.234 1 56.03 52 VAL B O 1
ATOM 2997 N N . LEU B 1 53 ? 15.195 17.953 -25.828 1 50.56 53 LEU B N 1
ATOM 2998 C CA . LEU B 1 53 ? 15.164 17.531 -24.438 1 50.56 53 LEU B CA 1
ATOM 2999 C C . LEU B 1 53 ? 13.734 17.562 -23.891 1 50.56 53 LEU B C 1
ATOM 3001 O O . LEU B 1 53 ? 13.109 18.625 -23.844 1 50.56 53 LEU B O 1
ATOM 3005 N N . PRO B 1 54 ? 13.039 16.578 -24.109 1 49.53 54 PRO B N 1
ATOM 3006 C CA . PRO B 1 54 ? 11.758 16.625 -23.406 1 49.53 54 PRO B CA 1
ATOM 3007 C C . PRO B 1 54 ? 11.867 17.188 -22 1 49.53 54 PRO B C 1
ATOM 3009 O O . PRO B 1 54 ? 12.883 16.984 -21.328 1 49.53 54 PRO B O 1
ATOM 3012 N N . THR B 1 55 ? 11.438 18.375 -21.766 1 48.94 55 THR B N 1
ATOM 3013 C CA . THR B 1 55 ? 11.25 18.75 -20.375 1 48.94 55 THR B CA 1
ATOM 3014 C C . THR B 1 55 ? 10.734 17.578 -19.562 1 48.94 55 THR B C 1
ATOM 3016 O O . THR B 1 55 ? 9.609 17.125 -19.75 1 48.94 55 THR B O 1
ATOM 3019 N N . VAL B 1 56 ? 11.531 16.594 -19.391 1 49.34 56 VAL B N 1
ATOM 3020 C CA . VAL B 1 56 ? 11.141 15.555 -18.438 1 49.34 56 VAL B CA 1
ATOM 3021 C C . VAL B 1 56 ? 10.539 16.188 -17.188 1 49.34 56 VAL B C 1
ATOM 3023 O O . VAL B 1 56 ? 11.234 16.875 -16.438 1 49.34 56 VAL B O 1
ATOM 3026 N N . ARG B 1 57 ? 9.414 16.812 -17.359 1 50.28 57 ARG B N 1
ATOM 3027 C CA . ARG B 1 57 ? 8.773 17.219 -16.109 1 50.28 57 ARG B CA 1
ATOM 3028 C C . ARG B 1 57 ? 8.797 16.078 -15.094 1 50.28 57 ARG B C 1
ATOM 3030 O O . ARG B 1 57 ? 8.25 14.992 -15.352 1 50.28 57 ARG B O 1
ATOM 3037 N N . GLY B 1 58 ? 9.805 15.961 -14.359 1 55.47 58 GLY B N 1
ATOM 3038 C CA . GLY B 1 58 ? 10.039 15 -13.297 1 55.47 58 GLY B CA 1
ATOM 3039 C C . GLY B 1 58 ? 8.891 14.914 -12.305 1 55.47 58 GLY B C 1
ATOM 3040 O O . GLY B 1 58 ? 8.969 14.172 -11.328 1 55.47 58 GLY B O 1
ATOM 3041 N N . GLU B 1 59 ? 7.762 15.695 -12.523 1 67.25 59 GLU B N 1
ATOM 3042 C CA . GLU B 1 59 ? 6.73 15.727 -11.492 1 67.25 59 GLU B CA 1
ATOM 3043 C C . GLU B 1 59 ? 5.645 14.688 -11.766 1 67.25 59 GLU B C 1
ATOM 3045 O O . GLU B 1 59 ? 5.062 14.664 -12.852 1 67.25 59 GLU B O 1
ATOM 3050 N N . CYS B 1 60 ? 5.594 13.773 -10.836 1 80.38 60 CYS B N 1
ATOM 3051 C CA . CYS B 1 60 ? 4.57 12.742 -10.992 1 80.38 60 CYS B CA 1
ATOM 3052 C C . CYS B 1 60 ? 3.207 13.258 -10.547 1 80.38 60 CYS B C 1
ATOM 3054 O O . CYS B 1 60 ? 2.174 12.742 -10.984 1 80.38 60 CYS B O 1
ATOM 3056 N N . ARG B 1 61 ? 3.262 14.273 -9.664 1 81.12 61 ARG B N 1
ATOM 3057 C CA . ARG B 1 61 ? 2.023 14.836 -9.133 1 81.12 61 ARG B CA 1
ATOM 3058 C C . ARG B 1 61 ? 2.195 16.297 -8.773 1 81.12 61 ARG B C 1
ATOM 3060 O O . ARG B 1 61 ? 3.232 16.703 -8.234 1 81.12 61 ARG B O 1
ATOM 3067 N N . ARG B 1 62 ? 1.203 17.062 -9.055 1 79.06 62 ARG B N 1
ATOM 3068 C CA . ARG B 1 62 ? 1.248 18.484 -8.703 1 79.06 62 ARG B CA 1
ATOM 3069 C C . ARG B 1 62 ? 0.595 18.734 -7.352 1 79.06 62 ARG B C 1
ATOM 3071 O O . ARG B 1 62 ? -0.562 18.359 -7.137 1 79.06 62 ARG B O 1
ATOM 3078 N N . GLN B 1 63 ? 1.38 19.141 -6.391 1 80.62 63 GLN B N 1
ATOM 3079 C CA . GLN B 1 63 ? 0.886 19.484 -5.059 1 80.62 63 GLN B CA 1
ATOM 3080 C C . GLN B 1 63 ? 1.524 20.766 -4.547 1 80.62 63 GLN B C 1
ATOM 3082 O O . GLN B 1 63 ? 2.562 21.188 -5.055 1 80.62 63 GLN B O 1
ATOM 3087 N N . ASP B 1 64 ? 0.828 21.344 -3.662 1 80.94 64 ASP B N 1
ATOM 3088 C CA . ASP B 1 64 ? 1.399 22.516 -2.994 1 80.94 64 ASP B CA 1
ATOM 3089 C C . ASP B 1 64 ? 2.562 22.109 -2.09 1 80.94 64 ASP B C 1
ATOM 3091 O O . ASP B 1 64 ? 2.521 21.062 -1.443 1 80.94 64 ASP B O 1
ATOM 3095 N N . VAL B 1 65 ? 3.537 22.984 -2.123 1 83.25 65 VAL B N 1
ATOM 3096 C CA . VAL B 1 65 ? 4.73 22.703 -1.331 1 83.25 65 VAL B CA 1
ATOM 3097 C C . VAL B 1 65 ? 4.516 23.172 0.107 1 83.25 65 VAL B C 1
ATOM 3099 O O . VAL B 1 65 ? 4.016 24.281 0.339 1 83.25 65 VAL B O 1
ATOM 3102 N N . ARG B 1 66 ? 4.844 22.344 0.991 1 84.69 66 ARG B N 1
ATOM 3103 C CA . ARG B 1 66 ? 4.793 22.703 2.406 1 84.69 66 ARG B CA 1
ATOM 3104 C C . ARG B 1 66 ? 6.098 23.344 2.855 1 84.69 66 ARG B C 1
ATOM 3106 O O . ARG B 1 66 ? 7.168 23.016 2.336 1 84.69 66 ARG B O 1
ATOM 3113 N N . GLU B 1 67 ? 6.016 24.125 3.873 1 82.81 67 GLU B N 1
ATOM 3114 C CA . GLU B 1 67 ? 7.188 24.844 4.371 1 82.81 67 GLU B CA 1
ATOM 3115 C C . GLU B 1 67 ? 8.211 23.891 4.969 1 82.81 67 GLU B C 1
ATOM 3117 O O . GLU B 1 67 ? 9.422 24.094 4.84 1 82.81 67 GLU B O 1
ATOM 3122 N N . CYS B 1 68 ? 7.699 22.766 5.422 1 86.25 68 CYS B N 1
ATOM 3123 C CA . CYS B 1 68 ? 8.594 21.875 6.145 1 86.25 68 CYS B CA 1
ATOM 3124 C C . CYS B 1 68 ? 9.391 21 5.176 1 86.25 68 CYS B C 1
ATOM 3126 O O . CYS B 1 68 ? 10.32 20.297 5.586 1 86.25 68 CYS B O 1
ATOM 3128 N N . GLU B 1 69 ? 9.031 21.062 3.932 1 90.31 69 GLU B N 1
ATOM 3129 C CA . GLU B 1 69 ? 9.703 20.234 2.945 1 90.31 69 GLU B CA 1
ATOM 3130 C C . GLU B 1 69 ? 11.109 20.734 2.652 1 90.31 69 GLU B C 1
ATOM 3132 O O . GLU B 1 69 ? 11.953 20 2.125 1 90.31 69 GLU B O 1
ATOM 3137 N N . ALA B 1 70 ? 11.336 22 3.006 1 91.75 70 ALA B N 1
ATOM 3138 C CA . ALA B 1 70 ? 12.656 22.578 2.779 1 91.75 70 ALA B CA 1
ATOM 3139 C C . ALA B 1 70 ? 13.656 22.078 3.822 1 91.75 70 ALA B C 1
ATOM 3141 O O . ALA B 1 70 ? 13.312 21.922 4.996 1 91.75 70 ALA B O 1
ATOM 3142 N N . ILE B 1 71 ? 14.906 21.844 3.377 1 93.44 71 ILE B N 1
ATOM 3143 C CA . ILE B 1 71 ? 15.961 21.406 4.281 1 93.44 71 ILE B CA 1
ATOM 3144 C C . ILE B 1 71 ? 16.375 22.547 5.188 1 93.44 71 ILE B C 1
ATOM 3146 O O . ILE B 1 71 ? 16.656 22.344 6.371 1 93.44 71 ILE B O 1
ATOM 3150 N N . CYS B 1 72 ? 16.406 23.75 4.539 1 92.62 72 CYS B N 1
ATOM 3151 C CA . CYS B 1 72 ? 16.781 24.938 5.305 1 92.62 72 CYS B CA 1
ATOM 3152 C C . CYS B 1 72 ? 15.602 25.891 5.465 1 92.62 72 CYS B C 1
ATOM 3154 O O . CYS B 1 72 ? 14.969 26.266 4.477 1 92.62 72 CYS B O 1
ATOM 3156 N N . VAL B 1 73 ? 15.203 26.188 6.695 1 89 73 VAL B N 1
ATOM 3157 C CA . VAL B 1 73 ? 14.094 27.094 7 1 89 73 VAL B CA 1
ATOM 3158 C C . VAL B 1 73 ? 14.617 28.297 7.777 1 89 73 VAL B C 1
ATOM 3160 O O . VAL B 1 73 ? 15.5 28.172 8.625 1 89 73 VAL B O 1
ATOM 3163 N N . PRO B 1 74 ? 14.062 29.453 7.426 1 86.12 74 PRO B N 1
ATOM 3164 C CA . PRO B 1 74 ? 14.508 30.641 8.156 1 86.12 74 PRO B CA 1
ATOM 3165 C C . PRO B 1 74 ? 14.055 30.641 9.609 1 86.12 74 PRO B C 1
ATOM 3167 O O . PRO B 1 74 ? 12.945 30.188 9.922 1 86.12 74 PRO B O 1
ATOM 3170 N N . ILE B 1 75 ? 14.945 30.859 10.477 1 79.69 75 ILE B N 1
ATOM 3171 C CA . ILE B 1 75 ? 14.586 31.016 11.883 1 79.69 75 ILE B CA 1
ATOM 3172 C C . ILE B 1 75 ? 13.93 32.375 12.109 1 79.69 75 ILE B C 1
ATOM 3174 O O . ILE B 1 75 ? 14.469 33.406 11.711 1 79.69 75 ILE B O 1
ATOM 3178 N N . PRO B 1 76 ? 12.633 32.219 12.43 1 69.5 76 PRO B N 1
ATOM 3179 C CA . PRO B 1 76 ? 12.008 33.5 12.664 1 69.5 76 PRO B CA 1
ATOM 3180 C C . PRO B 1 76 ? 12.789 34.375 13.648 1 69.5 76 PRO B C 1
ATOM 3182 O O . PRO B 1 76 ? 13.375 33.875 14.602 1 69.5 76 PRO B O 1
ATOM 3185 N N . SER B 1 77 ? 13.383 35.406 13.195 1 60.28 77 SER B N 1
ATOM 3186 C CA . SER B 1 77 ? 14.016 36.344 14.094 1 60.28 77 SER B CA 1
ATOM 3187 C C . SER B 1 77 ? 13.078 36.75 15.227 1 60.28 77 SER B C 1
ATOM 3189 O O . SER B 1 77 ? 11.906 37.031 14.992 1 60.28 77 SER B O 1
ATOM 3191 N N . PHE B 1 78 ? 13.133 36 16.25 1 52.69 78 PHE B N 1
ATOM 3192 C CA . PHE B 1 78 ? 12.398 36.562 17.375 1 52.69 78 PHE B CA 1
ATOM 3193 C C . PHE B 1 78 ? 12.648 38.062 17.469 1 52.69 78 PHE B C 1
ATOM 3195 O O . PHE B 1 78 ? 13.797 38.531 17.531 1 52.69 78 PHE B O 1
ATOM 3202 N N . GLU B 1 79 ? 11.961 38.875 16.781 1 45.34 79 GLU B N 1
ATOM 3203 C CA . GLU B 1 79 ? 12.008 40.281 17.172 1 45.34 79 GLU B CA 1
ATOM 3204 C C . GLU B 1 79 ? 11.984 40.438 18.688 1 45.34 79 GLU B C 1
ATOM 3206 O O . GLU B 1 79 ? 11 40.094 19.344 1 45.34 79 GLU B O 1
ATOM 3211 N N . GLY B 1 80 ? 12.945 40.125 19.422 1 40.78 80 GLY B N 1
ATOM 3212 C CA . GLY B 1 80 ? 12.961 40.719 20.75 1 40.78 80 GLY B CA 1
ATOM 3213 C C . GLY B 1 80 ? 12.508 42.156 20.766 1 40.78 80 GLY B C 1
ATOM 3214 O O . GLY B 1 80 ? 12.703 42.906 19.781 1 40.78 80 GLY B O 1
ATOM 3215 N N . GLY B 1 81 ? 11.375 42.531 21.391 1 38.47 81 GLY B N 1
ATOM 3216 C CA . GLY B 1 81 ? 10.984 43.844 21.891 1 38.47 81 GLY B CA 1
ATOM 3217 C C . GLY B 1 81 ? 12.164 44.688 22.344 1 38.47 81 GLY B C 1
ATOM 3218 O O . GLY B 1 81 ? 12.547 44.656 23.516 1 38.47 81 GLY B O 1
ATOM 3219 N N . VAL B 1 82 ? 13.281 44.812 21.688 1 36.53 82 VAL B N 1
ATOM 3220 C CA . VAL B 1 82 ? 14.109 45.906 22.172 1 36.53 82 VAL B CA 1
ATOM 3221 C C . VAL B 1 82 ? 13.289 47.188 22.203 1 36.53 82 VAL B C 1
ATOM 3223 O O . VAL B 1 82 ? 12.609 47.531 21.234 1 36.53 82 VAL B O 1
ATOM 3226 N N . MET B 1 83 ? 12.883 47.625 23.422 1 36.81 83 MET B N 1
ATOM 3227 C CA . MET B 1 83 ? 12.617 49.031 23.75 1 36.81 83 MET B CA 1
ATOM 3228 C C . MET B 1 83 ? 13.547 49.938 22.969 1 36.81 83 MET B C 1
ATOM 3230 O O . MET B 1 83 ? 14.766 49.781 23 1 36.81 83 MET B O 1
ATOM 3234 N N . LYS B 1 84 ? 13.094 50.594 21.875 1 38.41 84 LYS B N 1
ATOM 3235 C CA . LYS B 1 84 ? 13.617 51.75 21.141 1 38.41 84 LYS B CA 1
ATOM 3236 C C . LYS B 1 84 ? 14.305 52.75 22.094 1 38.41 84 LYS B C 1
ATOM 3238 O O . LYS B 1 84 ? 13.648 53.594 22.703 1 38.41 84 LYS B O 1
ATOM 3243 N N . ASN B 1 85 ? 15.18 52.375 22.984 1 31.41 85 ASN B N 1
ATOM 3244 C CA . ASN B 1 85 ? 15.867 53.625 23.328 1 31.41 85 ASN B CA 1
ATOM 3245 C C . ASN B 1 85 ? 16.5 54.25 22.109 1 31.41 85 ASN B C 1
ATOM 3247 O O . ASN B 1 85 ? 16.891 53.562 21.172 1 31.41 85 ASN B O 1
ATOM 3251 N N . ASN B 1 86 ? 16.406 55.656 21.797 1 28.92 86 ASN B N 1
ATOM 3252 C CA . ASN B 1 86 ? 16.75 56.688 20.844 1 28.92 86 ASN B CA 1
ATOM 3253 C C . ASN B 1 86 ? 18.172 56.531 20.312 1 28.92 86 ASN B C 1
ATOM 3255 O O . ASN B 1 86 ? 18.703 57.406 19.641 1 28.92 86 ASN B O 1
ATOM 3259 N N . SER B 1 87 ? 19.156 56.125 21.094 1 30.55 87 SER B N 1
ATOM 3260 C CA . SER B 1 87 ? 20.422 56.625 20.594 1 30.55 87 SER B CA 1
ATOM 3261 C C . SER B 1 87 ? 20.688 56.156 19.156 1 30.55 87 SER B C 1
ATOM 3263 O O . SER B 1 87 ? 20.109 55.156 18.719 1 30.55 87 SER B O 1
ATOM 3265 N N . THR B 1 88 ? 21.656 56.781 18.359 1 30.64 88 THR B N 1
ATOM 3266 C CA . THR B 1 88 ? 22.188 57.031 17.016 1 30.64 88 THR B CA 1
ATOM 3267 C C . THR B 1 88 ? 22.516 55.719 16.312 1 30.64 88 THR B C 1
ATOM 3269 O O . THR B 1 88 ? 22.562 55.656 15.078 1 30.64 88 THR B O 1
ATOM 3272 N N . SER B 1 89 ? 23.469 54.875 16.906 1 32.94 89 SER B N 1
ATOM 3273 C CA . SER B 1 89 ? 24.375 54.188 15.984 1 32.94 89 SER B CA 1
ATOM 3274 C C . SER B 1 89 ? 23.625 53.219 15.102 1 32.94 89 SER B C 1
ATOM 3276 O O . SER B 1 89 ? 22.844 52.375 15.594 1 32.94 89 SER B O 1
ATOM 3278 N N . VAL B 1 90 ? 23.281 53.562 13.867 1 32.81 90 VAL B N 1
ATOM 3279 C CA . VAL B 1 90 ? 22.844 52.906 12.641 1 32.81 90 VAL B CA 1
ATOM 3280 C C . VAL B 1 90 ? 23.453 51.5 12.555 1 32.81 90 VAL B C 1
ATOM 3282 O O . VAL B 1 90 ? 23.375 50.844 11.508 1 32.81 90 VAL B O 1
ATOM 3285 N N . SER B 1 91 ? 24.562 51.312 13.32 1 32.94 91 SER B N 1
ATOM 3286 C CA . SER B 1 91 ? 25.406 50.312 12.641 1 32.94 91 SER B CA 1
ATOM 3287 C C . SER B 1 91 ? 24.594 49.156 12.125 1 32.94 91 SER B C 1
ATOM 3289 O O . SER B 1 91 ? 23.406 49 12.477 1 32.94 91 SER B O 1
ATOM 3291 N N . ALA B 1 92 ? 25.344 47.906 12.125 1 33.81 92 ALA B N 1
ATOM 3292 C CA . ALA B 1 92 ? 25.406 46.656 11.398 1 33.81 92 ALA B CA 1
ATOM 3293 C C . ALA B 1 92 ? 24.188 45.781 11.703 1 33.81 92 ALA B C 1
ATOM 3295 O O . ALA B 1 92 ? 24.062 45.25 12.805 1 33.81 92 ALA B O 1
ATOM 3296 N N . GLN B 1 93 ? 23.047 46.219 11.469 1 35.16 93 GLN B N 1
ATOM 3297 C CA . GLN B 1 93 ? 21.844 45.406 11.344 1 35.16 93 GLN B CA 1
ATOM 3298 C C . GLN B 1 93 ? 22.172 44 10.797 1 35.16 93 GLN B C 1
ATOM 3300 O O . GLN B 1 93 ? 22.266 43.812 9.586 1 35.16 93 GLN B O 1
ATOM 3305 N N . LEU B 1 94 ? 23.391 43.5 10.984 1 35.75 94 LEU B N 1
ATOM 3306 C CA . LEU B 1 94 ? 23.594 42.125 10.562 1 35.75 94 LEU B CA 1
ATOM 3307 C C . LEU B 1 94 ? 22.359 41.281 10.82 1 35.75 94 LEU B C 1
ATOM 3309 O O . LEU B 1 94 ? 22.016 41 11.969 1 35.75 94 LEU B O 1
ATOM 3313 N N . GLU B 1 95 ? 21.141 41.594 10.414 1 40.69 95 GLU B N 1
ATOM 3314 C CA . GLU B 1 95 ? 19.953 40.781 10.195 1 40.69 95 GLU B CA 1
ATOM 3315 C C . GLU B 1 95 ? 20.344 39.312 9.93 1 40.69 95 GLU B C 1
ATOM 3317 O O . GLU B 1 95 ? 20.656 38.938 8.797 1 40.69 95 GLU B O 1
ATOM 3322 N N . THR B 1 96 ? 21.406 38.688 10.43 1 45.28 96 THR B N 1
ATOM 3323 C CA . THR B 1 96 ? 21.844 37.344 10.164 1 45.28 96 THR B CA 1
ATOM 3324 C C . THR B 1 96 ? 20.656 36.375 10.07 1 45.28 96 THR B C 1
ATOM 3326 O O . THR B 1 96 ? 19.953 36.156 11.062 1 45.28 96 THR B O 1
ATOM 3329 N N . ASN B 1 97 ? 19.734 36.469 9.148 1 53.16 97 ASN B N 1
ATOM 3330 C CA . ASN B 1 97 ? 18.75 35.469 8.711 1 53.16 97 ASN B CA 1
ATOM 3331 C C . ASN B 1 97 ? 19.203 34.062 9.008 1 53.16 97 ASN B C 1
ATOM 3333 O O . ASN B 1 97 ? 20.094 33.531 8.32 1 53.16 97 ASN B O 1
ATOM 3337 N N . GLN B 1 98 ? 19.344 33.625 10.242 1 72.62 98 GLN B N 1
ATOM 3338 C CA . GLN B 1 98 ? 19.797 32.281 10.664 1 72.62 98 GLN B CA 1
ATOM 3339 C C . GLN B 1 98 ? 18.891 31.188 10.102 1 72.62 98 GLN B C 1
ATOM 3341 O O . GLN B 1 98 ? 17.672 31.359 10.047 1 72.62 98 GLN B O 1
ATOM 3346 N N . TRP B 1 99 ? 19.469 30.438 9.156 1 83.38 99 TRP B N 1
ATOM 3347 C CA . TRP B 1 99 ? 18.812 29.281 8.578 1 83.38 99 TRP B CA 1
ATOM 3348 C C . TRP B 1 99 ? 19.062 28.031 9.422 1 83.38 99 TRP B C 1
ATOM 3350 O O . TRP B 1 99 ? 20.156 27.828 9.938 1 83.38 99 TRP B O 1
ATOM 3360 N N . LYS B 1 100 ? 18.016 27.438 9.867 1 89.5 100 LYS B N 1
ATOM 3361 C CA . LYS B 1 100 ? 18.141 26.109 10.445 1 89.5 100 LYS B CA 1
ATOM 3362 C C . LYS B 1 100 ? 18.016 25.031 9.367 1 89.5 100 LYS B C 1
ATOM 3364 O O . LYS B 1 100 ? 16.984 24.922 8.703 1 89.5 100 LYS B O 1
ATOM 3369 N N . CYS B 1 101 ? 19.141 24.359 9.18 1 93.75 101 CYS B N 1
ATOM 3370 C CA . CYS B 1 101 ? 19.172 23.344 8.133 1 93.75 101 CYS B CA 1
ATOM 3371 C C . CYS B 1 101 ? 19.203 21.938 8.727 1 93.75 101 CYS B C 1
ATOM 3373 O O . CYS B 1 101 ? 20.062 21.641 9.562 1 93.75 101 CYS B O 1
ATOM 3375 N N . GLU B 1 102 ? 18.266 21.109 8.312 1 95.69 102 GLU B N 1
ATOM 3376 C CA . GLU B 1 102 ? 18.172 19.75 8.844 1 95.69 102 GLU B CA 1
ATOM 3377 C C . GLU B 1 102 ? 17.75 18.766 7.758 1 95.69 102 GLU B C 1
ATOM 3379 O O . GLU B 1 102 ? 16.781 19 7.031 1 95.69 102 GLU B O 1
ATOM 3384 N N . LEU B 1 103 ? 18.547 17.766 7.617 1 96.44 103 LEU B N 1
ATOM 3385 C CA . LEU B 1 103 ? 18.203 16.641 6.754 1 96.44 103 LEU B CA 1
ATOM 3386 C C . LEU B 1 103 ? 17.516 15.547 7.551 1 96.44 103 LEU B C 1
ATOM 3388 O O . LEU B 1 103 ? 18.141 14.906 8.406 1 96.44 103 LEU B O 1
ATOM 3392 N N . ARG B 1 104 ? 16.234 15.312 7.285 1 97.75 104 ARG B N 1
ATOM 3393 C CA . ARG B 1 104 ? 15.453 14.312 7.992 1 97.75 104 ARG B CA 1
ATOM 3394 C C . ARG B 1 104 ? 15.375 13.016 7.195 1 97.75 104 ARG B C 1
ATOM 3396 O O . ARG B 1 104 ? 14.852 13 6.078 1 97.75 104 ARG B O 1
ATOM 3403 N N . ILE B 1 105 ? 15.898 11.969 7.766 1 97.75 105 ILE B N 1
ATOM 3404 C CA . ILE B 1 105 ? 15.945 10.664 7.113 1 97.75 105 ILE B CA 1
ATOM 3405 C C . ILE B 1 105 ? 15 9.695 7.824 1 97.75 105 ILE B C 1
ATOM 3407 O O . ILE B 1 105 ? 15.172 9.422 9.016 1 97.75 105 ILE B O 1
ATOM 3411 N N . ILE B 1 106 ? 14.016 9.219 7.07 1 98.31 106 ILE B N 1
ATOM 3412 C CA . ILE B 1 106 ? 13.078 8.25 7.605 1 98.31 106 ILE B CA 1
ATOM 3413 C C . ILE B 1 106 ? 13.641 6.84 7.441 1 98.31 106 ILE B C 1
ATOM 3415 O O . ILE B 1 106 ? 13.969 6.422 6.332 1 98.31 106 ILE B O 1
ATOM 3419 N N . VAL B 1 107 ? 13.797 6.117 8.539 1 98.44 107 VAL B N 1
ATOM 3420 C CA . VAL B 1 107 ? 14.305 4.75 8.5 1 98.44 107 VAL B CA 1
ATOM 3421 C C . VAL B 1 107 ? 13.195 3.771 8.867 1 98.44 107 VAL B C 1
ATOM 3423 O O . VAL B 1 107 ? 12.695 3.783 10 1 98.44 107 VAL B O 1
ATOM 3426 N N . ILE B 1 108 ? 12.789 2.967 7.914 1 98.19 108 ILE B N 1
ATOM 3427 C CA . ILE B 1 108 ? 11.734 1.979 8.133 1 98.19 108 ILE B CA 1
ATOM 3428 C C . ILE B 1 108 ? 12.336 0.576 8.133 1 98.19 108 ILE B C 1
ATOM 3430 O O . ILE B 1 108 ? 12.578 -0.002 7.074 1 98.19 108 ILE B O 1
ATOM 3434 N N . LEU B 1 109 ? 12.547 0.04 9.32 1 97.69 109 LEU B N 1
ATOM 3435 C CA . LEU B 1 109 ? 13.156 -1.273 9.516 1 97.69 109 LEU B CA 1
ATOM 3436 C C . LEU B 1 109 ? 12.5 -2.014 10.672 1 97.69 109 LEU B C 1
ATOM 3438 O O . LEU B 1 109 ? 12.086 -1.396 11.656 1 97.69 109 LEU B O 1
ATOM 3442 N N . PRO B 1 110 ? 12.406 -3.342 10.531 1 96.06 110 PRO B N 1
ATOM 3443 C CA . PRO B 1 110 ? 11.828 -4.098 11.641 1 96.06 110 PRO B CA 1
ATOM 3444 C C . PRO B 1 110 ? 12.719 -4.098 12.883 1 96.06 110 PRO B C 1
ATOM 3446 O O . PRO B 1 110 ? 13.953 -4.125 12.758 1 96.06 110 PRO B O 1
ATOM 3449 N N . ALA B 1 111 ? 12.078 -4.125 14.008 1 94.69 111 ALA B N 1
ATOM 3450 C CA . ALA B 1 111 ? 12.812 -4.191 15.266 1 94.69 111 ALA B CA 1
ATOM 3451 C C . ALA B 1 111 ? 13.25 -5.621 15.57 1 94.69 111 ALA B C 1
ATOM 3453 O O . ALA B 1 111 ? 14.227 -5.836 16.297 1 94.69 111 ALA B O 1
ATOM 3454 N N . ASN B 1 112 ? 12.547 -6.512 14.984 1 90.88 112 ASN B N 1
ATOM 3455 C CA . ASN B 1 112 ? 12.836 -7.926 15.203 1 90.88 112 ASN B CA 1
ATOM 3456 C C . ASN B 1 112 ? 14.172 -8.328 14.57 1 90.88 112 ASN B C 1
ATOM 3458 O O . ASN B 1 112 ? 14.344 -8.211 13.359 1 90.88 112 ASN B O 1
ATOM 3462 N N . THR B 1 113 ? 15.031 -8.977 15.289 1 90.25 113 THR B N 1
ATOM 3463 C CA . THR B 1 113 ? 16.391 -9.266 14.852 1 90.25 113 THR B CA 1
ATOM 3464 C C . THR B 1 113 ? 16.438 -10.57 14.055 1 90.25 113 THR B C 1
ATOM 3466 O O . THR B 1 113 ? 17.5 -10.977 13.578 1 90.25 113 THR B O 1
ATOM 3469 N N . SER B 1 114 ? 15.281 -11.156 13.852 1 88.69 114 SER B N 1
ATOM 3470 C CA . SER B 1 114 ? 15.234 -12.328 12.992 1 88.69 114 SER B CA 1
ATOM 3471 C C . SER B 1 114 ? 15.484 -11.961 11.531 1 88.69 114 SER B C 1
ATOM 3473 O O . SER B 1 114 ? 15.852 -12.812 10.727 1 88.69 114 SER B O 1
ATOM 3475 N N . ILE B 1 115 ? 15.281 -10.734 11.312 1 89.81 115 ILE B N 1
ATOM 3476 C CA . ILE B 1 115 ? 15.578 -10.219 9.984 1 89.81 115 ILE B CA 1
ATOM 3477 C C . ILE B 1 115 ? 17 -9.664 9.953 1 89.81 115 ILE B C 1
ATOM 3479 O O . ILE B 1 115 ? 17.438 -8.977 10.875 1 89.81 115 ILE B O 1
ATOM 3483 N N . GLU B 1 116 ? 17.766 -9.953 8.945 1 88.31 116 GLU B N 1
ATOM 3484 C CA . GLU B 1 116 ? 19.156 -9.539 8.852 1 88.31 116 GLU B CA 1
ATOM 3485 C C . GLU B 1 116 ? 19.281 -8.016 8.883 1 88.31 116 GLU B C 1
ATOM 3487 O O . GLU B 1 116 ? 20.062 -7.469 9.664 1 88.31 116 GLU B O 1
ATOM 3492 N N . ALA B 1 117 ? 18.531 -7.371 8.062 1 91 117 ALA B N 1
ATOM 3493 C CA . ALA B 1 117 ? 18.547 -5.91 8.023 1 91 117 ALA B CA 1
ATOM 3494 C C . ALA B 1 117 ? 17.516 -5.32 8.977 1 91 117 ALA B C 1
ATOM 3496 O O . ALA B 1 117 ? 16.578 -4.637 8.547 1 91 117 ALA B O 1
ATOM 3497 N N . SER B 1 118 ? 17.75 -5.543 10.281 1 94.38 118 SER B N 1
ATOM 3498 C CA . SER B 1 118 ? 16.859 -5.027 11.32 1 94.38 118 SER B CA 1
ATOM 3499 C C . SER B 1 118 ? 17.406 -3.734 11.922 1 94.38 118 SER B C 1
ATOM 3501 O O . SER B 1 118 ? 18.594 -3.42 11.758 1 94.38 118 SER B O 1
ATOM 3503 N N . SER B 1 119 ? 16.531 -2.994 12.562 1 95.81 119 SER B N 1
ATOM 3504 C CA . SER B 1 119 ? 16.875 -1.673 13.078 1 95.81 119 SER B CA 1
ATOM 3505 C C . SER B 1 119 ? 18.031 -1.748 14.07 1 95.81 119 SER B C 1
ATOM 3507 O O . SER B 1 119 ? 19 -0.989 13.961 1 95.81 119 SER B O 1
ATOM 3509 N N . PRO B 1 120 ? 18 -2.674 15.047 1 95.44 120 PRO B N 1
ATOM 3510 C CA . PRO B 1 120 ? 19.125 -2.725 16 1 95.44 120 PRO B CA 1
ATOM 3511 C C . PRO B 1 120 ? 20.453 -3.047 15.328 1 95.44 120 PRO B C 1
ATOM 3513 O O . PRO B 1 120 ? 21.5 -2.611 15.805 1 95.44 120 PRO B O 1
ATOM 3516 N N . ARG B 1 121 ? 20.453 -3.775 14.281 1 93.75 121 ARG B N 1
ATOM 3517 C CA . ARG B 1 121 ? 21.672 -4.16 13.578 1 93.75 121 ARG B CA 1
ATOM 3518 C C . ARG B 1 121 ? 22.141 -3.047 12.648 1 93.75 121 ARG B C 1
ATOM 3520 O O . ARG B 1 121 ? 23.344 -2.871 12.445 1 93.75 121 ARG B O 1
ATOM 3527 N N . VAL B 1 122 ? 21.25 -2.309 12.125 1 94.44 122 VAL B N 1
ATOM 3528 C CA . VAL B 1 122 ? 21.562 -1.301 11.109 1 94.44 122 VAL B CA 1
ATOM 3529 C C . VAL B 1 122 ? 21.906 0.022 11.789 1 94.44 122 VAL B C 1
ATOM 3531 O O . VAL B 1 122 ? 22.703 0.805 11.273 1 94.44 122 VAL B O 1
ATOM 3534 N N . HIS B 1 123 ? 21.375 0.294 12.945 1 95.31 123 HIS B N 1
ATOM 3535 C CA . HIS B 1 123 ? 21.5 1.573 13.633 1 95.31 123 HIS B CA 1
ATOM 3536 C C . HIS B 1 123 ? 22.969 1.938 13.828 1 95.31 123 HIS B C 1
ATOM 3538 O O . HIS B 1 123 ? 23.391 3.043 13.484 1 95.31 123 HIS B O 1
ATOM 3544 N N . PRO B 1 124 ? 23.797 1.046 14.344 1 94.94 124 PRO B N 1
ATOM 3545 C CA . PRO B 1 124 ? 25.203 1.396 14.523 1 94.94 124 PRO B CA 1
ATOM 3546 C C . PRO B 1 124 ? 25.906 1.711 13.203 1 94.94 124 PRO B C 1
ATOM 3548 O O . PRO B 1 124 ? 26.812 2.549 13.164 1 94.94 124 PRO B O 1
ATOM 3551 N N . VAL B 1 125 ? 25.562 1.011 12.18 1 94 125 VAL B N 1
ATOM 3552 C CA . VAL B 1 125 ? 26.141 1.234 10.859 1 94 125 VAL B CA 1
ATOM 3553 C C . VAL B 1 125 ? 25.797 2.635 10.367 1 94 125 VAL B C 1
ATOM 3555 O O . VAL B 1 125 ? 26.625 3.316 9.766 1 94 125 VAL B O 1
ATOM 3558 N N . LEU B 1 126 ? 24.547 3.08 10.617 1 95.12 126 LEU B N 1
ATOM 3559 C CA . LEU B 1 126 ? 24.109 4.41 10.211 1 95.12 126 LEU B CA 1
ATOM 3560 C C . LEU B 1 126 ? 24.875 5.488 10.969 1 95.12 126 LEU B C 1
ATOM 3562 O O . LEU B 1 126 ? 25.219 6.535 10.406 1 95.12 126 LEU B O 1
ATOM 3566 N N . LEU B 1 127 ? 25.156 5.223 12.219 1 94.75 127 LEU B N 1
ATOM 3567 C CA . LEU B 1 127 ? 25.938 6.176 13.008 1 94.75 127 LEU B CA 1
ATOM 3568 C C . LEU B 1 127 ? 27.359 6.293 12.477 1 94.75 127 LEU B C 1
ATOM 3570 O O . LEU B 1 127 ? 27.906 7.395 12.398 1 94.75 127 LEU B O 1
ATOM 3574 N N . LYS B 1 128 ? 27.922 5.164 12.117 1 95.81 128 LYS B N 1
ATOM 3575 C CA . LYS B 1 128 ? 29.25 5.184 11.516 1 95.81 128 LYS B CA 1
ATOM 3576 C C . LYS B 1 128 ? 29.234 5.91 10.172 1 95.81 128 LYS B C 1
ATOM 3578 O O . LYS B 1 128 ? 30.188 6.621 9.844 1 95.81 128 LYS B O 1
ATOM 3583 N N . ALA B 1 129 ? 28.234 5.684 9.414 1 94.31 129 ALA B N 1
ATOM 3584 C CA . ALA B 1 129 ? 28.078 6.359 8.125 1 94.31 129 ALA B CA 1
ATOM 3585 C C . ALA B 1 129 ? 28 7.875 8.312 1 94.31 129 ALA B C 1
ATOM 3587 O O . ALA B 1 129 ? 28.547 8.633 7.512 1 94.31 129 ALA B O 1
ATOM 3588 N N . GLU B 1 130 ? 27.234 8.266 9.305 1 95.69 130 GLU B N 1
ATOM 3589 C CA . GLU B 1 130 ? 27.141 9.695 9.578 1 95.69 130 GLU B CA 1
ATOM 3590 C C . GLU B 1 130 ? 28.5 10.297 9.891 1 95.69 130 GLU B C 1
ATOM 3592 O O . GLU B 1 130 ? 28.828 11.398 9.43 1 95.69 130 GLU B O 1
ATOM 3597 N N . ASP B 1 131 ? 29.297 9.586 10.711 1 95.12 131 ASP B N 1
ATOM 3598 C CA . ASP B 1 131 ? 30.641 10.023 11.016 1 95.12 131 ASP B CA 1
ATOM 3599 C C . ASP B 1 131 ? 31.469 10.188 9.742 1 95.12 131 ASP B C 1
ATOM 3601 O O . ASP B 1 131 ? 32.219 11.164 9.602 1 95.12 131 ASP B O 1
ATOM 3605 N N . TYR B 1 132 ? 31.359 9.195 8.906 1 94.88 132 TYR B N 1
ATOM 3606 C CA . TYR B 1 132 ? 32.094 9.227 7.637 1 94.88 132 TYR B CA 1
ATOM 3607 C C . TYR B 1 132 ? 31.656 10.414 6.789 1 94.88 132 TYR B C 1
ATOM 3609 O O . TYR B 1 132 ? 32.5 11.102 6.191 1 94.88 132 TYR B O 1
ATOM 3617 N N . ILE B 1 133 ? 30.359 10.695 6.684 1 93.94 133 ILE B N 1
ATOM 3618 C CA . ILE B 1 133 ? 29.797 11.797 5.918 1 93.94 133 ILE B CA 1
ATOM 3619 C C . ILE B 1 133 ? 30.344 13.125 6.438 1 93.94 133 ILE B C 1
ATOM 3621 O O . ILE B 1 133 ? 30.703 14 5.648 1 93.94 133 ILE B O 1
ATOM 3625 N N . ARG B 1 134 ? 30.438 13.219 7.754 1 94.69 134 ARG B N 1
ATOM 3626 C CA . ARG B 1 134 ? 30.953 14.438 8.375 1 94.69 134 ARG B CA 1
ATOM 3627 C C . ARG B 1 134 ? 32.438 14.586 8.133 1 94.69 134 ARG B C 1
ATOM 3629 O O . ARG B 1 134 ? 32.906 15.672 7.801 1 94.69 134 ARG B O 1
ATOM 3636 N N . ALA B 1 135 ? 33.156 13.523 8.219 1 94.81 135 ALA B N 1
ATOM 3637 C CA . ALA B 1 135 ? 34.594 13.539 8.031 1 94.81 135 ALA B CA 1
ATOM 3638 C C . ALA B 1 135 ? 34.969 13.914 6.602 1 94.81 135 ALA B C 1
ATOM 3640 O O . ALA B 1 135 ? 35.938 14.648 6.375 1 94.81 135 ALA B O 1
ATOM 3641 N N . GLN B 1 136 ? 34.188 13.414 5.656 1 94.56 136 GLN B N 1
ATOM 3642 C CA . GLN B 1 136 ? 34.438 13.648 4.242 1 94.56 136 GLN B CA 1
ATOM 3643 C C . GLN B 1 136 ? 33.75 14.922 3.758 1 94.56 136 GLN B C 1
ATOM 3645 O O . GLN B 1 136 ? 33.906 15.312 2.598 1 94.56 136 GLN B O 1
ATOM 3650 N N . GLN B 1 137 ? 32.938 15.523 4.574 1 91.94 137 GLN B N 1
ATOM 3651 C CA . GLN B 1 137 ? 32.25 16.766 4.273 1 91.94 137 GLN B CA 1
ATOM 3652 C C . GLN B 1 137 ? 31.328 16.609 3.062 1 91.94 137 GLN B C 1
ATOM 3654 O O . GLN B 1 137 ? 31.312 17.469 2.176 1 91.94 137 GLN B O 1
ATOM 3659 N N . ILE B 1 138 ? 30.75 15.43 3 1 92 138 ILE B N 1
ATOM 3660 C CA . ILE B 1 138 ? 29.781 15.172 1.944 1 92 138 ILE B CA 1
ATOM 3661 C C . ILE B 1 138 ? 28.562 16.062 2.146 1 92 138 ILE B C 1
ATOM 3663 O O . ILE B 1 138 ? 28.047 16.656 1.19 1 92 138 ILE B O 1
ATOM 3667 N N . ILE B 1 139 ? 28.062 16.219 3.385 1 92.38 139 ILE B N 1
ATOM 3668 C CA . ILE B 1 139 ? 27.016 17.141 3.814 1 92.38 139 ILE B CA 1
ATOM 3669 C C . ILE B 1 139 ? 27.625 18.234 4.672 1 92.38 139 ILE B C 1
ATOM 3671 O O . ILE B 1 139 ? 28.359 17.969 5.617 1 92.38 139 ILE B O 1
ATOM 3675 N N . PRO B 1 140 ? 27.312 19.453 4.246 1 91.06 140 PRO B N 1
ATOM 3676 C CA . PRO B 1 140 ? 27.891 20.562 5.02 1 91.06 140 PRO B CA 1
ATOM 3677 C C . PRO B 1 140 ? 27.609 20.438 6.516 1 91.06 140 PRO B C 1
ATOM 3679 O O . PRO B 1 140 ? 26.547 19.938 6.91 1 91.06 140 PRO B O 1
ATOM 3682 N N . SER B 1 141 ? 28.516 20.938 7.293 1 90 141 SER B N 1
ATOM 3683 C CA . SER B 1 141 ? 28.422 20.828 8.742 1 90 141 SER B CA 1
ATOM 3684 C C . SER B 1 141 ? 27.25 21.641 9.281 1 90 141 SER B C 1
ATOM 3686 O O . SER B 1 141 ? 26.75 21.375 10.375 1 90 141 SER B O 1
ATOM 3688 N N . SER B 1 142 ? 26.766 22.578 8.438 1 90 142 SER B N 1
ATOM 3689 C CA . SER B 1 142 ? 25.672 23.438 8.875 1 90 142 SER B CA 1
ATOM 3690 C C . SER B 1 142 ? 24.328 22.719 8.773 1 90 142 SER B C 1
ATOM 3692 O O . SER B 1 142 ? 23.328 23.188 9.32 1 90 142 SER B O 1
ATOM 3694 N N . VAL B 1 143 ? 24.375 21.578 8.148 1 93.88 143 VAL B N 1
ATOM 3695 C CA . VAL B 1 143 ? 23.125 20.844 7.973 1 93.88 143 VAL B CA 1
ATOM 3696 C C . VAL B 1 143 ? 23.078 19.672 8.961 1 93.88 143 VAL B C 1
ATOM 3698 O O . VAL B 1 143 ? 23.891 18.75 8.883 1 93.88 143 VAL B O 1
ATOM 3701 N N . ALA B 1 144 ? 22.156 19.719 9.898 1 95 144 ALA B N 1
ATOM 3702 C CA . ALA B 1 144 ? 21.984 18.641 10.867 1 95 144 ALA B CA 1
ATOM 3703 C C . ALA B 1 144 ? 21.328 17.422 10.211 1 95 144 ALA B C 1
ATOM 3705 O O . ALA B 1 144 ? 20.531 17.562 9.281 1 95 144 ALA B O 1
ATOM 3706 N N . ILE B 1 145 ? 21.75 16.234 10.664 1 95.75 145 ILE B N 1
ATOM 3707 C CA . ILE B 1 145 ? 21.141 15 10.195 1 95.75 145 ILE B CA 1
ATOM 3708 C C . ILE B 1 145 ? 20.266 14.406 11.297 1 95.75 145 ILE B C 1
ATOM 3710 O O . ILE B 1 145 ? 20.75 14.172 12.414 1 95.75 145 ILE B O 1
ATOM 3714 N N . ARG B 1 146 ? 19 14.227 11.008 1 96.38 146 ARG B N 1
ATOM 3715 C CA . ARG B 1 146 ? 18.078 13.617 11.961 1 96.38 146 ARG B CA 1
ATOM 3716 C C . ARG B 1 146 ? 17.578 12.273 11.453 1 96.38 146 ARG B C 1
ATOM 3718 O O . ARG B 1 146 ? 16.969 12.195 10.383 1 96.38 146 ARG B O 1
ATOM 3725 N N . TRP B 1 147 ? 17.828 11.258 12.273 1 96.75 147 TRP B N 1
ATOM 3726 C CA . TRP B 1 147 ? 17.344 9.914 11.969 1 96.75 147 TRP B CA 1
ATOM 3727 C C . TRP B 1 147 ? 16 9.656 12.641 1 96.75 147 TRP B C 1
ATOM 3729 O O . TRP B 1 147 ? 15.875 9.773 13.867 1 96.75 147 TRP B O 1
ATOM 3739 N N . ILE B 1 148 ? 15 9.32 11.867 1 97.31 148 ILE B N 1
ATOM 3740 C CA . ILE B 1 148 ? 13.68 9.016 12.406 1 97.31 148 ILE B CA 1
ATOM 3741 C C . ILE B 1 148 ? 13.336 7.555 12.125 1 97.31 148 ILE B C 1
ATOM 3743 O O . ILE B 1 148 ? 13.117 7.176 10.969 1 97.31 148 ILE B O 1
ATOM 3747 N N . PHE B 1 149 ? 13.203 6.773 13.172 1 97.31 149 PHE B N 1
ATOM 3748 C CA . PHE B 1 149 ? 13.055 5.328 13.023 1 97.31 149 PHE B CA 1
ATOM 3749 C C . PHE B 1 149 ? 11.602 4.914 13.18 1 97.31 149 PHE B C 1
ATOM 3751 O O . PHE B 1 149 ? 10.891 5.422 14.047 1 97.31 149 PHE B O 1
ATOM 3758 N N . TYR B 1 150 ? 11.148 4.082 12.289 1 96.88 150 TYR B N 1
ATOM 3759 C CA . TYR B 1 150 ? 9.844 3.436 12.344 1 96.88 150 TYR B CA 1
ATOM 3760 C C . TYR B 1 150 ? 9.984 1.919 12.258 1 96.88 150 TYR B C 1
ATOM 3762 O O . TYR B 1 150 ? 10.812 1.406 11.508 1 96.88 150 TYR B O 1
ATOM 3770 N N . ASP B 1 151 ? 9.156 1.208 13.039 1 95.62 151 ASP B N 1
ATOM 3771 C CA . ASP B 1 151 ? 9.117 -0.251 13.031 1 95.62 151 ASP B CA 1
ATOM 3772 C C . ASP B 1 151 ? 7.969 -0.764 12.164 1 95.62 151 ASP B C 1
ATOM 3774 O O . ASP B 1 151 ? 6.805 -0.674 12.562 1 95.62 151 ASP B O 1
ATOM 3778 N N . ASP B 1 152 ? 8.289 -1.396 11.047 1 94.62 152 ASP B N 1
ATOM 3779 C CA . ASP B 1 152 ? 7.23 -1.867 10.164 1 94.62 152 ASP B CA 1
ATOM 3780 C C . ASP B 1 152 ? 6.855 -3.312 10.477 1 94.62 152 ASP B C 1
ATOM 3782 O O . ASP B 1 152 ? 5.859 -3.828 9.961 1 94.62 152 ASP B O 1
ATOM 3786 N N . LYS B 1 153 ? 7.66 -4.047 11.312 1 93.19 153 LYS B N 1
ATOM 3787 C CA . LYS B 1 153 ? 7.402 -5.434 11.688 1 93.19 153 LYS B CA 1
ATOM 3788 C C . LYS B 1 153 ? 7.23 -6.316 10.453 1 93.19 153 LYS B C 1
ATOM 3790 O O . LYS B 1 153 ? 6.418 -7.246 10.453 1 93.19 153 LYS B O 1
ATOM 3795 N N . CYS B 1 154 ? 7.832 -5.859 9.328 1 93.12 154 CYS B N 1
ATOM 3796 C CA . CYS B 1 154 ? 7.766 -6.551 8.047 1 93.12 154 CYS B CA 1
ATOM 3797 C C . CYS B 1 154 ? 6.324 -6.719 7.594 1 93.12 154 CYS B C 1
ATOM 3799 O O . CYS B 1 154 ? 5.969 -7.738 6.992 1 93.12 154 CYS B O 1
ATOM 3801 N N . ASP B 1 155 ? 5.492 -5.766 8.047 1 92.75 155 ASP B N 1
ATOM 3802 C CA . ASP B 1 155 ? 4.086 -5.715 7.66 1 92.75 155 ASP B CA 1
ATOM 3803 C C . ASP B 1 155 ? 3.836 -4.609 6.637 1 92.75 155 ASP B C 1
ATOM 3805 O O . ASP B 1 155 ? 4.297 -3.48 6.809 1 92.75 155 ASP B O 1
ATOM 3809 N N . GLN B 1 156 ? 3.127 -4.965 5.59 1 93.69 156 GLN B N 1
ATOM 3810 C CA . GLN B 1 156 ? 2.904 -4.043 4.48 1 93.69 156 GLN B CA 1
ATOM 3811 C C . GLN B 1 156 ? 2.186 -2.781 4.949 1 93.69 156 GLN B C 1
ATOM 3813 O O . GLN B 1 156 ? 2.561 -1.67 4.57 1 93.69 156 GLN B O 1
ATOM 3818 N N . ALA B 1 157 ? 1.158 -2.963 5.75 1 94.06 157 ALA B N 1
ATOM 3819 C CA . ALA B 1 157 ? 0.344 -1.839 6.203 1 94.06 157 ALA B CA 1
ATOM 3820 C C . ALA B 1 157 ? 1.14 -0.924 7.129 1 94.06 157 ALA B C 1
ATOM 3822 O O . ALA B 1 157 ? 1.095 0.301 6.988 1 94.06 157 ALA B O 1
ATOM 3823 N N . ARG B 1 158 ? 1.893 -1.529 7.992 1 93.56 158 ARG B N 1
ATOM 3824 C CA . ARG B 1 158 ? 2.693 -0.752 8.938 1 93.56 158 ARG B CA 1
ATOM 3825 C C . ARG B 1 158 ? 3.783 0.031 8.211 1 93.56 158 ARG B C 1
ATOM 3827 O O . ARG B 1 158 ? 4.078 1.172 8.57 1 93.56 158 ARG B O 1
ATOM 3834 N N . ALA B 1 159 ? 4.371 -0.598 7.234 1 97.06 159 ALA B N 1
ATOM 3835 C CA . ALA B 1 159 ? 5.402 0.083 6.453 1 97.06 159 ALA B CA 1
ATOM 3836 C C . ALA B 1 159 ? 4.828 1.302 5.738 1 97.06 159 ALA B C 1
ATOM 3838 O O . ALA B 1 159 ? 5.445 2.371 5.73 1 97.06 159 ALA B O 1
ATOM 3839 N N . THR B 1 160 ? 3.68 1.126 5.148 1 96.88 160 THR B N 1
ATOM 3840 C CA . THR B 1 160 ? 3.029 2.207 4.414 1 96.88 160 THR B CA 1
ATOM 3841 C C . THR B 1 160 ? 2.674 3.357 5.352 1 96.88 160 THR B C 1
ATOM 3843 O O . THR B 1 160 ? 2.934 4.52 5.043 1 96.88 160 THR B O 1
ATOM 3846 N N . VAL B 1 161 ? 2.156 3.043 6.492 1 95.06 161 VAL B N 1
ATOM 3847 C CA . VAL B 1 161 ? 1.767 4.07 7.453 1 95.06 161 VAL B CA 1
ATOM 3848 C C . VAL B 1 161 ? 3.012 4.758 8.008 1 95.06 161 VAL B C 1
ATOM 3850 O O . VAL B 1 161 ? 2.998 5.965 8.266 1 95.06 161 VAL B O 1
ATOM 3853 N N . SER B 1 162 ? 4.047 3.998 8.148 1 95.94 162 SER B N 1
ATOM 3854 C CA . SER B 1 162 ? 5.312 4.59 8.578 1 95.94 162 SER B CA 1
ATOM 3855 C C . SER B 1 162 ? 5.805 5.629 7.574 1 95.94 162 SER B C 1
ATOM 3857 O O . SER B 1 162 ? 6.293 6.691 7.965 1 95.94 162 SER B O 1
ATOM 3859 N N . ALA B 1 163 ? 5.68 5.266 6.312 1 97 163 ALA B N 1
ATOM 3860 C CA . ALA B 1 163 ? 6.047 6.219 5.266 1 97 163 ALA B CA 1
ATOM 3861 C C . ALA B 1 163 ? 5.141 7.445 5.297 1 97 163 ALA B C 1
ATOM 3863 O O . ALA B 1 163 ? 5.605 8.578 5.133 1 97 163 ALA B O 1
ATOM 3864 N N . MET B 1 164 ? 3.91 7.172 5.543 1 93.44 164 MET B N 1
ATOM 3865 C CA . MET B 1 164 ? 2.922 8.242 5.641 1 93.44 164 MET B CA 1
ATOM 3866 C C . MET B 1 164 ? 3.246 9.18 6.801 1 93.44 164 MET B C 1
ATOM 3868 O O . MET B 1 164 ? 3.293 10.398 6.625 1 93.44 164 MET B O 1
ATOM 3872 N N . ASP B 1 165 ? 3.48 8.625 7.941 1 92.56 165 ASP B N 1
ATOM 3873 C CA . ASP B 1 165 ? 3.807 9.422 9.125 1 92.56 165 ASP B CA 1
ATOM 3874 C C . ASP B 1 165 ? 5.145 10.133 8.953 1 92.56 165 ASP B C 1
ATOM 3876 O O . ASP B 1 165 ? 5.277 11.305 9.305 1 92.56 165 ASP B O 1
ATOM 3880 N N . GLY B 1 166 ? 6.094 9.438 8.406 1 95.06 166 GLY B N 1
ATOM 3881 C CA . GLY B 1 166 ? 7.426 9.992 8.219 1 95.06 166 GLY B CA 1
ATOM 3882 C C . GLY B 1 166 ? 7.445 11.188 7.285 1 95.06 166 GLY B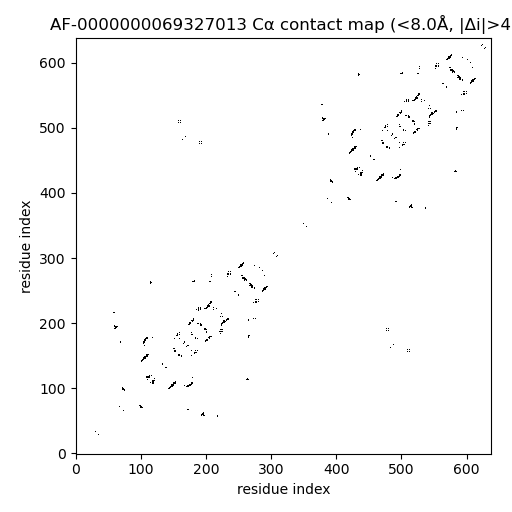 C 1
ATOM 3883 O O . GLY B 1 166 ? 8.188 12.141 7.512 1 95.06 166 GLY B O 1
ATOM 3884 N N . THR B 1 167 ? 6.617 11.18 6.312 1 93.81 167 THR B N 1
ATOM 3885 C CA . THR B 1 167 ? 6.609 12.273 5.34 1 93.81 167 THR B CA 1
ATOM 3886 C C . THR B 1 167 ? 5.547 13.305 5.695 1 93.81 167 THR B C 1
ATOM 3888 O O . THR B 1 167 ? 5.703 14.492 5.395 1 93.81 167 THR B O 1
ATOM 3891 N N . GLY B 1 168 ? 4.531 12.867 6.316 1 88.88 168 GLY B N 1
ATOM 3892 C CA . GLY B 1 168 ? 3.455 13.781 6.688 1 88.88 168 GLY B CA 1
ATOM 3893 C C . GLY B 1 168 ? 3.74 14.547 7.961 1 88.88 168 GLY B C 1
ATOM 3894 O O . GLY B 1 168 ? 3.77 15.781 7.953 1 88.88 168 GLY B O 1
ATOM 3895 N N . ARG B 1 169 ? 3.969 13.844 8.984 1 87.38 169 ARG B N 1
ATOM 3896 C CA . ARG B 1 169 ? 4.188 14.438 10.297 1 87.38 169 ARG B CA 1
ATOM 3897 C C . ARG B 1 169 ? 5.625 14.93 10.438 1 87.38 169 ARG B C 1
ATOM 3899 O O . ARG B 1 169 ? 5.855 16.047 10.914 1 87.38 169 ARG B O 1
ATOM 3906 N N . ASP B 1 170 ? 6.539 14.156 9.898 1 92.06 170 ASP B N 1
ATOM 3907 C CA . ASP B 1 170 ? 7.941 14.438 10.172 1 92.06 170 ASP B CA 1
ATOM 3908 C C . ASP B 1 170 ? 8.609 15.141 8.992 1 92.06 170 ASP B C 1
ATOM 3910 O O . ASP B 1 170 ? 9.742 15.602 9.094 1 92.06 170 ASP B O 1
ATOM 3914 N N . CYS B 1 171 ? 7.965 15.227 7.875 1 94 171 CYS B N 1
ATOM 3915 C CA . CYS B 1 171 ? 8.461 15.898 6.68 1 94 171 CYS B CA 1
ATOM 3916 C C . CYS B 1 171 ? 9.82 15.344 6.273 1 94 171 CYS B C 1
ATOM 3918 O O . CYS B 1 171 ? 10.758 16.109 6.035 1 94 171 CYS B O 1
ATOM 3920 N N . GLY B 1 172 ? 9.891 14.062 6.207 1 96.75 172 GLY B N 1
ATOM 3921 C CA . GLY B 1 172 ? 11.141 13.414 5.824 1 96.75 172 GLY B CA 1
ATOM 3922 C C . GLY B 1 172 ? 11.547 13.703 4.391 1 96.75 172 GLY B C 1
ATOM 3923 O O . GLY B 1 172 ? 10.695 13.953 3.537 1 96.75 172 GLY B O 1
ATOM 3924 N N . HIS B 1 173 ? 12.898 13.633 4.141 1 96.81 173 HIS B N 1
ATOM 3925 C CA . HIS B 1 173 ? 13.43 13.977 2.826 1 96.81 173 HIS B CA 1
ATOM 3926 C C . HIS B 1 173 ? 13.844 12.734 2.051 1 96.81 173 HIS B C 1
ATOM 3928 O O . HIS B 1 173 ? 13.945 12.766 0.823 1 96.81 173 HIS B O 1
ATOM 3934 N N . VAL B 1 174 ? 14.125 11.648 2.789 1 97.44 174 VAL B N 1
ATOM 3935 C CA . VAL B 1 174 ? 14.562 10.391 2.193 1 97.44 174 VAL B CA 1
ATOM 3936 C C . VAL B 1 174 ? 14.094 9.219 3.057 1 97.44 174 VAL B C 1
ATOM 3938 O O . VAL B 1 174 ? 14 9.344 4.277 1 97.44 174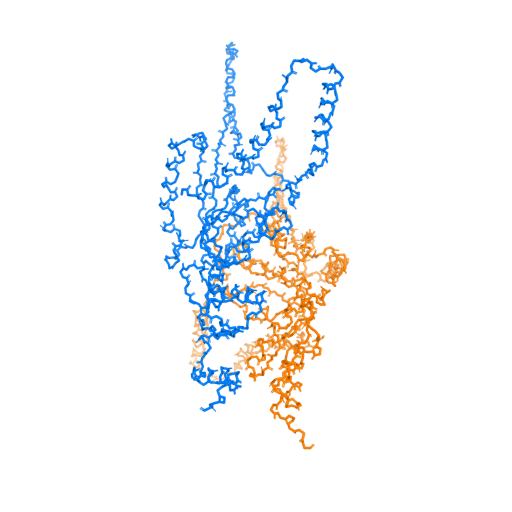 VAL B O 1
ATOM 3941 N N . ILE B 1 175 ? 13.734 8.133 2.42 1 98.25 175 ILE B N 1
ATOM 3942 C CA . ILE B 1 175 ? 13.344 6.93 3.135 1 98.25 175 ILE B CA 1
ATOM 3943 C C . ILE B 1 175 ? 14.414 5.855 2.977 1 98.25 175 ILE B C 1
ATOM 3945 O O . ILE B 1 175 ? 14.828 5.543 1.858 1 98.25 175 ILE B O 1
ATOM 3949 N N . LEU B 1 176 ? 14.938 5.363 4.055 1 97.88 176 LEU B N 1
ATOM 3950 C CA . LEU B 1 176 ? 15.828 4.207 4.086 1 97.88 176 LEU B CA 1
ATOM 3951 C C . LEU B 1 176 ? 15.07 2.953 4.504 1 97.88 176 LEU B C 1
ATOM 3953 O O . LEU B 1 176 ? 14.414 2.938 5.547 1 97.88 176 LEU B O 1
ATOM 3957 N N . GLY B 1 177 ? 15.133 1.973 3.74 1 95.88 177 GLY B N 1
ATOM 3958 C CA . GLY B 1 177 ? 14.281 0.807 3.891 1 95.88 177 GLY B CA 1
ATOM 3959 C C . GLY B 1 177 ? 13.055 0.852 3 1 95.88 177 GLY B C 1
ATOM 3960 O O . GLY B 1 177 ? 12.984 1.649 2.062 1 95.88 177 GLY B O 1
ATOM 3961 N N . PRO B 1 178 ? 12.109 -0.049 3.334 1 96.75 178 PRO B N 1
ATOM 3962 C CA . PRO B 1 178 ? 12.039 -1.214 4.219 1 96.75 178 PRO B CA 1
ATOM 3963 C C . PRO B 1 178 ? 12.984 -2.338 3.789 1 96.75 178 PRO B C 1
ATOM 3965 O O . PRO B 1 178 ? 13.508 -2.314 2.672 1 96.75 178 PRO B O 1
ATOM 3968 N N . ALA B 1 179 ? 13.195 -3.281 4.707 1 93.88 179 ALA B N 1
ATOM 3969 C CA . ALA B 1 179 ? 14.125 -4.375 4.445 1 93.88 179 ALA B CA 1
ATOM 3970 C C . ALA B 1 179 ? 13.391 -5.609 3.924 1 93.88 179 ALA B C 1
ATOM 3972 O O . ALA B 1 179 ? 14 -6.48 3.299 1 93.88 179 ALA B O 1
ATOM 3973 N N . CYS B 1 180 ? 12.133 -5.715 4.199 1 93.69 180 CYS B N 1
ATOM 3974 C CA . CYS B 1 180 ? 11.336 -6.848 3.754 1 93.69 180 CYS B CA 1
ATOM 3975 C C . CYS B 1 180 ? 10.617 -6.531 2.443 1 93.69 180 CYS B C 1
ATOM 3977 O O . CYS B 1 180 ? 10.055 -5.449 2.287 1 93.69 180 CYS B O 1
ATOM 3979 N N . ASP B 1 181 ? 10.547 -7.48 1.514 1 92.56 181 ASP B N 1
ATOM 3980 C CA . ASP B 1 181 ? 10.039 -7.23 0.167 1 92.56 181 ASP B CA 1
ATOM 3981 C C . ASP B 1 181 ? 8.562 -6.855 0.195 1 92.56 181 ASP B C 1
ATOM 3983 O O . ASP B 1 181 ? 8.133 -5.949 -0.52 1 92.56 181 ASP B O 1
ATOM 3987 N N . LEU B 1 182 ? 7.816 -7.543 0.974 1 91.19 182 LEU B N 1
ATOM 3988 C CA . LEU B 1 182 ? 6.383 -7.273 1.023 1 91.19 182 LEU B CA 1
ATOM 3989 C C . LEU B 1 182 ? 6.109 -5.883 1.593 1 91.19 182 LEU B C 1
ATOM 3991 O O . LEU B 1 182 ? 5.125 -5.242 1.229 1 91.19 182 LEU B O 1
ATOM 3995 N N . SER B 1 183 ? 6.984 -5.398 2.469 1 95 183 SER B N 1
ATOM 3996 C CA . SER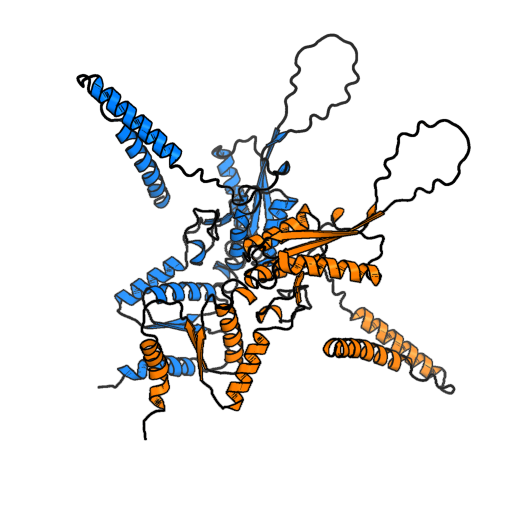 B 1 183 ? 6.879 -4.055 3.029 1 95 183 SER B CA 1
ATOM 3997 C C . SER B 1 183 ? 7.426 -3.01 2.062 1 95 183 SER B C 1
ATOM 3999 O O . SER B 1 183 ? 6.91 -1.893 1.994 1 95 183 SER B O 1
ATOM 4001 N N . LEU B 1 184 ? 8.398 -3.395 1.343 1 95.81 184 LEU B N 1
ATOM 4002 C CA . LEU B 1 184 ? 9.086 -2.479 0.436 1 95.81 184 LEU B CA 1
ATOM 4003 C C . LEU B 1 184 ? 8.18 -2.088 -0.726 1 95.81 184 LEU B C 1
ATOM 4005 O O . LEU B 1 184 ? 8.164 -0.928 -1.146 1 95.81 184 LEU B O 1
ATOM 4009 N N . ALA B 1 185 ? 7.41 -3.014 -1.206 1 94.88 185 ALA B N 1
ATOM 4010 C CA . ALA B 1 185 ? 6.641 -2.83 -2.436 1 94.88 185 ALA B CA 1
ATOM 4011 C C . ALA B 1 185 ? 5.684 -1.65 -2.309 1 94.88 185 ALA B C 1
ATOM 4013 O O . ALA B 1 185 ? 5.75 -0.7 -3.092 1 94.88 185 ALA B O 1
ATOM 4014 N N . PRO B 1 186 ? 4.871 -1.605 -1.292 1 95.88 186 PRO B N 1
ATOM 4015 C CA . PRO B 1 186 ? 3.934 -0.481 -1.216 1 95.88 186 PRO B CA 1
ATOM 4016 C C . PRO B 1 186 ? 4.629 0.848 -0.931 1 95.88 186 PRO B C 1
ATOM 4018 O O . PRO B 1 186 ? 4.219 1.888 -1.453 1 95.88 186 PRO B O 1
ATOM 4021 N N . VAL B 1 187 ? 5.609 0.853 -0.14 1 97.25 187 VAL B N 1
ATOM 4022 C CA . VAL B 1 187 ? 6.332 2.08 0.181 1 97.25 187 VAL B CA 1
ATOM 4023 C C . VAL B 1 187 ? 6.992 2.633 -1.078 1 97.25 187 VAL B C 1
ATOM 4025 O O . VAL B 1 187 ? 6.902 3.83 -1.359 1 97.25 187 VAL B O 1
ATOM 4028 N N . ALA B 1 188 ? 7.648 1.761 -1.839 1 96.19 188 ALA B N 1
ATOM 4029 C CA . ALA B 1 188 ? 8.328 2.164 -3.066 1 96.19 188 ALA B CA 1
ATOM 4030 C C . ALA B 1 188 ? 7.332 2.646 -4.113 1 96.19 188 ALA B C 1
ATOM 4032 O O . ALA B 1 188 ? 7.641 3.537 -4.91 1 96.19 188 ALA B O 1
ATOM 4033 N N . ARG B 1 189 ? 6.16 2.082 -4.105 1 94.44 189 ARG B N 1
ATOM 4034 C CA . ARG B 1 189 ? 5.133 2.475 -5.066 1 94.44 189 ARG B CA 1
ATOM 4035 C C . ARG B 1 189 ? 4.648 3.895 -4.793 1 94.44 189 ARG B C 1
ATOM 4037 O O . ARG B 1 189 ? 4.391 4.656 -5.73 1 94.44 189 ARG B O 1
ATOM 4044 N N . ILE B 1 190 ? 4.512 4.277 -3.525 1 95.62 190 ILE B N 1
ATOM 4045 C CA . ILE B 1 190 ? 3.912 5.57 -3.223 1 95.62 190 ILE B CA 1
ATOM 4046 C C . ILE B 1 190 ? 4.996 6.648 -3.193 1 95.62 190 ILE B C 1
ATOM 4048 O O . ILE B 1 190 ? 4.691 7.844 -3.223 1 95.62 190 ILE B O 1
ATOM 4052 N N . GLY B 1 191 ? 6.289 6.223 -3.205 1 94.88 191 GLY B N 1
ATOM 4053 C CA . GLY B 1 191 ? 7.391 7.168 -3.131 1 94.88 191 GLY B CA 1
ATOM 4054 C C . GLY B 1 191 ? 7.332 8.242 -4.203 1 94.88 191 GLY B C 1
ATOM 4055 O O . GLY B 1 191 ? 7.625 9.406 -3.938 1 94.88 191 GLY B O 1
ATOM 4056 N N . ARG B 1 192 ? 6.859 7.906 -5.375 1 92.56 192 ARG B N 1
ATOM 4057 C CA . ARG B 1 192 ? 6.84 8.82 -6.512 1 92.56 192 ARG B CA 1
ATOM 4058 C C . ARG B 1 192 ? 5.73 9.859 -6.359 1 92.56 192 ARG B C 1
ATOM 4060 O O . ARG B 1 192 ? 5.762 10.906 -7.008 1 92.56 192 ARG B O 1
ATOM 4067 N N . PHE B 1 193 ? 4.793 9.609 -5.441 1 92.12 193 PHE B N 1
ATOM 4068 C CA . PHE B 1 193 ? 3.645 10.492 -5.32 1 92.12 193 PHE B CA 1
ATOM 4069 C C . PHE B 1 193 ? 3.711 11.297 -4.023 1 92.12 193 PHE B C 1
ATOM 4071 O O . PHE B 1 193 ? 2.805 12.07 -3.719 1 92.12 193 PHE B O 1
ATOM 4078 N N . ILE B 1 194 ? 4.75 11.008 -3.258 1 92 194 ILE B N 1
ATOM 4079 C CA . ILE B 1 194 ? 4.941 11.781 -2.035 1 92 194 ILE B CA 1
ATOM 4080 C C . ILE B 1 194 ? 5.559 13.133 -2.371 1 92 194 ILE B C 1
ATOM 4082 O O . ILE B 1 194 ? 6.566 13.203 -3.078 1 92 194 ILE B O 1
ATOM 4086 N N . TYR B 1 195 ? 4.977 14.219 -1.887 1 88.81 195 TYR B N 1
ATOM 4087 C CA . TYR B 1 195 ? 5.375 15.578 -2.217 1 88.81 195 TYR B CA 1
ATOM 4088 C C . TYR B 1 195 ? 5.195 15.859 -3.705 1 88.81 195 TYR B C 1
ATOM 4090 O O . TYR B 1 195 ? 4.406 15.188 -4.375 1 88.81 195 TYR B O 1
ATOM 4098 N N . ASN B 1 196 ? 5.695 16.859 -4.238 1 83.56 196 ASN B N 1
ATOM 4099 C CA . ASN B 1 196 ? 5.555 17.219 -5.645 1 83.56 196 ASN B CA 1
ATOM 4100 C C . ASN B 1 196 ? 6.512 16.422 -6.527 1 83.56 196 ASN B C 1
ATOM 4102 O O . ASN B 1 196 ? 6.156 16.047 -7.645 1 83.56 196 ASN B O 1
ATOM 4106 N N . ASP B 1 197 ? 7.656 16.109 -5.984 1 83 197 ASP B N 1
ATOM 4107 C CA . ASP B 1 197 ? 8.695 15.516 -6.816 1 83 197 ASP B CA 1
ATOM 4108 C C . ASP B 1 197 ? 8.977 14.078 -6.387 1 83 197 ASP B C 1
ATOM 4110 O O . ASP B 1 197 ? 9.883 13.43 -6.922 1 83 197 ASP B O 1
ATOM 4114 N N . GLY B 1 198 ? 8.258 13.594 -5.449 1 90.62 198 GLY B N 1
ATOM 4115 C CA . GLY B 1 198 ? 8.539 12.258 -4.949 1 90.62 198 GLY B CA 1
ATOM 4116 C C . GLY B 1 198 ? 9.594 12.234 -3.857 1 90.62 198 GLY B C 1
ATOM 4117 O O . GLY B 1 198 ? 10.164 13.273 -3.521 1 90.62 198 GLY B O 1
ATOM 4118 N N . ILE B 1 199 ? 9.773 11.141 -3.279 1 94.31 199 ILE B N 1
ATOM 4119 C CA . ILE B 1 199 ? 10.773 10.938 -2.238 1 94.31 199 ILE B CA 1
ATOM 4120 C C . ILE B 1 199 ? 11.609 9.703 -2.568 1 94.31 199 ILE B C 1
ATOM 4122 O O . ILE B 1 199 ? 11.07 8.648 -2.908 1 94.31 199 ILE B O 1
ATOM 4126 N N . PRO B 1 200 ? 12.922 9.836 -2.588 1 95.44 200 PRO B N 1
ATOM 4127 C CA . PRO B 1 200 ? 13.75 8.664 -2.857 1 95.44 200 PRO B CA 1
ATOM 4128 C C . PRO B 1 200 ? 13.633 7.594 -1.773 1 95.44 200 PRO B C 1
ATOM 4130 O O . PRO B 1 200 ? 13.578 7.922 -0.585 1 95.44 200 PRO B O 1
ATOM 4133 N N . VAL B 1 201 ? 13.5 6.379 -2.205 1 97.31 201 VAL B N 1
ATOM 4134 C CA . VAL B 1 201 ? 13.484 5.211 -1.331 1 97.31 201 VAL B CA 1
ATOM 4135 C C . VAL B 1 201 ? 14.734 4.367 -1.573 1 97.31 201 VAL B C 1
ATOM 4137 O O . VAL B 1 201 ? 14.93 3.83 -2.666 1 97.31 201 VAL B O 1
ATOM 4140 N N . ILE B 1 202 ? 15.609 4.277 -0.558 1 96.31 202 ILE B N 1
ATOM 4141 C CA . ILE B 1 202 ? 16.875 3.562 -0.679 1 96.31 202 ILE B CA 1
ATOM 4142 C C . ILE B 1 202 ? 16.844 2.307 0.188 1 96.31 202 ILE B C 1
ATOM 4144 O O . ILE B 1 202 ? 16.5 2.369 1.37 1 96.31 202 ILE B O 1
ATOM 4148 N N . THR B 1 203 ? 17.125 1.228 -0.393 1 95.06 203 THR B N 1
ATOM 4149 C CA . THR B 1 203 ? 17.109 -0.01 0.38 1 95.06 203 THR B CA 1
ATOM 4150 C C . THR B 1 203 ? 18.203 -0.962 -0.097 1 95.06 203 THR B C 1
ATOM 4152 O O . THR B 1 203 ? 18.625 -0.909 -1.257 1 95.06 203 THR B O 1
ATOM 4155 N N . GLY B 1 204 ? 18.75 -1.702 0.847 1 89.94 204 GLY B N 1
ATOM 4156 C CA . GLY B 1 204 ? 19.656 -2.783 0.494 1 89.94 204 GLY B CA 1
ATOM 4157 C C . GLY B 1 204 ? 18.938 -4.062 0.11 1 89.94 204 GLY B C 1
ATOM 4158 O O . GLY B 1 204 ? 19.578 -5.039 -0.299 1 89.94 204 GLY B O 1
ATOM 4159 N N . ALA B 1 205 ? 17.656 -4.016 0.207 1 90.81 205 ALA B N 1
ATOM 4160 C CA . ALA B 1 205 ? 16.828 -5.191 -0.058 1 90.81 205 ALA B CA 1
ATOM 4161 C C . ALA B 1 205 ? 16.172 -5.105 -1.435 1 90.81 205 ALA B C 1
ATOM 4163 O O . ALA B 1 205 ? 16.797 -4.652 -2.396 1 90.81 205 ALA B O 1
ATOM 4164 N N . GLY B 1 206 ? 14.953 -5.711 -1.559 1 89.94 206 GLY B N 1
ATOM 4165 C CA . GLY B 1 206 ? 14.305 -5.754 -2.863 1 89.94 206 GLY B CA 1
ATOM 4166 C C . GLY B 1 206 ? 14.812 -6.883 -3.74 1 89.94 206 GLY B C 1
ATOM 4167 O O . GLY B 1 206 ? 15.391 -6.641 -4.805 1 89.94 206 GLY B O 1
ATOM 4168 N N . TYR B 1 207 ? 14.484 -8.016 -3.391 1 88.12 207 TYR B N 1
ATOM 4169 C CA . TYR B 1 207 ? 15.086 -9.195 -4 1 88.12 207 TYR B CA 1
ATOM 4170 C C . TYR B 1 207 ? 14.242 -9.688 -5.172 1 88.12 207 TYR B C 1
ATOM 4172 O O . TYR B 1 207 ? 14.758 -10.367 -6.066 1 88.12 207 TYR B O 1
ATOM 4180 N N . THR B 1 208 ? 13.055 -9.383 -5.145 1 87.75 208 THR B N 1
ATOM 4181 C CA . THR B 1 208 ? 12.141 -9.875 -6.168 1 87.75 208 THR B CA 1
ATOM 4182 C C . THR B 1 208 ? 12.375 -9.156 -7.492 1 87.75 208 THR B C 1
ATOM 4184 O O . THR B 1 208 ? 12.812 -8.008 -7.512 1 87.75 208 THR B O 1
ATOM 4187 N N . PHE B 1 209 ? 12.07 -9.766 -8.57 1 84.5 209 PHE B N 1
ATOM 4188 C CA . PHE B 1 209 ? 12.398 -9.289 -9.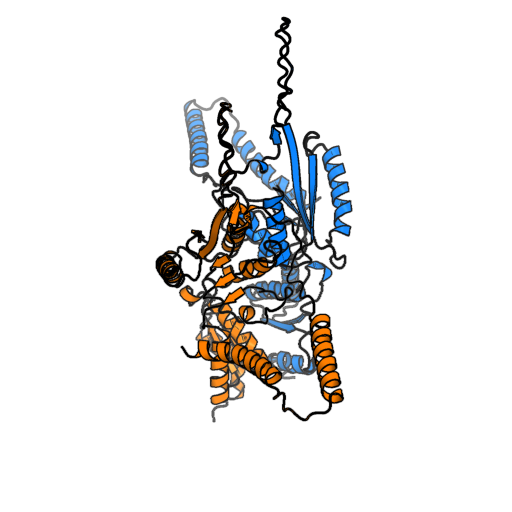906 1 84.5 209 PHE B CA 1
ATOM 4189 C C . PHE B 1 209 ? 11.648 -8 -10.227 1 84.5 209 PHE B C 1
ATOM 4191 O O . PHE B 1 209 ? 12.094 -7.199 -11.047 1 84.5 209 PHE B O 1
ATOM 4198 N N . ASP B 1 210 ? 10.562 -7.734 -9.602 1 84.88 210 ASP B N 1
ATOM 4199 C CA . ASP B 1 210 ? 9.758 -6.543 -9.867 1 84.88 210 ASP B CA 1
ATOM 4200 C C . ASP B 1 210 ? 10.547 -5.27 -9.57 1 84.88 210 ASP B C 1
ATOM 4202 O O . ASP B 1 210 ? 10.359 -4.25 -10.242 1 84.88 210 ASP B O 1
ATOM 4206 N N . PHE B 1 211 ? 11.43 -5.371 -8.641 1 88.44 211 PHE B N 1
ATOM 4207 C CA . PHE B 1 211 ? 12.156 -4.195 -8.18 1 88.44 211 PHE B CA 1
ATOM 4208 C C . PHE B 1 211 ? 13.297 -3.855 -9.125 1 88.44 211 PHE B C 1
ATOM 4210 O O . PHE B 1 211 ? 13.914 -2.797 -9.008 1 88.44 211 PHE B O 1
ATOM 4217 N N . GLU B 1 212 ? 13.531 -4.734 -10.07 1 79.75 212 GLU B N 1
ATOM 4218 C CA . GLU B 1 212 ? 14.664 -4.551 -10.977 1 79.75 212 GLU B CA 1
ATOM 4219 C C . GLU B 1 212 ? 14.195 -4.02 -12.328 1 79.75 212 GLU B C 1
ATOM 4221 O O . GLU B 1 212 ? 15.016 -3.693 -13.188 1 79.75 212 GLU B O 1
ATOM 4226 N N . GLN B 1 213 ? 12.953 -3.898 -12.5 1 80.88 213 GLN B N 1
ATOM 4227 C CA . GLN B 1 213 ? 12.406 -3.416 -13.766 1 80.88 213 GLN B CA 1
AT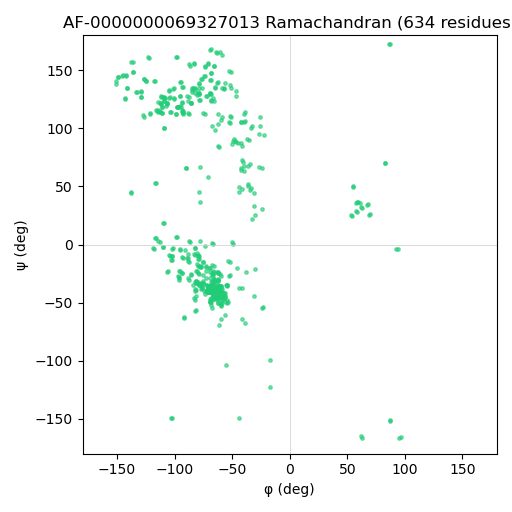OM 4228 C C . GLN B 1 213 ? 12.742 -1.942 -13.977 1 80.88 213 GLN B C 1
ATOM 4230 O O . GLN B 1 213 ? 13.234 -1.273 -13.07 1 80.88 213 GLN B O 1
ATOM 4235 N N . ASN B 1 214 ? 12.5 -1.521 -15.203 1 79.25 214 ASN B N 1
ATOM 4236 C CA . ASN B 1 214 ? 12.781 -0.132 -15.547 1 79.25 214 ASN B CA 1
ATOM 4237 C C . ASN B 1 214 ? 12.031 0.833 -14.633 1 79.25 214 ASN B C 1
ATOM 4239 O O . ASN B 1 214 ? 10.844 0.64 -14.359 1 79.25 214 ASN B O 1
ATOM 4243 N N . LYS B 1 215 ? 12.844 1.843 -14.188 1 83.25 215 LYS B N 1
ATOM 4244 C CA . LYS B 1 215 ? 12.281 2.799 -13.234 1 83.25 215 LYS B CA 1
ATOM 4245 C C . LYS B 1 215 ? 12.711 4.223 -13.57 1 83.25 215 LYS B C 1
ATOM 4247 O O . LYS B 1 215 ? 12.984 5.023 -12.672 1 83.25 215 LYS B O 1
ATOM 4252 N N . THR B 1 216 ? 12.648 4.617 -14.781 1 78.19 216 THR B N 1
ATOM 4253 C CA . THR B 1 216 ? 13.203 5.898 -15.203 1 78.19 216 THR B CA 1
ATOM 4254 C C . THR B 1 216 ? 12.102 6.934 -15.398 1 78.19 216 THR B C 1
ATOM 4256 O O . THR B 1 216 ? 12.375 8.125 -15.523 1 78.19 216 THR B O 1
ATOM 4259 N N . ARG B 1 217 ? 10.883 6.449 -15.438 1 84.5 217 ARG B N 1
ATOM 4260 C CA . ARG B 1 217 ? 9.766 7.367 -15.656 1 84.5 217 ARG B CA 1
ATOM 4261 C C . ARG B 1 217 ? 8.766 7.293 -14.508 1 84.5 217 ARG B C 1
ATOM 4263 O O . ARG B 1 217 ? 8.68 6.277 -13.82 1 84.5 217 ARG B O 1
ATOM 4270 N N . CYS B 1 218 ? 7.973 8.258 -14.367 1 84.12 218 CYS B N 1
ATOM 4271 C CA . CYS B 1 218 ? 6.949 8.336 -13.328 1 84.12 218 CYS B CA 1
ATOM 4272 C C . CYS B 1 218 ? 5.926 7.223 -13.492 1 84.12 218 CYS B C 1
ATOM 4274 O O . CYS B 1 218 ? 5.309 6.793 -12.516 1 84.12 218 CYS B O 1
ATOM 4276 N N . GLU B 1 219 ? 5.809 6.734 -14.664 1 82.12 219 GLU B N 1
ATOM 4277 C CA . GLU B 1 219 ? 4.812 5.703 -14.945 1 82.12 219 GLU B CA 1
ATOM 4278 C C . GLU B 1 219 ? 5.293 4.332 -14.484 1 82.12 219 GLU B C 1
ATOM 4280 O O . GLU B 1 219 ? 4.492 3.406 -14.336 1 82.12 219 GLU B O 1
ATOM 4285 N N . ASP B 1 220 ? 6.57 4.312 -14.172 1 86.88 220 ASP B N 1
ATOM 4286 C CA . ASP B 1 220 ? 7.113 3.045 -13.703 1 86.88 220 ASP B CA 1
ATOM 4287 C C . ASP B 1 220 ? 6.754 2.801 -12.234 1 86.88 220 ASP B C 1
ATOM 4289 O O . ASP B 1 220 ? 6.793 3.723 -11.422 1 86.88 220 ASP B O 1
ATOM 4293 N N . GLU B 1 221 ? 6.41 1.641 -11.922 1 88.12 221 GLU B N 1
ATOM 4294 C CA . GLU B 1 221 ? 5.852 1.279 -10.625 1 88.12 221 GLU B CA 1
ATOM 4295 C C . GLU B 1 221 ? 6.793 1.675 -9.484 1 88.12 221 GLU B C 1
ATOM 4297 O O . GLU B 1 221 ? 6.348 2.158 -8.445 1 88.12 221 GLU B O 1
ATOM 4302 N N . PHE B 1 222 ? 8.039 1.463 -9.648 1 92.81 222 PHE B N 1
ATOM 4303 C CA . PHE B 1 222 ? 9 1.704 -8.578 1 92.81 222 PHE B CA 1
ATOM 4304 C C . PHE B 1 222 ? 9.984 2.799 -8.969 1 92.81 222 PHE B C 1
ATOM 4306 O O . PHE B 1 222 ? 11.188 2.65 -8.781 1 92.81 222 PHE B O 1
ATOM 4313 N N . TYR B 1 223 ? 9.25 3.9 -9.367 1 88.69 223 TYR B N 1
ATOM 4314 C CA . TYR B 1 223 ? 10.016 5.094 -9.703 1 88.69 223 TYR B CA 1
ATOM 4315 C C . TYR B 1 223 ? 10.719 5.66 -8.477 1 88.69 223 TYR B C 1
ATOM 4317 O O . TYR B 1 223 ? 10.156 5.68 -7.383 1 88.69 223 TYR B O 1
ATOM 4325 N N . LEU B 1 224 ? 11.938 5.887 -8.32 1 92.44 224 LEU B N 1
ATOM 4326 C CA . LEU B 1 224 ? 12.773 6.543 -7.324 1 92.44 224 LEU B CA 1
ATOM 4327 C C . LEU B 1 224 ? 13.312 5.527 -6.32 1 92.44 224 LEU B C 1
ATOM 4329 O O . LEU B 1 224 ? 13.93 5.906 -5.324 1 92.44 224 LEU B O 1
ATOM 4333 N N . LEU B 1 225 ? 12.852 4.23 -6.48 1 94.5 225 LEU B N 1
ATOM 4334 C CA . LEU B 1 225 ? 13.461 3.191 -5.66 1 94.5 225 LEU B CA 1
ATOM 4335 C C . LEU B 1 225 ? 14.914 2.953 -6.074 1 94.5 225 LEU B C 1
ATOM 4337 O O . LEU B 1 225 ? 15.195 2.744 -7.254 1 94.5 225 LEU B O 1
ATOM 4341 N N . ILE B 1 226 ? 15.781 3.064 -5.164 1 92.31 226 ILE B N 1
ATOM 4342 C CA . ILE B 1 226 ? 17.188 2.795 -5.391 1 92.31 226 ILE B CA 1
ATOM 4343 C C . ILE B 1 226 ? 17.625 1.585 -4.566 1 92.31 226 ILE B C 1
ATOM 4345 O O . ILE B 1 226 ? 17.594 1.619 -3.332 1 92.31 226 ILE B O 1
ATOM 4349 N N . ARG B 1 227 ? 17.969 0.572 -5.191 1 91.31 227 ARG B N 1
ATOM 4350 C CA . ARG B 1 227 ? 18.453 -0.629 -4.523 1 91.31 227 ARG B CA 1
ATOM 4351 C C . ARG B 1 227 ? 19.984 -0.635 -4.457 1 91.31 227 ARG B C 1
ATOM 4353 O O . ARG B 1 227 ? 20.656 -0.467 -5.477 1 91.31 227 ARG B O 1
ATOM 4360 N N . THR B 1 228 ? 20.438 -0.821 -3.316 1 87.25 228 THR B N 1
ATOM 4361 C CA . THR B 1 228 ? 21.891 -0.84 -3.139 1 87.25 228 THR B CA 1
ATOM 4362 C C . THR B 1 228 ? 22.391 -2.27 -2.965 1 87.25 228 THR B C 1
ATOM 4364 O O . THR B 1 228 ? 23.594 -2.523 -3.041 1 87.25 228 THR B O 1
ATOM 4367 N N . GLY B 1 229 ? 21.469 -3.174 -2.801 1 81.44 229 GLY B N 1
ATOM 4368 C CA . GLY B 1 229 ? 21.875 -4.559 -2.602 1 81.44 229 GLY B CA 1
ATOM 4369 C C . GLY B 1 229 ? 22.156 -5.289 -3.9 1 81.44 229 GLY B C 1
ATOM 4370 O O . GLY B 1 229 ? 21.562 -4.988 -4.934 1 81.44 229 GLY B O 1
ATOM 4371 N N . TRP B 1 230 ? 22.969 -6.332 -3.77 1 74.56 230 TRP B N 1
ATOM 4372 C CA . TRP B 1 230 ? 23.391 -7.086 -4.941 1 74.56 230 TRP B CA 1
ATOM 4373 C C . TRP B 1 230 ? 22.531 -8.328 -5.141 1 74.56 230 TRP B C 1
ATOM 4375 O O . TRP B 1 230 ? 22.359 -8.797 -6.266 1 74.56 230 TRP B O 1
ATOM 4385 N N . LEU B 1 231 ? 22.047 -8.766 -4.102 1 79.69 231 LEU B N 1
ATOM 4386 C CA . LEU B 1 231 ? 21.281 -10.008 -4.18 1 79.69 231 LEU B CA 1
ATOM 4387 C C . LEU B 1 231 ? 19.938 -9.781 -4.855 1 79.69 231 LEU B C 1
ATOM 4389 O O . LEU B 1 231 ? 19.266 -8.781 -4.586 1 79.69 231 LEU B O 1
ATOM 4393 N N . SER B 1 232 ? 19.656 -10.602 -5.867 1 84.69 232 SER B N 1
ATOM 4394 C CA . SER B 1 232 ? 18.375 -10.57 -6.582 1 84.69 232 SER B CA 1
ATOM 4395 C C . SER B 1 232 ? 17.906 -11.977 -6.934 1 84.69 232 SER B C 1
ATOM 4397 O O . SER B 1 232 ? 18.719 -12.828 -7.328 1 84.69 232 SER B O 1
ATOM 4399 N N . PHE B 1 233 ? 16.688 -12.188 -6.699 1 86 233 PHE B N 1
ATOM 4400 C CA . PHE B 1 233 ? 16.125 -13.492 -7.051 1 86 233 PHE B CA 1
ATOM 4401 C C . PHE B 1 233 ? 16.203 -13.727 -8.555 1 86 233 PHE B C 1
ATOM 4403 O O . PHE B 1 233 ? 16.297 -14.867 -9.008 1 86 233 PHE B O 1
ATOM 4410 N N . GLN B 1 234 ? 16.266 -12.641 -9.258 1 84.19 234 GLN B N 1
ATOM 4411 C CA . GLN B 1 234 ? 16.406 -12.742 -10.711 1 84.19 234 GLN B CA 1
ATOM 4412 C C . GLN B 1 234 ? 17.766 -13.336 -11.086 1 84.19 234 GLN B C 1
ATOM 4414 O O . GLN B 1 234 ? 17.844 -14.172 -11.984 1 84.19 234 GLN B O 1
ATOM 4419 N N . ARG B 1 235 ? 18.75 -12.852 -10.438 1 80 235 ARG B N 1
ATOM 4420 C CA . ARG B 1 235 ? 20.094 -13.375 -10.703 1 80 235 ARG B CA 1
ATOM 4421 C C . ARG B 1 235 ? 20.188 -14.852 -10.344 1 80 235 ARG B C 1
ATOM 4423 O O . ARG B 1 235 ? 20.828 -15.625 -11.055 1 80 235 ARG B O 1
ATOM 4430 N N . ILE B 1 236 ? 19.531 -15.195 -9.273 1 82.88 236 ILE B N 1
ATOM 4431 C CA . ILE B 1 236 ? 19.484 -16.594 -8.883 1 82.88 236 ILE B CA 1
ATOM 4432 C C . ILE B 1 236 ? 18.766 -17.422 -9.945 1 82.88 236 ILE B C 1
ATOM 4434 O O . ILE B 1 236 ? 19.188 -18.516 -10.297 1 82.88 236 ILE B O 1
ATOM 4438 N N . ALA B 1 237 ? 17.688 -16.859 -10.453 1 85.56 237 ALA B N 1
ATOM 4439 C CA . ALA B 1 237 ? 16.922 -17.531 -11.5 1 85.56 237 ALA B CA 1
ATOM 4440 C C . ALA B 1 237 ? 17.766 -17.766 -12.75 1 85.56 237 ALA B C 1
ATOM 4442 O O . ALA B 1 237 ? 17.766 -18.859 -13.32 1 85.56 237 ALA B O 1
ATOM 4443 N N . TYR B 1 238 ? 18.594 -16.797 -13.117 1 85.88 238 TYR B N 1
ATOM 4444 C CA . TYR B 1 238 ? 19.438 -16.922 -14.289 1 85.88 238 TYR B CA 1
ATOM 4445 C C . TYR B 1 238 ? 20.531 -17.969 -14.062 1 85.88 238 TYR B C 1
ATOM 4447 O O . TYR B 1 238 ? 20.859 -18.719 -14.984 1 85.88 238 TYR B O 1
ATOM 4455 N N . PHE B 1 239 ? 21.031 -18.047 -12.914 1 86.75 239 PHE B N 1
ATOM 4456 C CA . PHE B 1 239 ? 22.016 -19.078 -12.578 1 86.75 239 PHE B CA 1
ATOM 4457 C C . PHE B 1 239 ? 21.422 -20.469 -12.734 1 86.75 239 PHE B C 1
ATOM 4459 O O . PHE B 1 239 ? 22.062 -21.359 -13.297 1 86.75 239 PHE B O 1
ATOM 4466 N N . MET B 1 240 ? 20.219 -20.562 -12.266 1 85.38 240 MET B N 1
ATOM 4467 C CA . MET B 1 240 ? 19.547 -21.859 -12.352 1 85.38 240 MET B CA 1
ATOM 4468 C C . MET B 1 240 ? 19.266 -22.234 -13.805 1 85.38 240 MET B C 1
ATOM 4470 O O . MET B 1 240 ? 19.453 -23.391 -14.195 1 85.38 240 MET B O 1
ATOM 4474 N N . ILE B 1 241 ? 18.844 -21.297 -14.562 1 88.19 241 ILE B N 1
ATOM 4475 C CA . ILE B 1 241 ? 18.562 -21.531 -15.977 1 88.19 241 ILE B CA 1
ATOM 4476 C C . ILE B 1 241 ? 19.844 -21.969 -16.688 1 88.19 241 ILE B C 1
ATOM 4478 O O . ILE B 1 241 ? 19.828 -22.906 -17.484 1 88.19 241 ILE B O 1
ATOM 4482 N N . ASP B 1 242 ? 20.953 -21.25 -16.344 1 88.31 242 ASP B N 1
ATOM 4483 C CA . ASP B 1 242 ? 22.234 -21.609 -16.922 1 88.31 242 ASP B CA 1
ATOM 4484 C C . ASP B 1 242 ? 22.625 -23.031 -16.562 1 88.31 242 ASP B C 1
ATOM 4486 O O . ASP B 1 242 ? 23.172 -23.766 -17.406 1 88.31 242 ASP B O 1
ATOM 4490 N N . LEU B 1 243 ? 22.391 -23.391 -15.367 1 87.5 243 LEU B N 1
ATOM 4491 C CA . LEU B 1 243 ? 22.672 -24.734 -14.906 1 87.5 243 LEU B CA 1
ATOM 4492 C C . LEU B 1 243 ? 21.812 -25.766 -15.648 1 87.5 243 LEU B C 1
ATOM 4494 O O . LEU B 1 243 ? 22.312 -26.812 -16.047 1 87.5 243 LEU B O 1
ATOM 4498 N N . LEU B 1 244 ? 20.516 -25.453 -15.828 1 86.81 244 LEU B N 1
ATOM 4499 C CA . LEU B 1 244 ? 19.594 -26.344 -16.516 1 86.81 244 LEU B CA 1
ATOM 4500 C C . LEU B 1 244 ? 19.984 -26.516 -17.984 1 86.81 244 LEU B C 1
ATOM 4502 O O . LEU B 1 244 ? 19.953 -27.625 -18.516 1 86.81 244 LEU B O 1
ATOM 4506 N N . LYS B 1 245 ? 20.391 -25.438 -18.594 1 88.25 245 LYS B N 1
ATOM 4507 C CA . LYS B 1 245 ? 20.828 -25.484 -19.984 1 88.25 245 LYS B CA 1
ATOM 4508 C C . LYS B 1 245 ? 22.125 -26.281 -20.125 1 88.25 245 LYS B C 1
ATOM 4510 O O . LYS B 1 245 ? 22.297 -27.031 -21.078 1 88.25 245 LYS B O 1
ATOM 4515 N N . HIS B 1 246 ? 22.953 -26.031 -19.188 1 89.19 246 HIS B N 1
ATOM 4516 C CA . HIS B 1 246 ? 24.234 -26.734 -19.203 1 89.19 246 HIS B CA 1
ATOM 4517 C C . HIS B 1 246 ? 24.047 -28.234 -19.172 1 89.19 246 HIS B C 1
ATOM 4519 O O . HIS B 1 246 ? 24.734 -28.984 -19.875 1 89.19 246 HIS B O 1
ATOM 4525 N N . PHE B 1 247 ? 23.141 -28.688 -18.375 1 88.94 247 PHE B N 1
ATOM 4526 C CA . PHE B 1 247 ? 22.891 -30.125 -18.203 1 88.94 247 PHE B CA 1
ATOM 4527 C C . PHE B 1 247 ? 21.766 -30.594 -19.109 1 88.94 247 PHE B C 1
ATOM 4529 O O . PHE B 1 247 ? 21.391 -31.766 -19.094 1 88.94 247 PHE B O 1
ATOM 4536 N N . LYS B 1 248 ? 21.094 -29.688 -19.844 1 87 248 LYS B N 1
ATOM 4537 C CA . LYS B 1 248 ? 20.031 -29.969 -20.812 1 87 248 LYS B CA 1
ATOM 4538 C C . LYS B 1 248 ? 18.781 -30.5 -20.125 1 87 248 LYS B C 1
ATOM 4540 O O . LYS B 1 248 ? 18.203 -31.5 -20.562 1 87 248 LYS B O 1
ATOM 4545 N N . TRP B 1 249 ? 18.578 -30.016 -18.984 1 82.38 249 TRP B N 1
ATOM 4546 C CA . TRP B 1 249 ? 17.344 -30.312 -18.281 1 82.38 249 TRP B CA 1
ATOM 4547 C C . TRP B 1 249 ? 16.234 -29.359 -18.719 1 82.38 249 TRP B C 1
ATOM 4549 O O . TRP B 1 249 ? 16.469 -28.172 -18.891 1 82.38 249 TRP B O 1
ATOM 4559 N N . ASN B 1 250 ? 15.031 -29.828 -19 1 77.44 250 ASN B N 1
ATOM 4560 C CA . ASN B 1 250 ? 13.961 -28.953 -19.453 1 77.44 250 ASN B CA 1
ATOM 4561 C C . ASN B 1 250 ? 12.773 -28.969 -18.484 1 77.44 250 ASN B C 1
ATOM 4563 O O . ASN B 1 250 ? 11.797 -28.25 -18.688 1 77.44 250 ASN B O 1
ATOM 4567 N N . ARG B 1 251 ? 12.875 -29.797 -17.469 1 75.5 251 ARG B N 1
ATOM 4568 C CA . ARG B 1 251 ? 11.805 -29.891 -16.484 1 75.5 251 ARG B CA 1
ATOM 4569 C C . ARG B 1 251 ? 12.352 -29.766 -15.062 1 75.5 251 ARG B C 1
ATOM 4571 O O . ARG B 1 251 ? 13.398 -30.344 -14.742 1 75.5 251 ARG B O 1
ATOM 4578 N N . VAL B 1 252 ? 11.711 -28.922 -14.297 1 77.56 252 VAL B N 1
ATOM 4579 C CA . VAL B 1 252 ? 12.211 -28.688 -12.945 1 77.56 252 VAL B CA 1
ATOM 4580 C C . VAL B 1 252 ? 11.047 -28.75 -11.953 1 77.56 252 VAL B C 1
ATOM 4582 O O . VAL B 1 252 ? 9.953 -28.25 -12.234 1 77.56 252 VAL B O 1
ATOM 4585 N N . VAL B 1 253 ? 11.25 -29.516 -10.898 1 74 253 VAL B N 1
ATOM 4586 C CA . VAL B 1 253 ? 10.312 -29.516 -9.773 1 74 253 VAL B CA 1
ATOM 4587 C C . VAL B 1 253 ? 10.898 -28.734 -8.602 1 74 253 VAL B C 1
ATOM 4589 O O . VAL B 1 253 ? 12.023 -28.984 -8.18 1 74 253 VAL B O 1
ATOM 4592 N N . TYR B 1 254 ? 10.133 -27.781 -8.109 1 73.5 254 TYR B N 1
ATOM 4593 C CA . TYR B 1 254 ? 10.586 -26.953 -7 1 73.5 254 TYR B CA 1
ATOM 4594 C C . TYR B 1 254 ? 9.859 -27.312 -5.711 1 73.5 254 TYR B C 1
ATOM 4596 O O . TYR B 1 254 ? 8.633 -27.281 -5.656 1 73.5 254 TYR B O 1
ATOM 4604 N N . PHE B 1 255 ? 10.727 -27.719 -4.797 1 70.06 255 PHE B N 1
ATOM 4605 C CA . PHE B 1 255 ? 10.227 -27.844 -3.432 1 70.06 255 PHE B CA 1
ATOM 4606 C C . PHE B 1 255 ? 10.555 -26.609 -2.615 1 70.06 255 PHE B C 1
ATOM 4608 O O . PHE B 1 255 ? 11.703 -26.156 -2.578 1 70.06 255 PHE B O 1
ATOM 4615 N N . TYR B 1 256 ? 9.43 -26.016 -2.191 1 69.56 256 TYR B N 1
ATOM 4616 C CA . TYR B 1 256 ? 9.742 -24.797 -1.447 1 69.56 256 TYR B CA 1
ATOM 4617 C C . TYR B 1 256 ? 8.898 -24.703 -0.185 1 69.56 256 TYR B C 1
ATOM 4619 O O . TYR B 1 256 ? 7.836 -25.312 -0.091 1 69.56 256 TYR B O 1
ATOM 4627 N N . GLU B 1 257 ? 9.586 -24.078 0.753 1 70.75 257 GLU B N 1
ATOM 4628 C CA . GLU B 1 257 ? 8.875 -23.656 1.961 1 70.75 257 GLU B CA 1
ATOM 4629 C C . GLU B 1 257 ? 8.414 -22.203 1.855 1 70.75 257 GLU B C 1
ATOM 4631 O O . GLU B 1 257 ? 9.234 -21.297 1.717 1 70.75 257 GLU B O 1
ATOM 4636 N N . ARG B 1 258 ? 7.09 -22.031 1.929 1 70.12 258 ARG B N 1
ATOM 4637 C CA . ARG B 1 258 ? 6.504 -20.719 1.712 1 70.12 258 ARG B CA 1
ATOM 4638 C C . ARG B 1 258 ? 7.117 -19.688 2.65 1 70.12 258 ARG B C 1
ATOM 4640 O O . ARG B 1 258 ? 7.367 -18.547 2.252 1 70.12 258 ARG B O 1
ATOM 4647 N N . HIS B 1 259 ? 7.445 -20.109 3.83 1 70.38 259 HIS B N 1
ATOM 4648 C CA . HIS B 1 259 ? 7.938 -19.156 4.82 1 70.38 259 HIS B CA 1
ATOM 4649 C C . HIS B 1 259 ? 9.422 -19.359 5.094 1 70.38 259 HIS B C 1
ATOM 4651 O O . HIS B 1 259 ? 9.945 -18.906 6.113 1 70.38 259 HIS B O 1
ATOM 4657 N N . GLY B 1 260 ? 10.047 -20.047 4.16 1 71.5 260 GLY B N 1
ATOM 4658 C CA . GLY B 1 260 ? 11.477 -20.234 4.305 1 71.5 260 GLY B CA 1
ATOM 4659 C C . GLY B 1 260 ? 12.266 -18.953 4.082 1 71.5 260 GLY B C 1
ATOM 4660 O O . GLY B 1 260 ? 11.75 -18 3.49 1 71.5 260 GLY B O 1
ATOM 4661 N N . TYR B 1 261 ? 13.469 -18.922 4.664 1 74.62 261 TYR B N 1
ATOM 4662 C CA . TYR B 1 261 ? 14.398 -17.812 4.484 1 74.62 261 TYR B CA 1
ATOM 4663 C C . TYR B 1 261 ? 13.766 -16.5 4.922 1 74.62 261 TYR B C 1
ATOM 4665 O O . TYR B 1 261 ? 13.914 -15.469 4.25 1 74.62 261 TYR B O 1
ATOM 4673 N N . PHE B 1 262 ? 12.992 -16.594 5.941 1 81.5 262 PHE B N 1
ATOM 4674 C CA . PHE B 1 262 ? 12.32 -15.453 6.566 1 81.5 262 PHE B CA 1
ATOM 4675 C C . PHE B 1 262 ? 13.312 -14.352 6.898 1 81.5 262 PHE B C 1
ATOM 4677 O O . PHE B 1 262 ? 12.977 -13.164 6.832 1 81.5 262 PHE B O 1
ATOM 4684 N N . ASN B 1 263 ? 14.516 -14.648 7.109 1 82.5 263 ASN B N 1
ATOM 4685 C CA . ASN B 1 263 ? 15.539 -13.711 7.566 1 82.5 263 ASN B CA 1
ATOM 4686 C C . ASN B 1 263 ? 16.016 -12.805 6.438 1 82.5 263 ASN B C 1
ATOM 4688 O O . ASN B 1 263 ? 16.578 -11.742 6.691 1 82.5 263 ASN B O 1
ATOM 4692 N N . VAL B 1 264 ? 15.773 -13.211 5.242 1 83.25 264 VAL B N 1
ATOM 4693 C CA . VAL B 1 264 ? 16.297 -12.477 4.098 1 83.25 264 VAL B CA 1
ATOM 4694 C C . VAL B 1 264 ? 15.281 -11.445 3.633 1 83.25 264 VAL B C 1
ATOM 4696 O O . VAL B 1 264 ? 15.469 -10.242 3.82 1 83.25 264 VAL B O 1
ATOM 4699 N N . ALA B 1 265 ? 14.156 -11.898 3.207 1 84 265 ALA B N 1
ATOM 4700 C CA . ALA B 1 265 ? 13.195 -10.992 2.582 1 84 265 ALA B CA 1
ATOM 4701 C C . ALA B 1 265 ? 11.906 -10.914 3.398 1 84 265 ALA B C 1
ATOM 4703 O O . ALA B 1 265 ? 10.938 -10.281 2.977 1 84 265 ALA B O 1
ATOM 4704 N N . GLY B 1 266 ? 11.93 -11.57 4.57 1 85.94 266 GLY B N 1
ATOM 4705 C CA . GLY B 1 266 ? 10.75 -11.492 5.426 1 85.94 266 GLY B CA 1
ATOM 4706 C C . GLY B 1 266 ? 9.711 -12.539 5.098 1 85.94 266 GLY B C 1
ATOM 4707 O O . GLY B 1 266 ? 10.039 -13.625 4.605 1 85.94 266 GLY B O 1
ATOM 4708 N N . PRO B 1 267 ? 8.406 -12.188 5.387 1 83.12 267 PRO B N 1
ATOM 4709 C CA . PRO B 1 267 ? 7.34 -13.164 5.172 1 83.12 267 PRO B CA 1
ATOM 4710 C C . PRO B 1 267 ? 7.203 -13.57 3.705 1 83.12 267 PRO B C 1
ATOM 4712 O O . PRO B 1 267 ? 7.371 -12.734 2.811 1 83.12 267 PRO B O 1
ATOM 4715 N N . GLN B 1 268 ? 6.965 -14.891 3.432 1 82.12 268 GLN B N 1
ATOM 4716 C CA . GLN B 1 268 ? 6.645 -15.461 2.127 1 82.12 268 GLN B CA 1
ATOM 4717 C C . GLN B 1 268 ? 7.848 -15.398 1.192 1 82.12 268 GLN B C 1
ATOM 4719 O O . GLN B 1 268 ? 7.691 -15.305 -0.026 1 82.12 268 GLN B O 1
ATOM 4724 N N . THR B 1 269 ? 8.969 -15.375 1.767 1 81.81 269 THR B N 1
ATOM 4725 C CA . THR B 1 269 ? 10.172 -15.32 0.953 1 81.81 269 THR B CA 1
ATOM 4726 C C . THR B 1 269 ? 10.227 -16.484 -0.025 1 81.81 269 THR B C 1
ATOM 4728 O O . THR B 1 269 ? 10.555 -16.312 -1.199 1 81.81 269 THR B O 1
ATOM 4731 N N . GLY B 1 270 ? 9.906 -17.641 0.467 1 78.12 270 GLY B N 1
ATOM 4732 C CA . GLY B 1 270 ? 9.898 -18.812 -0.404 1 78.12 270 GLY B CA 1
ATOM 4733 C C . GLY B 1 270 ? 8.977 -18.656 -1.603 1 78.12 270 GLY B C 1
ATOM 4734 O O . GLY B 1 270 ? 9.352 -19 -2.727 1 78.12 270 GLY B O 1
ATOM 4735 N N . HIS B 1 271 ? 7.84 -18.156 -1.382 1 78.56 271 HIS B N 1
ATOM 4736 C CA . HIS B 1 271 ? 6.895 -17.906 -2.463 1 78.56 271 HIS B CA 1
ATOM 4737 C C . HIS B 1 271 ? 7.441 -16.875 -3.445 1 78.56 271 HIS B C 1
ATOM 4739 O O . HIS B 1 271 ? 7.273 -17.016 -4.66 1 78.56 271 HIS B O 1
ATOM 4745 N N . LEU B 1 272 ? 8.125 -15.93 -2.936 1 81.69 272 LEU B N 1
ATOM 4746 C CA . LEU B 1 272 ? 8.648 -14.859 -3.777 1 81.69 272 LEU B CA 1
ATOM 4747 C C . LEU B 1 272 ? 9.773 -15.367 -4.672 1 81.69 272 LEU B C 1
ATOM 4749 O O . LEU B 1 272 ? 9.852 -15.008 -5.848 1 81.69 272 LEU B O 1
ATOM 4753 N N . VAL B 1 273 ? 10.57 -16.172 -4.09 1 81.69 273 VAL B N 1
ATOM 4754 C CA . VAL B 1 273 ? 11.641 -16.766 -4.875 1 81.69 273 VAL B CA 1
ATOM 4755 C C . VAL B 1 273 ? 11.047 -17.609 -6.004 1 81.69 273 VAL B C 1
ATOM 4757 O O . VAL B 1 273 ? 11.461 -17.484 -7.16 1 81.69 273 VAL B O 1
ATOM 4760 N N . LEU B 1 274 ? 10.086 -18.375 -5.645 1 78.62 274 LEU B N 1
ATOM 4761 C CA . LEU B 1 274 ? 9.477 -19.281 -6.617 1 78.62 274 LEU B CA 1
ATOM 4762 C C . LEU B 1 274 ? 8.781 -18.5 -7.727 1 78.62 274 LEU B C 1
ATOM 4764 O O . LEU B 1 274 ? 8.867 -18.859 -8.898 1 78.62 274 LEU B O 1
ATOM 4768 N N . SER B 1 275 ? 8.102 -17.484 -7.316 1 79.56 275 SER B N 1
ATOM 4769 C CA . SER B 1 275 ? 7.402 -16.656 -8.297 1 79.56 275 SER B CA 1
ATOM 4770 C C . SER B 1 275 ? 8.383 -16.016 -9.266 1 79.56 275 SER B C 1
ATOM 4772 O O . SER B 1 275 ? 8.102 -15.891 -10.453 1 79.56 275 SER B O 1
ATOM 4774 N N . THR B 1 276 ? 9.492 -15.609 -8.734 1 83.44 276 THR B N 1
ATOM 4775 C CA . THR B 1 276 ? 10.516 -15.023 -9.586 1 83.44 276 THR B CA 1
ATOM 4776 C C . THR B 1 276 ? 11.078 -16.062 -10.547 1 83.44 276 THR B C 1
ATOM 4778 O O . THR B 1 276 ? 11.195 -15.812 -11.75 1 83.44 276 THR B O 1
ATOM 4781 N N . MET B 1 277 ? 11.352 -17.188 -10.039 1 83.25 277 MET B N 1
ATOM 4782 C CA . MET B 1 277 ? 11.891 -18.266 -10.859 1 83.25 277 MET B CA 1
ATOM 4783 C C . MET B 1 277 ? 10.906 -18.672 -11.953 1 83.25 277 MET B C 1
ATOM 4785 O O . MET B 1 277 ? 11.289 -18.828 -13.109 1 83.25 277 MET B O 1
ATOM 4789 N N . ALA B 1 278 ? 9.68 -18.781 -11.523 1 78.81 278 ALA B N 1
ATOM 4790 C CA . ALA B 1 278 ? 8.633 -19.188 -12.453 1 78.81 278 ALA B CA 1
ATOM 4791 C C . ALA B 1 278 ? 8.523 -18.203 -13.617 1 78.81 278 ALA B C 1
ATOM 4793 O O . ALA B 1 278 ? 8.336 -18.609 -14.766 1 78.81 278 ALA B O 1
ATOM 4794 N N . GLU B 1 279 ? 8.695 -16.984 -13.281 1 80.38 279 GLU B N 1
ATOM 4795 C CA . GLU B 1 279 ? 8.609 -15.945 -14.305 1 80.38 279 GLU B CA 1
ATOM 4796 C C . GLU B 1 279 ? 9.703 -16.109 -15.352 1 80.38 279 GLU B C 1
ATOM 4798 O O . GLU B 1 279 ? 9.43 -16.062 -16.562 1 80.38 279 GLU B O 1
ATOM 4803 N N . PHE B 1 280 ? 10.836 -16.406 -14.984 1 84.62 280 PHE B N 1
ATOM 4804 C CA . PHE B 1 280 ? 11.953 -16.484 -15.922 1 84.62 280 PHE B CA 1
ATOM 4805 C C . PHE B 1 280 ? 12.016 -17.859 -16.578 1 84.62 280 PHE B C 1
ATOM 4807 O O . PHE B 1 280 ? 12.453 -17.969 -17.734 1 84.62 280 PHE B O 1
ATOM 4814 N N . PHE B 1 281 ? 11.516 -18.844 -15.938 1 80.38 281 PHE B N 1
ATOM 4815 C CA . PHE B 1 281 ? 11.43 -20.156 -16.562 1 80.38 281 PHE B CA 1
ATOM 4816 C C . PHE B 1 281 ? 10.438 -20.141 -17.719 1 80.38 281 PHE B C 1
ATOM 4818 O O . PHE B 1 281 ? 10.688 -20.734 -18.766 1 80.38 281 PHE B O 1
ATOM 4825 N N . ARG B 1 282 ? 9.398 -19.438 -17.422 1 75.88 282 ARG B N 1
ATOM 4826 C CA . ARG B 1 282 ? 8.383 -19.297 -18.469 1 75.88 282 ARG B CA 1
ATOM 4827 C C . ARG B 1 282 ? 8.945 -18.594 -19.688 1 75.88 282 ARG B C 1
ATOM 4829 O O . ARG B 1 282 ? 8.656 -18.969 -20.828 1 75.88 282 ARG B O 1
ATOM 4836 N N . ARG B 1 283 ? 9.742 -17.625 -19.438 1 78.06 283 ARG B N 1
ATOM 4837 C CA . ARG B 1 283 ? 10.352 -16.875 -20.531 1 78.06 283 ARG B CA 1
ATOM 4838 C C . ARG B 1 283 ? 11.289 -17.75 -21.344 1 78.06 283 ARG B C 1
ATOM 4840 O O . ARG B 1 283 ? 11.43 -17.562 -22.562 1 78.06 283 ARG B O 1
ATOM 4847 N N . GLU B 1 284 ? 11.914 -18.734 -20.688 1 81.25 284 GLU B N 1
ATOM 4848 C CA . GLU B 1 284 ? 12.875 -19.625 -21.359 1 81.25 284 GLU B CA 1
ATOM 4849 C C . GLU B 1 284 ? 12.227 -20.938 -21.766 1 81.25 284 GLU B C 1
ATOM 4851 O O . GLU B 1 284 ? 12.914 -21.875 -22.156 1 81.25 284 GLU B O 1
ATOM 4856 N N . ASN B 1 285 ? 10.93 -21.031 -21.594 1 77.5 285 ASN B N 1
ATOM 4857 C CA . ASN B 1 285 ? 10.141 -22.203 -21.969 1 77.5 285 ASN B CA 1
ATOM 4858 C C . ASN B 1 285 ? 10.562 -23.438 -21.188 1 77.5 285 ASN B C 1
ATOM 4860 O O . ASN B 1 285 ? 10.703 -24.516 -21.766 1 77.5 285 ASN B O 1
ATOM 4864 N N . ILE B 1 286 ? 10.984 -23.266 -20.047 1 78.06 286 ILE B N 1
ATOM 4865 C CA . ILE B 1 286 ? 11.281 -24.359 -19.125 1 78.06 286 ILE B CA 1
ATOM 4866 C C . ILE B 1 286 ? 10.031 -24.734 -18.344 1 78.06 286 ILE B C 1
ATOM 4868 O O . ILE B 1 286 ? 9.336 -23.859 -17.812 1 78.06 286 ILE B O 1
ATOM 4872 N N . THR B 1 287 ? 9.68 -25.938 -18.344 1 73.38 287 THR B N 1
ATOM 4873 C CA . THR B 1 287 ? 8.523 -26.406 -17.594 1 73.38 287 THR B CA 1
ATOM 4874 C C . THR B 1 287 ? 8.859 -26.562 -16.109 1 73.38 287 THR B C 1
ATOM 4876 O O . THR B 1 287 ? 9.891 -27.141 -15.766 1 73.38 287 THR B O 1
ATOM 4879 N N . TYR B 1 288 ? 8.062 -25.875 -15.359 1 73.56 288 TYR B N 1
ATOM 4880 C CA . TYR B 1 288 ? 8.328 -25.953 -13.922 1 73.56 288 TYR B CA 1
ATOM 4881 C C . TYR B 1 288 ? 7.074 -26.359 -13.156 1 73.56 288 TYR B C 1
ATOM 4883 O O . TYR B 1 288 ? 5.953 -26.078 -13.586 1 73.56 288 TYR B O 1
ATOM 4891 N N . LEU B 1 289 ? 7.25 -27.203 -12.086 1 66 289 LEU B N 1
ATOM 4892 C CA . LEU B 1 289 ? 6.18 -27.609 -11.18 1 66 289 LEU B CA 1
ATOM 4893 C C . LEU B 1 289 ? 6.5 -27.219 -9.742 1 66 289 LEU B C 1
ATOM 4895 O O . LEU B 1 289 ? 7.492 -27.672 -9.172 1 66 289 LEU B O 1
ATOM 4899 N N . PRO B 1 290 ? 5.668 -26.234 -9.211 1 65.94 290 PRO B N 1
ATOM 4900 C CA . PRO B 1 290 ? 5.895 -25.844 -7.824 1 65.94 290 PRO B CA 1
ATOM 4901 C C . PRO B 1 290 ? 5.242 -26.797 -6.82 1 65.94 290 PRO B C 1
ATOM 4903 O O . PRO B 1 290 ? 4.121 -27.266 -7.047 1 65.94 290 PRO B O 1
ATOM 4906 N N . PHE B 1 291 ? 6.035 -27.188 -5.715 1 63.41 291 PHE B N 1
ATOM 4907 C CA . PHE B 1 291 ? 5.52 -28 -4.617 1 63.41 291 PHE B CA 1
ATOM 4908 C C . PHE B 1 291 ? 5.797 -27.328 -3.277 1 63.41 291 PHE B C 1
ATOM 4910 O O . PHE B 1 291 ? 6.953 -27.109 -2.918 1 63.41 291 PHE B O 1
ATOM 4917 N N . SER B 1 292 ? 4.641 -26.906 -2.689 1 62.19 292 SER B N 1
ATOM 4918 C CA . SER B 1 292 ? 4.812 -26.328 -1.357 1 62.19 292 SER B CA 1
ATOM 4919 C C . SER B 1 292 ? 4.895 -27.422 -0.294 1 62.19 292 SER B C 1
ATOM 4921 O O . SER B 1 292 ? 4.102 -28.359 -0.3 1 62.19 292 SER B O 1
ATOM 4923 N N . THR B 1 293 ? 5.895 -27.344 0.541 1 60.06 293 THR B N 1
ATOM 4924 C CA . THR B 1 293 ? 6.066 -28.359 1.583 1 60.06 293 THR B CA 1
ATOM 4925 C C . THR B 1 293 ? 5.137 -28.078 2.76 1 60.06 293 THR B C 1
ATOM 4927 O O . THR B 1 293 ? 5.008 -28.906 3.662 1 60.06 293 THR B O 1
ATOM 4930 N N . ASP B 1 294 ? 4.574 -26.875 2.912 1 55.22 294 ASP B N 1
ATOM 4931 C CA . ASP B 1 294 ? 3.67 -26.594 4.02 1 55.22 294 ASP B CA 1
ATOM 4932 C C . ASP B 1 294 ? 2.355 -27.344 3.873 1 55.22 294 ASP B C 1
ATOM 4934 O O . ASP B 1 294 ? 1.551 -27.391 4.805 1 55.22 294 ASP B O 1
ATOM 4938 N N . SER B 1 295 ? 1.915 -27.641 2.818 1 50.16 295 SER B N 1
ATOM 4939 C CA . SER B 1 295 ? 0.648 -28.344 2.662 1 50.16 295 SER B CA 1
ATOM 4940 C C . SER B 1 295 ? 0.695 -29.719 3.324 1 50.16 295 SER B C 1
ATOM 4942 O O . SER B 1 295 ? 1.718 -30.406 3.268 1 50.16 295 SER B O 1
ATOM 4944 N N . THR B 1 296 ? 0.056 -29.797 4.496 1 43.22 296 THR B N 1
ATOM 4945 C CA . THR B 1 296 ? -0.041 -30.984 5.332 1 43.22 296 THR B CA 1
ATOM 4946 C C . THR B 1 296 ? 0.3 -32.25 4.527 1 43.22 296 THR B C 1
ATOM 4948 O O . THR B 1 296 ? 1.032 -33.094 5.004 1 43.22 296 THR B O 1
ATOM 4951 N N . ARG B 1 297 ? -0.86 -32.875 4.145 1 41.34 297 ARG B N 1
ATOM 4952 C CA . ARG B 1 297 ? -1.185 -34.312 4.188 1 41.34 297 ARG B CA 1
ATOM 4953 C C . ARG B 1 297 ? -0.242 -35.125 3.299 1 41.34 297 ARG B C 1
ATOM 4955 O O . ARG B 1 297 ? -0.055 -36.312 3.506 1 41.34 297 ARG B O 1
ATOM 4962 N N . THR B 1 298 ? -0.305 -35 1.882 1 43.09 298 THR B N 1
ATOM 4963 C CA . THR B 1 298 ? -0.101 -36.25 1.14 1 43.09 298 THR B CA 1
ATOM 4964 C C . THR B 1 298 ? 1.384 -36.594 1.051 1 43.09 298 THR B C 1
ATOM 4966 O O . THR B 1 298 ? 2.234 -35.688 1.133 1 43.09 298 THR B O 1
ATOM 4969 N N . ASN B 1 299 ? 1.778 -37.781 1.352 1 42.25 299 ASN B N 1
ATOM 4970 C CA . ASN B 1 299 ? 3.031 -38.531 1.182 1 42.25 299 ASN B CA 1
ATOM 4971 C C . ASN B 1 299 ? 3.869 -37.938 0.048 1 42.25 299 ASN B C 1
ATOM 4973 O O . ASN B 1 299 ? 3.439 -37.938 -1.107 1 42.25 299 ASN B O 1
ATOM 4977 N N . PHE B 1 300 ? 4.824 -37 0.475 1 46.66 300 PHE B N 1
ATOM 4978 C CA . PHE B 1 300 ? 5.801 -36.469 -0.46 1 46.66 300 PHE B CA 1
ATOM 4979 C C . PHE B 1 300 ? 6.008 -37.406 -1.635 1 46.66 300 PHE B C 1
ATOM 4981 O O . PHE B 1 300 ? 6.031 -37 -2.791 1 46.66 300 PHE B O 1
ATOM 4988 N N . THR B 1 301 ? 6.301 -38.594 -1.165 1 47.66 301 THR B N 1
ATOM 4989 C CA . THR B 1 301 ? 6.625 -39.625 -2.145 1 47.66 301 THR B CA 1
ATOM 4990 C C . THR B 1 301 ? 5.453 -39.844 -3.1 1 47.66 301 THR B C 1
ATOM 4992 O O . THR B 1 301 ? 5.652 -40 -4.305 1 47.66 301 THR B O 1
ATOM 4995 N N . GLU B 1 302 ? 4.395 -39.719 -2.516 1 47.75 302 GLU B N 1
ATOM 4996 C CA . GLU B 1 302 ? 3.238 -40.031 -3.352 1 47.75 302 GLU B CA 1
ATOM 4997 C C . GLU B 1 302 ? 2.908 -38.875 -4.273 1 47.75 302 GLU B C 1
ATOM 4999 O O . GLU B 1 302 ? 2.553 -39.062 -5.438 1 47.75 302 GLU B O 1
ATOM 5004 N N . SER B 1 303 ? 3.115 -37.719 -3.779 1 49.62 303 SER B N 1
ATOM 5005 C CA . SER B 1 303 ? 2.848 -36.531 -4.602 1 49.62 303 SER B CA 1
ATOM 5006 C C . SER B 1 303 ? 3.881 -36.406 -5.715 1 49.62 303 SER B C 1
ATOM 5008 O O . SER B 1 303 ? 3.549 -36 -6.832 1 49.62 303 SER B O 1
ATOM 5010 N N . LEU B 1 304 ? 5.109 -36.719 -5.348 1 51.38 304 LEU B N 1
ATOM 5011 C CA . LEU B 1 304 ? 6.18 -36.719 -6.34 1 51.38 304 LEU B CA 1
ATOM 5012 C C . LEU B 1 304 ? 5.938 -37.812 -7.379 1 51.38 304 LEU B C 1
ATOM 5014 O O . LEU B 1 304 ? 6.164 -37.594 -8.57 1 51.38 304 LEU B O 1
ATOM 5018 N N . LYS B 1 305 ? 5.598 -39.031 -6.836 1 49.59 305 LYS B N 1
ATOM 5019 C CA . LYS B 1 305 ? 5.301 -40.125 -7.758 1 49.59 305 LYS B CA 1
ATOM 5020 C C . LYS B 1 305 ? 4.133 -39.75 -8.672 1 49.59 305 LYS B C 1
ATOM 5022 O O . LYS B 1 305 ? 4.148 -40.094 -9.859 1 49.59 305 LYS B O 1
ATOM 5027 N N . GLU B 1 306 ? 3.271 -39.188 -8.07 1 47.31 306 GLU B N 1
ATOM 5028 C CA . GLU B 1 306 ? 2.072 -38.875 -8.836 1 47.31 306 GLU B CA 1
ATOM 5029 C C . GLU B 1 306 ? 2.35 -37.781 -9.875 1 47.31 306 GLU B C 1
ATOM 5031 O O . GLU B 1 306 ? 1.947 -37.906 -11.039 1 47.31 306 GLU B O 1
ATOM 5036 N N . LYS B 1 307 ? 2.951 -36.781 -9.383 1 48.97 307 LYS B N 1
ATOM 5037 C CA . LYS B 1 307 ? 3.105 -35.656 -10.32 1 48.97 307 LYS B CA 1
ATOM 5038 C C . LYS B 1 307 ? 4.316 -35.875 -11.227 1 48.97 307 LYS B C 1
ATOM 5040 O O . LYS B 1 307 ? 4.258 -35.562 -12.422 1 48.97 307 LYS B O 1
ATOM 5045 N N . VAL B 1 308 ? 5.457 -36.25 -10.641 1 49.5 308 VAL B N 1
ATOM 5046 C CA . VAL B 1 308 ? 6.621 -36.594 -11.461 1 49.5 308 VAL B CA 1
ATOM 5047 C C . VAL B 1 308 ? 6.363 -37.875 -12.219 1 49.5 308 VAL B C 1
ATOM 5049 O O . VAL B 1 308 ? 6.766 -38.031 -13.383 1 49.5 308 VAL B O 1
ATOM 5052 N N . GLY B 1 309 ? 5.898 -38.875 -11.445 1 43.41 309 GLY B N 1
ATOM 5053 C CA . GLY B 1 309 ? 5.625 -40.156 -12.094 1 43.41 309 GLY B CA 1
ATOM 5054 C C . GLY B 1 309 ? 4.703 -40.031 -13.289 1 43.41 309 GLY B C 1
ATOM 5055 O O . GLY B 1 309 ? 4.91 -40.688 -14.312 1 43.41 309 GLY B O 1
ATOM 5056 N N . LEU B 1 310 ? 3.643 -39.375 -13.102 1 40.81 310 LEU B N 1
ATOM 5057 C CA . LEU B 1 310 ? 2.721 -39.219 -14.227 1 40.81 310 LEU B CA 1
ATOM 5058 C C . LEU B 1 310 ? 3.393 -38.531 -15.406 1 40.81 310 LEU B C 1
ATOM 5060 O O . LEU B 1 310 ? 3.158 -38.906 -16.562 1 40.81 310 LEU B O 1
ATOM 5064 N N . SER B 1 311 ? 4.137 -37.531 -15.109 1 40.75 311 SER B N 1
ATOM 5065 C CA . SER B 1 311 ? 4.77 -36.875 -16.234 1 40.75 311 SER B CA 1
ATOM 5066 C C . SER B 1 311 ? 5.953 -37.688 -16.766 1 40.75 311 SER B C 1
ATOM 5068 O O . SER B 1 311 ? 6.215 -37.688 -17.969 1 40.75 311 SER B O 1
ATOM 5070 N N . HIS B 1 312 ? 6.742 -38.344 -15.906 1 39.25 312 HIS B N 1
ATOM 5071 C CA . HIS B 1 312 ? 7.898 -39.094 -16.391 1 39.25 312 HIS B CA 1
ATOM 5072 C C . HIS B 1 312 ? 7.523 -40.531 -16.766 1 39.25 312 HIS B C 1
ATOM 5074 O O . HIS B 1 312 ? 8.375 -41.281 -17.203 1 39.25 312 HIS B O 1
ATOM 5080 N N . SER B 1 313 ? 6.418 -41.125 -16.438 1 35.97 313 SER B N 1
ATOM 5081 C CA . SER B 1 313 ? 6.191 -42.438 -17.016 1 35.97 313 SER B CA 1
ATOM 5082 C C . SER B 1 313 ? 6.359 -42.406 -18.531 1 35.97 313 SER B C 1
ATOM 5084 O O . SER B 1 313 ? 6.336 -43.469 -19.188 1 35.97 313 SER B O 1
ATOM 5086 N N . SER B 1 314 ? 6.383 -41.344 -19.234 1 33.56 314 SER B N 1
ATOM 5087 C CA . SER B 1 314 ? 6.738 -41.594 -20.625 1 33.56 314 SER B CA 1
ATOM 5088 C C . SER B 1 314 ? 8.188 -42.062 -20.75 1 33.56 314 SER B C 1
ATOM 5090 O O . SER B 1 314 ? 8.5 -42.938 -21.562 1 33.56 314 SER B O 1
ATOM 5092 N N . GLU B 1 315 ? 9.258 -41.438 -20.281 1 33.34 315 GLU B N 1
ATOM 5093 C CA . GLU B 1 315 ? 10.555 -41.938 -20.75 1 33.34 315 GLU B CA 1
ATOM 5094 C C . GLU B 1 315 ? 11.016 -43.125 -19.922 1 33.34 315 GLU B C 1
ATOM 5096 O O . GLU B 1 315 ? 11.82 -43.938 -20.391 1 33.34 315 GLU B O 1
ATOM 5101 N N . TYR B 1 316 ? 10.836 -43.344 -18.641 1 29.45 316 TYR B N 1
ATOM 5102 C CA . TYR B 1 316 ? 11.461 -44.562 -18.094 1 29.45 316 TYR B CA 1
ATOM 5103 C C . TYR B 1 316 ? 10.633 -45.812 -18.422 1 29.45 316 TYR B C 1
ATOM 5105 O O . TYR B 1 316 ? 9.672 -46.125 -17.719 1 29.45 316 TYR B O 1
ATOM 5113 N N . GLN B 1 317 ? 10.117 -46.062 -19.656 1 26.5 317 GLN B N 1
ATOM 5114 C CA . GLN B 1 317 ? 10.242 -47.469 -20.031 1 26.5 317 GLN B CA 1
ATOM 5115 C C . GLN B 1 317 ? 11.656 -47.969 -19.781 1 26.5 317 GLN B C 1
ATOM 5117 O O . GLN B 1 317 ? 12.633 -47.406 -20.266 1 26.5 317 GLN B O 1
ATOM 5122 N N . LEU B 1 318 ? 11.961 -48.5 -18.625 1 24.89 318 LEU B N 1
ATOM 5123 C CA . LEU B 1 318 ? 13.055 -49.438 -18.359 1 24.89 318 LEU B CA 1
ATOM 5124 C C . LEU B 1 318 ? 13.414 -50.219 -19.609 1 24.89 318 LEU B C 1
ATOM 5126 O O . LEU B 1 318 ? 12.555 -50.844 -20.234 1 24.89 318 LEU B O 1
ATOM 5130 N N . THR B 1 319 ? 14.461 -49.906 -20.312 1 22.47 319 THR B N 1
ATOM 5131 C CA . THR B 1 319 ? 15.188 -51.031 -20.875 1 22.47 319 THR B CA 1
ATOM 5132 C C . THR B 1 319 ? 15.703 -51.938 -19.766 1 22.47 319 THR B C 1
ATOM 5134 O O . THR B 1 319 ? 16.125 -51.469 -18.719 1 22.47 319 THR B O 1
#

Radius of gyration: 33.23 Å; Cα contacts (8 Å, |Δi|>4): 896; chains: 2; bounding box: 88×108×95 Å

Sequence (638 aa):
MAKWEKFNVKMIEQSIFLRQLFCCHWSRKRKPGKIILHMVATVLLVIIGALVLPTVRGECRRQDVRECEAICVPIPSFEGGVMKNNSTSVSAQLETNQWKCELRIIVILPANTSIEASSPRVHPVLLKAEDYIRAQQIIPSSVAIRWIFYDDKCDQARATVSAMDGTGRDCGHVILGPACDLSLAPVARIGRFIYNDGIPVITGAGYTFDFEQNKTRCEDEFYLLIRTGWLSFQRIAYFMIDLLKHFKWNRVVYFYERHGYFNVAGPQTGHLVLSTMAEFFRRENITYLPFSTDSTRTNFTESLKEKVGLSHSSEYQLTMAKWEKFNVKMIEQSIFLRQLFCCHWSRKRKPGKIILHMVATVLLVIIGALVLPTVRGECRRQDVRECEAICVPIPSFEGGVMKNNSTSVSAQLETNQWKCELRIIVILPANTSIEASSPRVHPVLLKAEDYIRAQQIIPSSVAIRWIFYDDKCDQARATVSAMDGTGRDCGHVILGPACDLSLAPVARIGRFIYNDGIPVITGAGYTFDFEQNKTRCEDEFYLLIRTGWLSFQRIAYFMIDLLKHFKWNRVVYFYERHGYFNVAGPQTGHLVLSTMAEFFRRENITYLPFSTDSTRTNFTESLKEKVGLSHSSEYQLT

Organism: Aedes albopictus (NCBI:txid7160)

pLDDT: mean 73.8, std 22.22, range [22.47, 98.44]